Protein AF-A0A8S8YI41-F1 (afdb_monomer_lite)

Sequence (617 aa):
MSTRFVNALFLTTIMILMSLSGLVDNQENQNESPETLTLVEPQYATSPGHSVFAEYMGAYWCGPCITASSNLHSLSGSNGDEFTYVSFWESSSSGWPSDNPINRRNHISSADGYTGGIPVVTFGDAFDGTYYTVGGQNYDSFFTNGGGMDSNAADYELSVAQAPNGANMDITITASTTSSTSQTVYLYAAVTEEVSPESYSADSTKHPHHVWKKWLLNSGSSGFETFTISSGNSVSKSWSVPISTVRAGGGNTAQDNFLPVAALMDGSHTTWNNVFAAADSNMNPMDLSVTSMTITNDDASYDGFLSGDTLSLDATVRNTGTEDYSSGGSLQFYHVDGATENPIGQSVSLNNLNVGQSQSISAQFDTSSIAMSPNGLESFRFKMTGTTGENDPIGNNMMNVWMSHDYSPSTDTPVADGQTNIARGGTLDFDVTGNARDAVDTLATMTPEFETSLSGSNVWSSDWVIAPTSITAPGTPSARYVFTIDPAQTASSGDYDVRARLVDSRGQVSDWSMAQDAFSLMNGLPVVVDPNNPDTAPGDCPAFPGLPTVKVETNERVPLSGLVCDAETDLTSLVITSNDPSFVAWHASAGEIEVNFPTIQREDGQSCTTRHWNHHQ

Structure (mmCIF, N/CA/C/O backbone):
data_AF-A0A8S8YI41-F1
#
_entry.id   AF-A0A8S8YI41-F1
#
loop_
_atom_site.group_PDB
_atom_site.id
_atom_site.type_symbol
_atom_site.label_atom_id
_atom_site.label_alt_id
_atom_site.label_comp_id
_atom_site.label_asym_id
_atom_site.label_entity_id
_atom_site.label_seq_id
_atom_site.pdbx_PDB_ins_code
_atom_site.Cartn_x
_atom_site.Cartn_y
_atom_site.Cartn_z
_atom_site.occupancy
_atom_site.B_iso_or_equiv
_atom_site.auth_seq_id
_atom_site.auth_comp_id
_atom_site.auth_asym_id
_atom_site.auth_atom_id
_atom_site.pdbx_PDB_model_num
ATOM 1 N N . MET A 1 1 ? -28.431 -3.514 -68.805 1.00 47.84 1 MET A N 1
ATOM 2 C CA . MET A 1 1 ? -27.144 -3.134 -68.180 1.00 47.84 1 MET A CA 1
ATOM 3 C C . MET A 1 1 ? -26.583 -4.355 -67.471 1.00 47.84 1 MET A C 1
ATOM 5 O O . MET A 1 1 ? -27.346 -5.069 -66.841 1.00 47.84 1 MET A O 1
ATOM 9 N N . SER A 1 2 ? -25.302 -4.649 -67.691 1.00 43.12 2 SER A N 1
ATOM 10 C CA . SER A 1 2 ? -24.640 -5.912 -67.331 1.00 43.12 2 SER A CA 1
ATOM 11 C C . SER A 1 2 ? -24.543 -6.126 -65.814 1.00 43.12 2 SER A C 1
ATOM 13 O O . SER A 1 2 ? -24.133 -5.223 -65.087 1.00 43.12 2 SER A O 1
ATOM 15 N N . THR A 1 3 ? -24.836 -7.346 -65.353 1.00 52.34 3 THR A N 1
ATOM 16 C CA . THR A 1 3 ? -24.701 -7.839 -63.965 1.00 52.34 3 THR A CA 1
ATOM 17 C C . THR A 1 3 ? -23.288 -7.710 -63.384 1.00 52.34 3 THR A C 1
ATOM 19 O O . THR A 1 3 ? -23.110 -7.837 -62.178 1.00 52.34 3 THR A O 1
ATOM 22 N N . ARG A 1 4 ? -22.279 -7.382 -64.203 1.00 49.34 4 ARG A N 1
ATOM 23 C CA . ARG A 1 4 ? -20.919 -7.071 -63.736 1.00 49.34 4 ARG A CA 1
ATOM 24 C C . ARG A 1 4 ? -20.777 -5.691 -63.082 1.00 49.34 4 ARG A C 1
ATOM 26 O O . ARG A 1 4 ? -19.879 -5.518 -62.270 1.00 49.34 4 ARG A O 1
ATOM 33 N N . PHE A 1 5 ? -21.668 -4.741 -63.375 1.00 49.19 5 PHE A N 1
ATOM 34 C CA . PHE A 1 5 ? -21.641 -3.413 -62.743 1.00 49.19 5 PHE A CA 1
ATOM 35 C C . PHE A 1 5 ? -22.283 -3.392 -61.349 1.00 49.19 5 PHE A C 1
ATOM 37 O O . PHE A 1 5 ? -21.908 -2.569 -60.522 1.00 49.19 5 PHE A O 1
ATOM 44 N N . VAL A 1 6 ? -23.208 -4.315 -61.063 1.00 55.12 6 VAL A N 1
ATOM 45 C CA . VAL A 1 6 ? -23.928 -4.354 -59.778 1.00 55.12 6 VAL A CA 1
ATOM 46 C C . VAL A 1 6 ? -23.018 -4.845 -58.645 1.00 55.12 6 VAL A C 1
ATOM 48 O O . VAL A 1 6 ? -23.030 -4.262 -57.568 1.00 55.12 6 VAL A O 1
ATOM 51 N N . ASN A 1 7 ? -22.152 -5.832 -58.903 1.00 53.41 7 ASN A N 1
ATOM 52 C CA . ASN A 1 7 ? -21.226 -6.360 -57.889 1.00 53.41 7 ASN A CA 1
ATOM 53 C C . ASN A 1 7 ? -20.072 -5.401 -57.562 1.00 53.41 7 ASN A C 1
ATOM 55 O O . ASN A 1 7 ? -19.660 -5.314 -56.409 1.00 53.41 7 ASN A O 1
ATOM 59 N N . ALA A 1 8 ? -19.571 -4.659 -58.556 1.00 58.19 8 ALA A N 1
ATOM 60 C CA . ALA A 1 8 ? -18.524 -3.664 -58.333 1.00 58.19 8 ALA A CA 1
ATOM 61 C C . ALA A 1 8 ? -19.042 -2.483 -57.502 1.00 58.19 8 ALA A C 1
ATOM 63 O O . ALA A 1 8 ? -18.337 -2.017 -56.609 1.00 58.19 8 ALA A O 1
ATOM 64 N N . LEU A 1 9 ? -20.288 -2.055 -57.750 1.00 59.72 9 LEU A N 1
ATOM 65 C CA . LEU A 1 9 ? -20.937 -0.991 -56.988 1.00 59.72 9 LEU A CA 1
ATOM 66 C C . LEU A 1 9 ? -21.195 -1.422 -55.537 1.00 59.72 9 LEU A C 1
ATOM 68 O O . LEU A 1 9 ? -20.939 -0.644 -54.627 1.00 59.72 9 LEU A O 1
ATOM 72 N N . PHE A 1 10 ? -21.610 -2.675 -55.315 1.00 63.69 10 PHE A N 1
ATOM 73 C CA . PHE A 1 10 ? -21.852 -3.225 -53.974 1.00 63.69 10 PHE A CA 1
ATOM 74 C C . PHE A 1 10 ? -20.566 -3.344 -53.138 1.00 63.69 10 PHE A C 1
ATOM 76 O O . PHE A 1 10 ? -20.560 -2.968 -51.968 1.00 63.69 10 PHE A O 1
ATOM 83 N N . LEU A 1 11 ? -19.452 -3.791 -53.736 1.00 60.59 11 LEU A N 1
ATOM 84 C CA . LEU A 1 11 ? -18.158 -3.849 -53.039 1.00 60.59 11 LEU A CA 1
ATOM 85 C C . LEU A 1 11 ? -17.611 -2.455 -52.701 1.00 60.59 11 LEU A C 1
ATOM 87 O O . LEU A 1 11 ? -17.045 -2.265 -51.627 1.00 60.59 11 LEU A O 1
ATOM 91 N N . THR A 1 12 ? -17.805 -1.469 -53.583 1.00 63.00 12 THR A N 1
ATOM 92 C CA . THR A 1 12 ? -17.416 -0.080 -53.284 1.00 63.00 12 THR A CA 1
ATOM 93 C C . THR A 1 12 ? -18.307 0.544 -52.216 1.00 63.00 12 THR A C 1
ATOM 95 O O . THR A 1 12 ? -17.796 1.282 -51.382 1.00 63.00 12 THR A O 1
ATOM 98 N N . THR A 1 13 ? -19.602 0.206 -52.156 1.00 62.75 13 THR A N 1
ATOM 99 C CA . THR A 1 13 ? -20.468 0.703 -51.069 1.00 62.75 13 THR A CA 1
ATOM 100 C C . THR A 1 13 ? -20.069 0.118 -49.713 1.00 62.75 13 THR A C 1
ATOM 102 O O . THR A 1 13 ? -20.062 0.846 -48.727 1.00 62.75 13 THR A O 1
ATOM 105 N N . ILE A 1 14 ? -19.675 -1.160 -49.660 1.00 65.88 14 ILE A N 1
ATOM 106 C CA . ILE A 1 14 ? -19.210 -1.813 -48.425 1.00 65.88 14 ILE A CA 1
ATOM 107 C C . ILE A 1 14 ? -17.867 -1.232 -47.955 1.00 65.88 14 ILE A C 1
ATOM 109 O O . ILE A 1 14 ? -17.726 -0.946 -46.771 1.00 65.88 14 ILE A O 1
ATOM 113 N N . MET A 1 15 ? -16.916 -0.967 -48.860 1.00 62.22 15 MET A N 1
ATOM 114 C CA . MET A 1 15 ? -15.644 -0.324 -48.489 1.00 62.22 15 MET A CA 1
ATOM 115 C C . MET A 1 15 ? -15.827 1.129 -48.019 1.00 62.22 15 MET A C 1
ATOM 117 O O . MET A 1 15 ? -15.161 1.552 -47.077 1.00 62.22 15 MET A O 1
ATOM 121 N N . ILE A 1 16 ? -16.778 1.869 -48.599 1.00 60.00 16 ILE A N 1
ATOM 122 C CA . ILE A 1 16 ? -17.124 3.224 -48.142 1.00 60.00 16 ILE A CA 1
ATOM 123 C C . ILE A 1 16 ? -17.797 3.178 -46.755 1.00 60.00 16 ILE A C 1
ATOM 125 O O . ILE A 1 16 ? -17.427 3.952 -45.874 1.00 60.00 16 ILE A O 1
ATOM 129 N N . LEU A 1 17 ? -18.710 2.231 -46.508 1.00 56.12 17 LEU A N 1
ATOM 130 C CA . LEU A 1 17 ? -19.356 2.037 -45.198 1.00 56.12 17 LEU A CA 1
ATOM 131 C C . LEU A 1 17 ? -18.369 1.595 -44.098 1.00 56.12 17 LEU A C 1
ATOM 133 O O . LEU A 1 17 ? -18.507 2.018 -42.951 1.00 56.12 17 LEU A O 1
ATOM 137 N N . MET A 1 18 ? -17.336 0.820 -44.443 1.00 56.09 18 MET A N 1
ATOM 138 C CA . MET A 1 18 ? -16.258 0.453 -43.514 1.00 56.09 18 MET A CA 1
ATOM 139 C C . MET A 1 18 ? -15.345 1.646 -43.181 1.00 56.09 18 MET A C 1
ATOM 141 O O . MET A 1 18 ? -14.956 1.800 -42.028 1.00 56.09 18 MET A O 1
ATOM 145 N N . SER A 1 19 ? -15.091 2.556 -44.131 1.00 49.50 19 SER A N 1
ATOM 146 C CA . SER A 1 19 ? -14.350 3.807 -43.865 1.00 49.50 19 SER A CA 1
ATOM 147 C C . SER A 1 19 ? -15.149 4.870 -43.091 1.00 49.50 19 SER A C 1
ATOM 149 O O . SER A 1 19 ? -14.565 5.751 -42.469 1.00 49.50 19 SER A O 1
ATOM 151 N N . LEU A 1 20 ? -16.485 4.775 -43.082 1.00 47.16 20 LEU A N 1
ATOM 152 C CA . LEU A 1 20 ? -17.387 5.676 -42.346 1.00 47.16 20 LEU A CA 1
ATOM 153 C C . LEU A 1 20 ? -17.644 5.238 -40.896 1.00 47.16 20 LEU A C 1
ATOM 155 O O . LEU A 1 20 ? -18.253 5.986 -40.137 1.00 47.16 20 LEU A O 1
ATOM 159 N N . SER A 1 21 ? -17.145 4.066 -40.490 1.00 44.81 21 SER A N 1
ATOM 160 C CA . SER A 1 21 ? -17.203 3.606 -39.093 1.00 44.81 21 SER A CA 1
ATOM 161 C C . SER A 1 21 ? -16.186 4.326 -38.188 1.00 44.81 21 SER A C 1
ATOM 163 O O . SER A 1 21 ? -16.294 4.240 -36.973 1.00 44.81 21 SER A O 1
ATOM 165 N N . GLY A 1 22 ? -15.232 5.066 -38.773 1.00 42.44 22 GLY A N 1
ATOM 166 C CA . GLY A 1 22 ? -14.255 5.902 -38.060 1.00 42.44 22 GLY A CA 1
ATOM 167 C C . GLY A 1 22 ? -14.609 7.395 -37.981 1.00 42.44 22 GLY A C 1
ATOM 168 O O . GLY A 1 22 ? -13.765 8.184 -37.578 1.00 42.44 22 GLY A O 1
ATOM 169 N N . LEU A 1 23 ? -15.816 7.801 -38.403 1.00 41.00 23 LEU A N 1
ATOM 170 C CA . LEU A 1 23 ? -16.258 9.210 -38.443 1.00 41.00 23 LEU A CA 1
ATOM 171 C C . LEU A 1 23 ? -17.505 9.499 -37.587 1.00 41.00 23 LEU A C 1
ATOM 173 O O . LEU A 1 23 ? -18.061 10.594 -37.664 1.00 41.00 23 LEU A O 1
ATOM 177 N N . VAL A 1 24 ? -17.939 8.550 -36.751 1.00 35.69 24 VAL A N 1
ATOM 178 C CA . VAL A 1 24 ? -18.880 8.840 -35.658 1.00 35.69 24 VAL A CA 1
ATOM 179 C C . VAL A 1 24 ? -18.057 9.166 -34.419 1.00 35.69 24 VAL A C 1
ATOM 181 O O . VAL A 1 24 ? -17.727 8.301 -33.614 1.00 35.69 24 VAL A O 1
ATOM 184 N N . ASP A 1 25 ? -17.701 10.442 -34.334 1.00 32.22 25 ASP A N 1
ATOM 185 C CA . ASP A 1 25 ? -17.182 11.113 -33.149 1.00 32.22 25 ASP A CA 1
ATOM 186 C C . ASP A 1 25 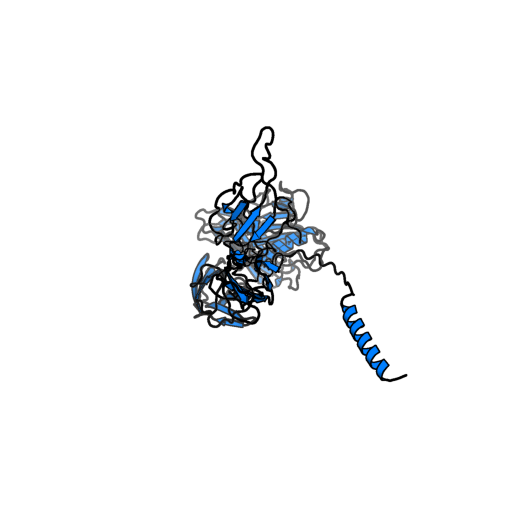? -18.285 11.134 -32.077 1.00 32.22 25 ASP A C 1
ATOM 188 O O . ASP A 1 25 ? -19.120 12.038 -32.021 1.00 32.22 25 ASP A O 1
ATOM 192 N N . ASN A 1 26 ? -18.351 10.075 -31.267 1.00 30.72 26 ASN A N 1
ATOM 193 C CA . ASN A 1 26 ? -18.940 10.180 -29.941 1.00 30.72 26 ASN A CA 1
ATOM 194 C C . ASN A 1 26 ? -17.877 10.830 -29.058 1.00 30.72 26 ASN A C 1
ATOM 196 O O . ASN A 1 26 ? -17.069 10.136 -28.446 1.00 30.72 26 ASN A O 1
ATOM 200 N N . GLN A 1 27 ? -17.892 12.162 -28.988 1.00 29.94 27 GLN A N 1
ATOM 201 C CA . GLN A 1 27 ? -17.287 12.874 -27.871 1.00 29.94 27 GLN A CA 1
ATOM 202 C C . GLN A 1 27 ? -18.075 12.544 -26.596 1.00 29.94 27 GLN A C 1
ATOM 204 O O . GLN A 1 27 ? -18.882 13.339 -26.113 1.00 29.94 27 GLN A O 1
ATOM 209 N N . GLU A 1 28 ? -17.857 11.354 -26.042 1.00 28.55 28 GLU A N 1
ATOM 210 C CA . GLU A 1 28 ? -17.848 11.239 -24.594 1.00 28.55 28 GLU A CA 1
ATOM 211 C C . GLU A 1 28 ? -16.558 11.905 -24.125 1.00 28.55 28 GLU A C 1
ATOM 213 O O . GLU A 1 28 ? -15.462 11.578 -24.574 1.00 28.55 28 GLU A O 1
ATOM 218 N N . ASN A 1 29 ? -16.717 12.922 -23.281 1.00 28.56 29 ASN A N 1
ATOM 219 C CA . ASN A 1 29 ? -15.626 13.633 -22.638 1.00 28.56 29 ASN A CA 1
ATOM 220 C C . ASN A 1 29 ? -14.791 12.651 -21.802 1.00 28.56 29 ASN A C 1
ATOM 222 O O . ASN A 1 29 ? -15.021 12.517 -20.603 1.00 28.56 29 ASN A O 1
ATOM 226 N N . GLN A 1 30 ? -13.802 11.999 -22.408 1.00 26.59 30 GLN A N 1
ATOM 227 C CA . GLN A 1 30 ? -12.696 11.412 -21.667 1.00 26.59 30 GLN A CA 1
ATOM 228 C C . GLN A 1 30 ? -11.718 12.527 -21.327 1.00 26.59 30 GLN A C 1
ATOM 230 O O . GLN A 1 30 ? -10.721 12.768 -22.000 1.00 26.59 30 GLN A O 1
ATOM 235 N N . ASN A 1 31 ? -12.050 13.239 -20.257 1.00 30.42 31 ASN A N 1
ATOM 236 C CA . ASN A 1 31 ? -11.061 13.968 -19.488 1.00 30.42 31 ASN A CA 1
ATOM 237 C C . ASN A 1 31 ? -10.391 12.972 -18.528 1.00 30.42 31 ASN A C 1
ATOM 239 O O . ASN A 1 31 ? -10.499 13.113 -17.316 1.00 30.42 31 ASN A O 1
ATOM 243 N N . GLU A 1 32 ? -9.749 11.940 -19.073 1.00 28.55 32 GLU A N 1
ATOM 244 C CA . GLU A 1 32 ? -8.858 11.074 -18.306 1.00 28.55 32 GLU A CA 1
ATOM 245 C C . GLU A 1 32 ? -7.448 11.645 -18.464 1.00 28.55 32 GLU A C 1
ATOM 247 O O . GLU A 1 32 ? -6.678 11.314 -19.363 1.00 28.55 32 GLU A O 1
ATOM 252 N N . SER A 1 33 ? -7.123 12.572 -17.557 1.00 30.72 33 SER A N 1
ATOM 253 C CA . SER A 1 33 ? -5.763 12.635 -17.019 1.00 30.72 33 SER A CA 1
ATOM 254 C C . SER A 1 33 ? -5.356 11.203 -16.664 1.00 30.72 33 SER A C 1
ATOM 256 O O . SER A 1 33 ? -6.232 10.472 -16.203 1.00 30.72 33 SER A O 1
ATOM 258 N N . PRO A 1 34 ? -4.094 10.776 -16.839 1.00 27.22 34 PRO A N 1
ATOM 259 C CA . PRO A 1 34 ? -3.673 9.489 -16.313 1.00 27.22 34 PRO A CA 1
ATOM 260 C C . PRO A 1 34 ? -3.904 9.531 -14.801 1.00 27.22 34 PRO A C 1
ATOM 262 O O . PRO A 1 34 ? -3.124 10.127 -14.058 1.00 27.22 34 PRO A O 1
ATOM 265 N N . GLU A 1 35 ? -5.025 8.975 -14.346 1.00 27.08 35 GLU A N 1
ATOM 266 C CA . GLU A 1 35 ? -5.155 8.535 -12.978 1.00 27.08 35 GLU A CA 1
ATOM 267 C C . GLU A 1 35 ? -4.132 7.417 -12.892 1.00 27.08 35 GLU A C 1
ATOM 269 O O . GLU A 1 35 ? -4.313 6.322 -13.424 1.00 27.08 35 GLU A O 1
ATOM 274 N N . THR A 1 36 ? -2.986 7.734 -12.290 1.00 23.94 36 THR A N 1
ATOM 275 C CA . THR A 1 36 ? -2.240 6.749 -11.524 1.00 23.94 36 THR A CA 1
ATOM 276 C C . THR A 1 36 ? -3.273 5.843 -10.877 1.00 23.94 36 THR A C 1
ATOM 278 O O . THR A 1 36 ? -4.027 6.300 -10.018 1.00 23.94 36 THR A O 1
ATOM 281 N N . LEU A 1 37 ? -3.326 4.584 -11.311 1.00 26.78 37 LEU A N 1
ATOM 282 C CA . LEU A 1 37 ? -3.923 3.518 -10.529 1.00 26.78 37 LEU A CA 1
ATOM 283 C C . LEU A 1 37 ? -3.036 3.386 -9.291 1.00 26.78 37 LEU A C 1
ATOM 285 O O . LEU A 1 37 ? -2.209 2.488 -9.181 1.00 26.78 37 LEU A O 1
ATOM 289 N N . THR A 1 38 ? -3.160 4.339 -8.370 1.00 24.94 38 THR A N 1
ATOM 290 C CA . THR A 1 38 ? -2.910 4.075 -6.970 1.00 24.94 38 THR A CA 1
ATOM 291 C C . THR A 1 38 ? -3.808 2.900 -6.668 1.00 24.94 38 THR A C 1
ATOM 293 O O . THR A 1 38 ? -5.034 3.039 -6.685 1.00 24.94 38 THR A O 1
ATOM 296 N N . LEU A 1 39 ? -3.193 1.733 -6.462 1.00 25.59 39 LEU A N 1
ATOM 297 C CA . LEU A 1 39 ? -3.794 0.699 -5.645 1.00 25.59 39 LEU A CA 1
ATOM 298 C C . LEU A 1 39 ? -4.400 1.454 -4.461 1.00 25.59 39 LEU A C 1
ATOM 300 O O . LEU A 1 39 ? -3.670 2.084 -3.693 1.00 25.59 39 LEU A O 1
ATOM 304 N N . VAL A 1 40 ? -5.728 1.483 -4.364 1.00 26.95 40 VAL A N 1
ATOM 305 C CA . VAL A 1 40 ? -6.361 1.821 -3.097 1.00 26.95 40 VAL A CA 1
ATOM 306 C C . VAL A 1 40 ? -6.075 0.602 -2.244 1.00 26.95 40 VAL A C 1
ATOM 308 O O . VAL A 1 40 ? -6.851 -0.350 -2.192 1.00 26.95 40 VAL A O 1
ATOM 311 N N . GLU A 1 41 ? -4.869 0.592 -1.682 1.00 29.00 41 GLU A N 1
ATOM 312 C CA . GLU A 1 41 ? -4.563 -0.173 -0.497 1.00 29.00 41 GLU A CA 1
ATOM 313 C C . GLU A 1 41 ? -5.737 0.095 0.451 1.00 29.00 41 GLU A C 1
ATOM 315 O O . GLU A 1 41 ? -6.098 1.266 0.632 1.00 29.00 41 GLU A O 1
ATOM 320 N N . PRO A 1 42 ? -6.436 -0.931 0.966 1.00 34.19 42 PRO A N 1
ATOM 321 C CA . PRO A 1 42 ? -7.342 -0.696 2.073 1.00 34.19 42 PRO A CA 1
ATOM 322 C C . PRO A 1 42 ? -6.500 -0.002 3.143 1.00 34.19 42 PRO A C 1
ATOM 324 O O . PRO A 1 42 ? -5.600 -0.615 3.711 1.00 34.19 42 PRO A O 1
ATOM 327 N N . GLN A 1 43 ? -6.705 1.306 3.319 1.00 40.41 43 GLN A N 1
ATOM 328 C CA . GLN A 1 43 ? -6.018 2.079 4.340 1.00 40.41 43 GLN A CA 1
ATOM 329 C C . GLN A 1 43 ? -6.525 1.552 5.674 1.00 40.41 43 GLN A C 1
ATOM 331 O O . GLN A 1 43 ? -7.531 2.010 6.204 1.00 40.41 43 GLN A O 1
ATOM 336 N N . TYR A 1 44 ? -5.848 0.540 6.198 1.00 61.31 44 TYR A N 1
ATOM 337 C CA . TYR A 1 44 ? -5.902 0.248 7.611 1.00 61.31 44 TYR A CA 1
ATOM 338 C C . TYR A 1 44 ? -5.131 1.379 8.278 1.00 61.31 44 TYR A C 1
ATOM 340 O O . TYR A 1 44 ? -3.923 1.524 8.074 1.00 61.31 44 TYR A O 1
ATOM 348 N N . ALA A 1 45 ? -5.832 2.228 9.026 1.00 77.25 45 ALA A N 1
ATOM 349 C CA . ALA A 1 45 ? -5.160 3.186 9.881 1.00 77.25 45 ALA A CA 1
ATOM 350 C C . ALA A 1 45 ? -4.248 2.391 10.829 1.00 77.25 45 ALA A C 1
ATOM 352 O O . ALA A 1 45 ? -4.692 1.434 11.470 1.00 77.25 45 ALA A O 1
ATOM 353 N N . THR A 1 46 ? -2.961 2.736 10.888 1.00 79.44 46 THR A N 1
ATOM 354 C CA . THR A 1 46 ? -2.010 2.011 11.735 1.00 79.44 46 THR A CA 1
ATOM 355 C C . THR A 1 46 ? -2.448 2.119 13.190 1.00 79.44 46 THR A C 1
ATOM 357 O O . THR A 1 46 ? -2.694 3.229 13.670 1.00 79.44 46 THR A O 1
ATOM 360 N N . SER A 1 47 ? -2.525 0.974 13.872 1.00 82.38 47 SER A N 1
ATOM 361 C CA . SER A 1 47 ? -2.869 0.876 15.292 1.00 82.38 47 SER A CA 1
ATOM 362 C C . SER A 1 47 ? -1.969 1.775 16.157 1.00 82.38 47 SER A C 1
ATOM 364 O O . SER A 1 47 ? -0.739 1.697 16.041 1.00 82.38 47 SER A O 1
ATOM 366 N N . PRO A 1 48 ? -2.540 2.594 17.061 1.00 84.38 48 PRO A N 1
ATOM 367 C CA . PRO A 1 48 ? -1.789 3.340 18.065 1.00 84.38 48 PRO A CA 1
ATOM 368 C C . PRO A 1 48 ? -1.444 2.484 19.304 1.00 84.38 48 PRO A C 1
ATOM 370 O O . PRO A 1 48 ? -0.848 2.992 20.258 1.00 84.38 48 PRO A O 1
ATOM 373 N N . GLY A 1 49 ? -1.812 1.197 19.318 1.00 79.12 49 GLY A N 1
ATOM 374 C CA . GLY A 1 49 ? -1.544 0.249 20.403 1.00 79.12 49 GLY A CA 1
ATOM 375 C C . GLY A 1 49 ? -2.424 0.415 21.647 1.00 79.12 49 GLY A C 1
ATOM 376 O O . GLY A 1 49 ? -2.020 -0.022 22.724 1.00 79.12 49 GLY A O 1
ATOM 377 N N . HIS A 1 50 ? -3.567 1.093 21.523 1.00 85.12 50 HIS A N 1
ATOM 378 C CA . HIS A 1 50 ? -4.590 1.265 22.557 1.00 85.12 50 HIS A CA 1
ATOM 379 C C . HIS A 1 50 ? -5.932 1.649 21.912 1.00 85.12 50 HIS A C 1
ATOM 381 O O . HIS A 1 50 ? -5.958 2.151 20.789 1.00 85.12 50 HIS A O 1
ATOM 387 N N . SER A 1 51 ? -7.041 1.459 22.634 1.00 92.19 51 SER A N 1
ATOM 388 C CA . SER A 1 51 ? -8.369 1.867 22.156 1.00 92.19 51 SER A CA 1
ATOM 389 C C . SER A 1 51 ? -8.489 3.391 22.035 1.00 92.19 51 SER A C 1
ATOM 391 O O . SER A 1 51 ? -7.980 4.109 22.896 1.00 92.19 51 SER A O 1
ATOM 393 N N . VAL A 1 52 ? -9.236 3.881 21.050 1.00 96.38 52 VAL A N 1
ATOM 394 C CA . VAL A 1 52 ? -9.491 5.295 20.770 1.00 96.38 52 VAL A CA 1
ATOM 395 C C . VAL A 1 52 ? -10.993 5.571 20.781 1.00 96.38 52 VAL A C 1
ATOM 397 O O . VAL A 1 52 ? -11.793 4.818 20.226 1.00 96.38 52 VAL A O 1
ATOM 400 N N . PHE A 1 53 ? -11.368 6.693 21.395 1.00 98.25 53 PHE A N 1
ATOM 401 C CA . PHE A 1 53 ? -12.751 7.142 21.516 1.00 98.25 53 PHE A CA 1
ATOM 402 C C . PHE A 1 53 ? -12.998 8.436 20.750 1.00 98.25 53 PHE A C 1
ATOM 404 O O . PHE A 1 53 ? -12.218 9.386 20.866 1.00 98.25 53 PHE A O 1
ATOM 411 N N . ALA A 1 54 ? -14.130 8.515 20.052 1.00 98.19 54 ALA A N 1
ATOM 412 C CA . ALA A 1 54 ? -14.609 9.765 19.475 1.00 98.19 54 ALA A CA 1
ATOM 413 C C . ALA A 1 54 ? -16.082 10.055 19.793 1.00 98.19 54 ALA A C 1
ATOM 415 O O . ALA A 1 54 ? -16.898 9.173 20.056 1.00 98.19 54 ALA A O 1
ATOM 416 N N . GLU A 1 55 ? -16.457 11.323 19.701 1.00 98.00 55 GLU A N 1
ATOM 417 C CA . GLU A 1 55 ? -17.848 11.751 19.675 1.00 98.00 55 GLU A CA 1
ATOM 418 C C . GLU A 1 55 ? -18.111 12.597 18.440 1.00 98.00 55 GLU A C 1
ATOM 420 O O . GLU A 1 55 ? -17.319 13.460 18.060 1.00 98.00 55 GLU A O 1
ATOM 425 N N . TYR A 1 56 ? -19.266 12.368 17.834 1.00 97.62 56 TYR A N 1
ATOM 426 C CA . TYR A 1 56 ? -19.680 13.000 16.595 1.00 97.62 56 TYR A CA 1
ATOM 427 C C . TYR A 1 56 ? -21.009 13.727 16.779 1.00 97.62 56 TYR A C 1
ATOM 429 O O . TYR A 1 56 ? -21.966 13.175 17.315 1.00 97.62 56 TYR A O 1
ATOM 437 N N . MET A 1 57 ? -21.097 14.963 16.294 1.00 97.19 57 MET A N 1
ATOM 438 C CA . MET A 1 57 ? -22.346 15.712 16.174 1.00 97.19 57 MET A CA 1
ATOM 439 C C . MET A 1 57 ? -22.688 15.944 14.705 1.00 97.19 57 MET A C 1
ATOM 441 O O . MET A 1 57 ? -21.913 16.554 13.966 1.00 97.19 57 MET A O 1
ATOM 445 N N . GLY A 1 58 ? -23.883 15.519 14.294 1.00 96.44 58 GLY A N 1
ATOM 446 C CA . GLY A 1 58 ? -24.358 15.641 12.915 1.00 96.44 58 GLY A CA 1
ATOM 447 C C . GLY A 1 58 ? -25.879 15.708 12.798 1.00 96.44 58 GLY A C 1
ATOM 448 O O . GLY A 1 58 ? -26.598 15.565 13.786 1.00 96.44 58 GLY A O 1
ATOM 449 N N . ALA A 1 59 ? -26.373 15.935 11.581 1.00 96.44 59 ALA A N 1
ATOM 450 C CA . ALA A 1 59 ? -27.803 16.053 11.299 1.00 96.44 59 ALA A CA 1
ATOM 451 C C . ALA A 1 59 ? -28.188 15.483 9.931 1.00 96.44 59 ALA A C 1
ATOM 453 O O . ALA A 1 59 ? -27.396 15.528 8.988 1.00 96.44 59 ALA A O 1
ATOM 454 N N . TYR A 1 60 ? -29.440 15.032 9.797 1.00 96.31 60 TYR A N 1
ATOM 455 C CA . TYR A 1 60 ? -29.955 14.401 8.570 1.00 96.31 60 TYR A CA 1
ATOM 456 C C . TYR A 1 60 ? -29.863 15.265 7.317 1.00 96.31 60 TYR A C 1
ATOM 458 O O . TYR A 1 60 ? -29.696 14.737 6.220 1.00 96.31 60 TYR A O 1
ATOM 466 N N . TRP A 1 61 ? -29.939 16.585 7.468 1.00 95.00 61 TRP A N 1
ATOM 467 C CA . TRP A 1 61 ? -29.884 17.545 6.367 1.00 95.00 61 TRP A CA 1
ATOM 468 C C . TRP A 1 61 ? -28.462 17.985 5.995 1.00 95.00 61 TRP A C 1
ATOM 470 O O . TRP A 1 61 ? -28.277 18.733 5.036 1.00 95.00 61 TRP A O 1
ATOM 480 N N . CYS A 1 62 ? -27.451 17.553 6.747 1.00 94.44 62 CYS A N 1
ATOM 481 C CA . CYS A 1 62 ? -26.081 18.019 6.601 1.00 94.44 62 CYS A CA 1
ATOM 482 C C . CYS A 1 62 ? -25.311 17.151 5.591 1.00 94.44 62 CYS A C 1
ATOM 484 O O . CYS A 1 62 ? -24.967 16.006 5.867 1.00 94.44 62 CYS A O 1
ATOM 486 N N . GLY A 1 63 ? -24.998 17.712 4.419 1.00 92.94 63 GLY A N 1
ATOM 487 C CA . GLY A 1 63 ? -24.222 17.020 3.379 1.00 92.94 63 GLY A CA 1
ATOM 488 C C . GLY A 1 63 ? -22.838 16.548 3.858 1.00 92.94 63 GLY A C 1
ATOM 489 O O . GLY A 1 63 ? -22.574 15.348 3.817 1.00 92.94 63 GLY A O 1
ATOM 490 N N . PRO A 1 64 ? -21.974 17.433 4.401 1.00 94.19 64 PRO A N 1
ATOM 491 C CA . PRO A 1 64 ? -20.649 17.041 4.902 1.00 94.19 64 PRO A CA 1
ATOM 492 C C . PRO A 1 64 ? -20.685 16.027 6.056 1.00 94.19 64 PRO A C 1
ATOM 494 O O . PRO A 1 64 ? -19.700 15.340 6.320 1.00 94.19 64 PRO A O 1
ATOM 497 N N . CYS A 1 65 ? -21.826 15.904 6.740 1.00 96.25 65 CYS A N 1
ATOM 498 C CA . CYS A 1 65 ? -22.025 14.929 7.802 1.00 96.25 65 CYS A CA 1
ATOM 499 C C . CYS A 1 65 ? -22.015 13.483 7.277 1.00 96.25 65 CYS A C 1
ATOM 501 O O . CYS A 1 65 ? -21.637 12.599 8.044 1.00 96.25 65 CYS A O 1
ATOM 503 N N . ILE A 1 66 ? -22.352 13.248 5.998 1.00 95.12 66 ILE A N 1
ATOM 504 C CA . ILE A 1 66 ? -22.220 11.933 5.347 1.00 95.12 66 ILE A CA 1
ATOM 505 C C . ILE A 1 66 ? -20.754 11.508 5.328 1.00 95.12 66 ILE A C 1
ATOM 507 O O . ILE A 1 66 ? -20.440 10.389 5.724 1.00 95.12 66 ILE A O 1
ATOM 511 N N . THR A 1 67 ? -19.857 12.405 4.909 1.00 95.00 67 THR A N 1
ATOM 512 C CA . THR A 1 67 ? -18.413 12.143 4.853 1.00 95.00 67 THR A CA 1
ATOM 513 C C . THR A 1 67 ? -17.867 11.821 6.239 1.00 95.00 67 THR A C 1
ATOM 515 O O . THR A 1 67 ? -17.230 10.788 6.408 1.00 95.00 67 THR A O 1
ATOM 518 N N . ALA A 1 68 ? -18.179 12.651 7.242 1.00 95.62 68 ALA A N 1
ATOM 519 C CA . ALA A 1 68 ? -17.727 12.414 8.613 1.00 95.62 68 ALA A CA 1
ATOM 520 C C . ALA A 1 68 ? -18.198 11.050 9.148 1.00 95.62 68 ALA A C 1
ATOM 522 O O . ALA A 1 68 ? -17.388 10.242 9.593 1.00 95.62 68 ALA A O 1
ATOM 523 N N . SER A 1 69 ? -19.501 10.759 9.056 1.00 94.62 69 SER A N 1
ATOM 524 C CA . SER A 1 69 ? -20.043 9.497 9.568 1.00 94.62 69 SER A CA 1
ATOM 525 C C . SER A 1 69 ? -19.550 8.281 8.789 1.00 94.62 69 SER A C 1
ATOM 527 O O . SER A 1 69 ? -19.377 7.229 9.393 1.00 94.62 69 SER A O 1
ATOM 529 N N . SER A 1 70 ? -19.348 8.397 7.473 1.00 93.81 70 SER A N 1
ATOM 530 C CA . SER A 1 70 ? -18.853 7.281 6.657 1.00 93.81 70 SER A CA 1
ATOM 531 C C . SER A 1 70 ? -17.402 6.959 6.993 1.00 93.81 70 SER A C 1
ATOM 533 O O . SER A 1 70 ? -17.061 5.789 7.093 1.00 93.81 70 SER A O 1
ATOM 535 N N . ASN A 1 71 ? -16.565 7.975 7.218 1.00 94.81 71 ASN A N 1
ATOM 536 C CA . ASN A 1 71 ? -15.163 7.767 7.575 1.00 94.81 71 ASN A CA 1
ATOM 537 C C . ASN A 1 71 ? -15.007 7.228 9.002 1.00 94.81 71 ASN A C 1
ATOM 539 O O . ASN A 1 71 ? -14.210 6.324 9.208 1.00 94.81 71 ASN A O 1
ATOM 543 N N . LEU A 1 72 ? -15.805 7.702 9.969 1.00 95.75 72 LEU A N 1
ATOM 544 C CA . LEU A 1 72 ? -15.837 7.111 11.316 1.00 95.75 72 LEU A CA 1
ATOM 545 C C . LEU A 1 72 ? -16.302 5.650 11.287 1.00 95.75 72 LEU A C 1
ATOM 547 O O . LEU A 1 72 ? -15.705 4.803 11.942 1.00 95.75 72 LEU A O 1
ATOM 551 N N . HIS A 1 73 ? -17.340 5.342 10.503 1.00 93.19 73 HIS A N 1
ATOM 552 C CA . HIS A 1 73 ? -17.809 3.966 10.360 1.00 93.19 73 HIS A CA 1
ATOM 553 C C . HIS A 1 73 ? -16.778 3.083 9.649 1.00 93.19 73 HIS A C 1
ATOM 555 O O . HIS A 1 73 ? -16.563 1.955 10.071 1.00 93.19 73 HIS A O 1
ATOM 561 N N . SER A 1 74 ? -16.108 3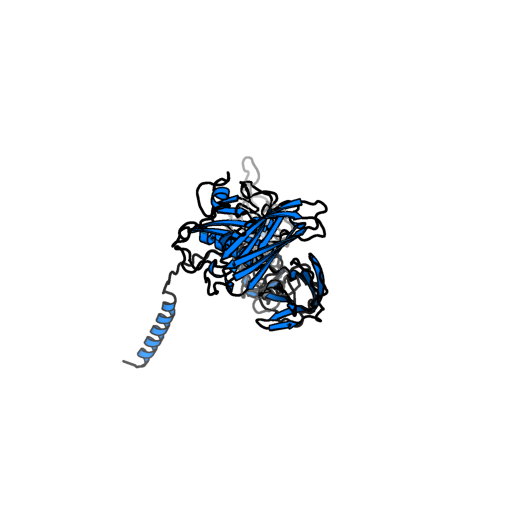.602 8.615 1.00 89.88 74 SER A N 1
ATOM 562 C CA . SER A 1 74 ? -15.016 2.900 7.936 1.00 89.88 74 SER A CA 1
ATOM 563 C C . SER A 1 74 ? -13.881 2.580 8.903 1.00 89.88 74 SER A C 1
ATOM 565 O O . SER A 1 74 ? -13.432 1.442 8.926 1.00 89.88 74 SER A O 1
ATOM 567 N N . LEU A 1 75 ? -13.475 3.550 9.728 1.00 88.94 75 LEU A N 1
ATOM 568 C CA . LEU A 1 75 ? -12.431 3.376 10.735 1.00 88.94 75 LEU A CA 1
ATOM 569 C C . LEU A 1 75 ? -12.833 2.345 11.802 1.00 88.94 75 LEU A C 1
ATOM 571 O O . LEU A 1 75 ? -12.039 1.489 12.164 1.00 88.94 75 LEU A O 1
ATOM 575 N N . SER A 1 76 ? -14.086 2.375 12.263 1.00 88.69 76 SER A N 1
ATOM 576 C CA . SER A 1 76 ? -14.633 1.359 13.178 1.00 88.69 76 SER A CA 1
ATOM 577 C C . SER A 1 76 ? -14.726 -0.022 12.519 1.00 88.69 76 SER A C 1
ATOM 579 O O . SER A 1 76 ? -14.536 -1.027 13.185 1.00 88.69 76 SER A O 1
ATOM 581 N N . GLY A 1 77 ? -14.951 -0.101 11.207 1.00 82.56 77 GLY A N 1
ATOM 582 C CA . GLY A 1 77 ? -14.925 -1.368 10.475 1.00 82.56 77 GLY A CA 1
ATOM 583 C C . GLY A 1 77 ? -13.514 -1.916 10.233 1.00 82.56 77 GLY A C 1
ATOM 584 O O . GLY A 1 77 ? -13.332 -3.129 10.229 1.00 82.56 77 GLY A O 1
ATOM 585 N N . SER A 1 78 ? -12.517 -1.051 10.021 1.00 75.69 78 SER A N 1
ATOM 586 C CA . SER A 1 78 ? -11.125 -1.455 9.768 1.00 75.69 78 SER A CA 1
ATOM 587 C C . SER A 1 78 ? -10.307 -1.679 11.040 1.00 75.69 78 SER A C 1
ATOM 589 O O . SER A 1 78 ? -9.323 -2.412 10.998 1.00 75.69 78 SER A O 1
ATOM 591 N N . ASN A 1 79 ? -10.694 -1.044 12.149 1.00 80.44 79 ASN A N 1
ATOM 592 C CA . ASN A 1 79 ? -9.990 -1.043 13.433 1.00 80.44 79 ASN A CA 1
ATOM 593 C C . ASN A 1 79 ? -10.969 -1.295 14.596 1.00 80.44 79 ASN A C 1
ATOM 595 O O . ASN A 1 79 ? -10.871 -0.656 15.643 1.00 80.44 79 ASN A O 1
ATOM 599 N N . GLY A 1 80 ? -11.940 -2.191 14.393 1.00 75.25 80 GLY A N 1
ATOM 600 C CA . GLY A 1 80 ? -13.053 -2.424 15.320 1.00 75.25 80 GLY A CA 1
ATOM 601 C C . GLY A 1 80 ? -12.644 -2.837 16.728 1.00 75.25 80 GLY A C 1
ATOM 602 O O . GLY A 1 80 ? -13.370 -2.540 17.663 1.00 75.25 80 GLY A O 1
ATOM 603 N N . ASP A 1 81 ? -11.460 -3.413 16.913 1.00 75.75 81 ASP A N 1
ATOM 604 C CA . ASP A 1 81 ? -10.959 -3.821 18.234 1.00 75.75 81 ASP A CA 1
ATOM 605 C C . ASP A 1 81 ? -10.289 -2.676 19.006 1.00 75.75 81 ASP A C 1
ATOM 607 O O . ASP A 1 81 ? -10.034 -2.778 20.205 1.00 75.75 81 ASP A O 1
ATOM 611 N N . GLU A 1 82 ? -10.060 -1.536 18.349 1.00 85.69 82 GLU A N 1
ATOM 612 C CA . GLU A 1 82 ? -9.363 -0.386 18.926 1.00 85.69 82 GLU A CA 1
ATOM 613 C C . GLU A 1 82 ? -10.083 0.948 18.698 1.00 85.69 82 GLU A C 1
ATOM 615 O O . GLU A 1 82 ? -9.588 1.978 19.147 1.00 85.69 82 GLU A O 1
ATOM 620 N N . PHE A 1 83 ? -11.235 0.996 18.028 1.00 93.12 83 PHE A N 1
ATOM 621 C CA . PHE A 1 83 ? -11.930 2.255 17.768 1.00 93.12 83 PHE A CA 1
ATOM 622 C C . PHE A 1 83 ? -13.444 2.154 17.925 1.00 93.12 83 PHE A C 1
ATOM 624 O O . PHE A 1 83 ? -14.111 1.390 17.233 1.00 93.12 83 PHE A O 1
ATOM 631 N N . THR A 1 84 ? -13.995 3.039 18.755 1.00 96.19 84 THR A N 1
ATOM 632 C CA . THR A 1 84 ? -15.440 3.232 18.883 1.00 96.19 84 THR A CA 1
ATOM 633 C C . THR A 1 84 ? -15.793 4.704 19.067 1.00 96.19 84 THR A C 1
ATOM 635 O O . THR A 1 84 ? -14.958 5.551 19.405 1.00 96.19 84 THR A O 1
ATOM 638 N N . TYR A 1 85 ? -17.059 5.039 18.841 1.00 98.12 85 TYR A N 1
ATOM 639 C CA . TYR A 1 85 ? -17.536 6.407 18.941 1.00 98.12 85 TYR A CA 1
ATOM 640 C C . TYR A 1 85 ? -19.023 6.492 19.273 1.00 98.12 85 TYR A C 1
ATOM 642 O O . TYR A 1 85 ? -19.765 5.519 19.187 1.00 98.12 85 TYR A O 1
ATOM 650 N N . VAL A 1 86 ? -19.482 7.689 19.647 1.00 98.50 86 VAL A N 1
ATOM 651 C CA . VAL A 1 86 ? -20.910 7.980 19.843 1.00 98.50 86 VAL A CA 1
ATOM 652 C C . VAL A 1 86 ? -21.363 9.124 18.948 1.00 98.50 86 VAL A C 1
ATOM 654 O O . VAL A 1 86 ? -20.770 10.202 18.929 1.00 98.50 86 VAL A O 1
ATOM 657 N N . SER A 1 87 ? -22.476 8.912 18.251 1.00 98.19 87 SER A N 1
ATOM 658 C CA . SER A 1 87 ? -23.086 9.878 17.342 1.00 98.19 87 SER A CA 1
ATOM 659 C C . SER A 1 87 ? -24.300 10.562 17.968 1.00 98.19 87 SER A C 1
ATOM 661 O O . SER A 1 87 ? -25.374 9.974 18.131 1.00 98.19 87 SER A O 1
ATOM 663 N N . PHE A 1 88 ? -24.174 11.854 18.243 1.00 97.81 88 PHE A N 1
ATOM 664 C CA . PHE A 1 88 ? -25.279 12.746 18.567 1.00 97.81 88 PHE A CA 1
ATOM 665 C C . PHE A 1 88 ? -25.897 13.292 17.285 1.00 97.81 88 PHE A C 1
ATOM 667 O O . PHE A 1 88 ? -25.442 14.274 16.697 1.00 97.81 88 PHE A O 1
ATOM 674 N N . TRP A 1 89 ? -26.962 12.628 16.861 1.00 95.69 89 TRP A N 1
ATOM 675 C CA . TRP A 1 89 ? -27.571 12.835 15.559 1.00 95.69 89 TRP A CA 1
ATOM 676 C C . TRP A 1 89 ? -28.925 13.545 15.641 1.00 95.69 89 TRP A C 1
ATOM 678 O O . TRP A 1 89 ? -29.829 13.078 16.337 1.00 95.69 89 TRP A O 1
ATOM 688 N N . GLU A 1 90 ? -29.102 14.637 14.895 1.00 96.38 90 GLU A N 1
ATOM 689 C CA . GLU A 1 90 ? -30.419 15.247 14.692 1.00 96.38 90 GLU A CA 1
ATOM 690 C C . GLU A 1 90 ? -31.270 14.402 13.736 1.00 96.38 90 GLU A C 1
ATOM 692 O O . GLU A 1 90 ? -30.985 14.293 12.541 1.00 96.38 90 GLU A O 1
ATOM 697 N N . SER A 1 91 ? -32.353 13.841 14.272 1.00 93.25 91 SER A N 1
ATOM 698 C CA . SER A 1 91 ? -33.348 13.079 13.520 1.00 93.25 91 SER A CA 1
ATOM 699 C C . SER A 1 91 ? -34.240 13.991 12.678 1.00 93.25 91 SER A C 1
ATOM 701 O O . SER A 1 91 ? -34.647 15.072 13.108 1.00 93.25 91 SER A O 1
ATOM 703 N N . SER A 1 92 ? -34.635 13.495 11.507 1.00 91.69 92 SER A N 1
ATOM 704 C CA . SER A 1 92 ? -35.636 14.133 10.645 1.00 91.69 92 SER A CA 1
ATOM 705 C C . SER A 1 92 ? -37.035 14.160 11.265 1.00 91.69 92 SER A C 1
ATOM 707 O O . SER A 1 92 ? -37.848 15.025 10.941 1.00 91.69 92 SER A O 1
ATOM 709 N N . SER A 1 93 ? -37.312 13.217 12.167 1.00 90.56 93 SER A N 1
ATOM 710 C CA . SER A 1 93 ? -38.635 12.996 12.749 1.00 90.56 93 SER A CA 1
ATOM 711 C C . SER A 1 93 ? -38.764 13.547 14.168 1.00 90.56 93 SER A C 1
ATOM 713 O O . SER A 1 93 ? -39.810 14.095 14.519 1.00 90.56 93 SER A O 1
ATOM 715 N N . SER A 1 94 ? -37.711 13.430 14.980 1.00 90.38 94 SER A N 1
ATOM 716 C CA . SER A 1 94 ? -37.729 13.824 16.393 1.00 90.38 94 SER A CA 1
ATOM 717 C C . SER A 1 94 ? -36.816 15.004 16.729 1.00 90.38 94 SER A C 1
ATOM 719 O O . SER A 1 94 ? -36.819 15.448 17.875 1.00 90.38 94 SER A O 1
ATOM 721 N N . GLY A 1 95 ? -36.044 15.516 15.766 1.00 94.69 95 GLY A N 1
ATOM 722 C CA . GLY A 1 95 ? -35.029 16.538 16.014 1.00 94.69 95 GLY A CA 1
ATOM 723 C C . GLY A 1 95 ? -33.856 16.005 16.839 1.00 94.69 95 GLY A C 1
ATOM 724 O O . GLY A 1 95 ? -33.541 14.811 16.806 1.00 94.69 95 GLY A O 1
ATOM 725 N N . TRP A 1 96 ? -33.192 16.900 17.573 1.00 94.69 96 TRP A N 1
ATOM 726 C CA . TRP A 1 96 ? -32.037 16.559 18.406 1.00 94.69 96 TRP A CA 1
ATOM 727 C C . TRP A 1 96 ? -32.394 15.583 19.539 1.00 94.69 96 TRP A C 1
ATOM 729 O O . TRP A 1 96 ? -33.471 15.693 20.132 1.00 94.69 96 TRP A O 1
ATOM 739 N N . PRO A 1 97 ? -31.481 14.661 19.895 1.00 93.06 97 PRO A N 1
ATOM 740 C CA . PRO A 1 97 ? -31.693 13.756 21.005 1.00 93.06 97 PRO A CA 1
ATOM 741 C C . PRO A 1 97 ? -31.715 14.528 22.329 1.00 93.06 97 PRO A C 1
ATOM 743 O O . PRO A 1 97 ? -31.011 15.524 22.510 1.00 93.06 97 PRO A O 1
ATOM 746 N N . SER A 1 98 ? -32.522 14.043 23.274 1.00 92.88 98 SER A N 1
ATOM 747 C CA . SER A 1 98 ? -32.604 14.592 24.630 1.00 92.88 98 SER A CA 1
ATOM 748 C C . SER A 1 98 ? -31.522 13.979 25.524 1.00 92.88 98 SER A C 1
ATOM 750 O O . SER A 1 98 ? -31.814 13.111 26.343 1.00 92.88 98 SER A O 1
ATOM 752 N N . ASP A 1 99 ? -30.283 14.448 25.394 1.00 94.38 99 ASP A N 1
ATOM 753 C CA . ASP A 1 99 ? -29.096 13.917 26.077 1.00 94.38 99 ASP A CA 1
ATOM 754 C C . ASP A 1 99 ? -28.904 14.397 27.538 1.00 94.38 99 ASP A C 1
ATOM 756 O O . ASP A 1 99 ? -27.852 14.175 28.140 1.00 94.38 99 ASP A O 1
ATOM 760 N N . ASN A 1 100 ? -29.926 15.003 28.150 1.00 93.56 100 ASN A N 1
ATOM 761 C CA . ASN A 1 100 ? -29.997 15.308 29.590 1.00 93.56 100 ASN A CA 1
ATOM 762 C C . ASN A 1 100 ? -29.963 14.002 30.427 1.00 93.56 100 ASN A C 1
ATOM 764 O O . ASN A 1 100 ? -30.592 13.020 30.022 1.00 93.56 100 ASN A O 1
ATOM 768 N N . PRO A 1 101 ? -29.265 13.946 31.583 1.00 95.25 101 PRO A N 1
ATOM 769 C CA . PRO A 1 101 ? -28.587 15.038 32.305 1.00 95.25 101 PRO A CA 1
ATOM 770 C C . PRO A 1 101 ? -27.131 15.281 31.943 1.00 95.25 101 PRO A C 1
ATOM 772 O O . PRO A 1 101 ? -26.571 16.275 32.395 1.00 95.25 101 PRO A O 1
ATOM 775 N N . ILE A 1 102 ? -26.535 14.433 31.110 1.00 96.44 102 ILE A N 1
ATOM 776 C CA . ILE A 1 102 ? -25.117 14.551 30.760 1.00 96.44 102 ILE A CA 1
ATOM 777 C C . ILE A 1 102 ? -24.877 15.749 29.836 1.00 96.44 102 ILE A C 1
ATOM 779 O O . ILE A 1 102 ? -23.909 16.474 30.021 1.00 96.44 102 ILE A O 1
ATOM 783 N N . ASN A 1 103 ? -25.796 16.009 28.899 1.00 95.56 103 ASN A N 1
ATOM 784 C CA . ASN A 1 103 ? -25.756 17.147 27.977 1.00 95.56 103 ASN A CA 1
ATOM 785 C C . ASN A 1 103 ? -24.436 17.241 27.172 1.00 95.56 103 ASN A C 1
ATOM 787 O O . ASN A 1 103 ? -23.888 18.336 27.008 1.00 95.56 103 ASN A O 1
ATOM 791 N N . ARG A 1 104 ? -23.928 16.111 26.653 1.00 95.00 104 ARG A N 1
ATOM 792 C CA . ARG A 1 104 ? -22.688 16.057 25.852 1.00 95.00 104 ARG A CA 1
ATOM 793 C C . ARG A 1 104 ? -22.734 16.937 24.613 1.00 95.00 104 ARG A C 1
ATOM 795 O O . ARG A 1 104 ? -21.722 17.535 24.276 1.00 95.00 104 ARG A O 1
ATOM 802 N N . ARG A 1 105 ? -23.892 17.111 23.970 1.00 94.38 105 ARG A N 1
ATOM 803 C CA . ARG A 1 105 ? -23.987 18.048 22.837 1.00 94.38 105 ARG A CA 1
ATOM 804 C C . ARG A 1 105 ? -23.664 19.477 23.259 1.00 94.38 105 ARG A C 1
ATOM 806 O O . ARG A 1 105 ? -22.954 20.177 22.546 1.00 94.38 105 ARG A O 1
ATOM 813 N N . ASN A 1 106 ? -24.160 19.900 24.424 1.00 94.69 106 ASN A N 1
ATOM 814 C CA . ASN A 1 106 ? -23.850 21.225 24.956 1.00 94.69 106 ASN A CA 1
ATOM 815 C C . ASN A 1 106 ? -22.365 21.328 25.314 1.00 94.69 106 ASN A C 1
ATOM 817 O O . ASN A 1 106 ? -21.753 22.334 24.973 1.00 94.69 106 ASN A O 1
ATOM 821 N N . HIS A 1 107 ? -21.795 20.285 25.928 1.00 94.94 107 HIS A N 1
ATOM 822 C CA . HIS A 1 107 ? -20.363 20.188 26.228 1.00 94.94 107 HIS A CA 1
ATOM 823 C C . HIS A 1 107 ? -19.505 20.371 24.967 1.00 94.94 107 HIS A C 1
ATOM 825 O O . HIS A 1 107 ? -18.746 21.334 24.890 1.00 94.94 107 HIS A O 1
ATOM 831 N N . ILE A 1 108 ? -19.734 19.567 23.922 1.00 94.56 108 ILE A N 1
ATOM 832 C CA . ILE A 1 108 ? -19.021 19.653 22.635 1.00 94.56 108 ILE A CA 1
ATOM 833 C C . ILE A 1 108 ? -19.215 21.024 21.971 1.00 94.56 108 ILE A C 1
ATOM 835 O O . ILE A 1 108 ? -18.266 21.592 21.438 1.00 94.56 108 ILE A O 1
ATOM 839 N N . SER A 1 109 ? -20.421 21.599 22.019 1.00 93.62 109 SER A N 1
ATOM 840 C CA . SER A 1 109 ? -20.688 22.930 21.447 1.00 93.62 109 SER A CA 1
ATOM 841 C C . SER A 1 109 ? -20.150 24.101 22.283 1.00 93.62 109 SER A C 1
ATOM 843 O O . SER A 1 109 ? -20.182 25.242 21.830 1.00 93.62 109 SER A O 1
ATOM 845 N N . SER A 1 110 ? -19.694 23.838 23.512 1.00 93.56 110 SER A N 1
ATOM 846 C CA . SER A 1 110 ? -19.079 24.835 24.399 1.00 93.56 110 SER A CA 1
ATOM 847 C C . SER A 1 110 ? -17.553 24.857 24.314 1.00 93.56 110 SER A C 1
ATOM 849 O O . SER A 1 110 ? -16.921 25.653 25.003 1.00 93.56 110 SER A O 1
ATOM 851 N N . ALA A 1 111 ? -16.977 23.979 23.490 1.00 91.88 111 ALA A N 1
ATOM 852 C CA . ALA A 1 111 ? -15.546 23.902 23.263 1.00 91.88 111 ALA A CA 1
ATOM 853 C C . ALA A 1 111 ? -15.028 25.151 22.530 1.00 91.88 111 ALA A C 1
ATOM 855 O O . ALA A 1 111 ? -15.723 25.679 21.658 1.00 91.88 111 ALA A O 1
ATOM 856 N N . ASP A 1 112 ? -13.803 25.595 22.823 1.00 89.50 112 ASP A N 1
ATOM 857 C CA . ASP A 1 112 ? -13.203 26.756 22.140 1.00 89.50 112 ASP A CA 1
ATOM 858 C C . ASP A 1 112 ? -13.014 26.497 20.635 1.00 89.50 112 ASP A C 1
ATOM 860 O O . ASP A 1 112 ? -13.053 27.429 19.828 1.00 89.50 112 ASP A O 1
ATOM 864 N N . GLY A 1 113 ? -12.888 25.227 20.232 1.00 80.94 113 GLY A N 1
ATOM 865 C CA . GLY A 1 113 ? -12.861 24.820 18.826 1.00 80.94 113 GLY A CA 1
ATOM 866 C C . GLY A 1 113 ? -14.200 24.961 18.084 1.00 80.94 113 GLY A C 1
ATOM 867 O O . GLY A 1 113 ? -14.232 24.854 16.853 1.00 80.94 113 GLY A O 1
ATOM 868 N N . TYR A 1 114 ? -15.319 25.199 18.779 1.00 89.44 114 TYR A N 1
ATOM 869 C CA . TYR A 1 114 ? -16.640 25.219 18.153 1.00 89.44 114 TYR A CA 1
ATOM 870 C C . TYR A 1 114 ? -16.915 26.527 17.405 1.00 89.44 114 TYR A C 1
ATOM 872 O O . TYR A 1 114 ? -17.086 27.598 17.985 1.00 89.44 114 TYR A O 1
ATOM 880 N N . THR A 1 115 ? -17.059 26.432 16.084 1.00 85.38 115 THR A N 1
ATOM 881 C CA . THR A 1 115 ? -17.313 27.588 15.204 1.00 85.38 115 THR A CA 1
ATOM 882 C C . THR A 1 115 ? -18.781 27.746 14.789 1.00 85.38 115 THR A C 1
ATOM 884 O O . THR A 1 115 ? -19.103 28.607 13.972 1.00 85.38 115 THR A O 1
ATOM 887 N N . GLY A 1 116 ? -19.696 26.955 15.365 1.00 83.50 116 GLY A N 1
ATOM 888 C CA . GLY A 1 116 ? -21.139 27.063 15.107 1.00 83.50 116 GLY A CA 1
ATOM 889 C C . GLY A 1 116 ? -21.680 26.191 13.967 1.00 83.50 116 GLY A C 1
ATOM 890 O O . GLY A 1 116 ? -22.822 26.394 13.555 1.00 83.50 116 GLY A O 1
ATOM 891 N N . GLY A 1 117 ? -20.888 25.247 13.449 1.00 87.44 117 GLY A N 1
ATOM 892 C CA . GLY A 1 117 ? -21.266 24.353 12.350 1.00 87.44 117 GLY A CA 1
ATOM 893 C C . GLY A 1 117 ? -21.227 22.870 12.722 1.00 87.44 117 GLY A C 1
ATOM 894 O O . GLY A 1 117 ? -20.647 22.488 13.731 1.00 87.44 117 GLY A O 1
ATOM 895 N N . ILE A 1 118 ? -21.829 22.040 11.869 1.00 93.88 118 ILE A N 1
ATOM 896 C CA . ILE A 1 118 ? -21.734 20.572 11.884 1.00 93.88 118 ILE A CA 1
ATOM 897 C C . ILE A 1 118 ? -21.268 20.083 10.497 1.00 93.88 118 ILE A C 1
ATOM 899 O O . ILE A 1 118 ? -21.518 20.778 9.506 1.00 93.88 118 ILE A O 1
ATOM 903 N N . PRO A 1 119 ? -20.617 18.911 10.380 1.00 96.00 119 PRO A N 1
ATOM 904 C CA . PRO A 1 119 ? -20.308 17.964 11.449 1.00 96.00 119 PRO A CA 1
ATOM 905 C C . PRO A 1 119 ? -19.210 18.465 12.386 1.00 96.00 119 PRO A C 1
ATOM 907 O O . PRO A 1 119 ? -18.318 19.194 11.955 1.00 96.00 119 PRO A O 1
ATOM 910 N N . VAL A 1 120 ? -19.277 18.035 13.643 1.00 96.69 120 VAL A N 1
ATOM 911 C CA . VAL A 1 120 ? -18.182 18.162 14.614 1.00 96.69 120 VAL A CA 1
ATOM 912 C C . VAL A 1 120 ? -17.764 16.767 15.037 1.00 96.69 120 VAL A C 1
ATOM 914 O O . VAL A 1 120 ? -18.635 15.943 15.313 1.00 96.69 120 VAL A O 1
ATOM 917 N N . VAL A 1 121 ? -16.462 16.508 15.096 1.00 96.88 121 VAL A N 1
ATOM 918 C CA . VAL A 1 121 ? -15.908 15.285 15.686 1.00 96.88 121 VAL A CA 1
ATOM 919 C C . VAL A 1 121 ? -14.852 15.675 16.704 1.00 96.88 121 VAL A C 1
ATOM 921 O O . VAL A 1 121 ? -13.941 16.433 16.370 1.00 96.88 121 VAL A O 1
ATOM 924 N N . THR A 1 122 ? -14.976 15.159 17.922 1.00 96.19 122 THR A N 1
ATOM 925 C CA . THR A 1 122 ? -13.962 15.284 18.970 1.00 96.19 122 THR A CA 1
ATOM 926 C C . THR A 1 122 ? -13.416 13.906 19.319 1.00 96.19 122 THR A C 1
ATOM 928 O O . THR A 1 122 ? -14.182 12.979 19.570 1.00 96.19 122 THR A O 1
ATOM 931 N N . PHE A 1 123 ? -12.098 13.764 19.290 1.00 97.62 123 PHE A N 1
ATOM 932 C CA . PHE A 1 123 ? -11.377 12.583 19.747 1.00 97.62 123 PHE A CA 1
ATOM 933 C C . PHE A 1 123 ? -10.884 12.827 21.176 1.00 97.62 123 PHE A C 1
ATOM 935 O O . PHE A 1 123 ? -10.465 13.941 21.497 1.00 97.62 123 PHE A O 1
ATOM 942 N N . GLY A 1 124 ? -10.975 11.813 22.039 1.00 96.38 124 GLY A N 1
ATOM 943 C CA . GLY A 1 124 ? -10.420 11.879 23.395 1.00 96.38 124 GLY A CA 1
ATOM 944 C C . GLY A 1 124 ? -11.001 12.990 24.284 1.00 96.38 124 GLY A C 1
ATOM 945 O O . GLY A 1 124 ? -10.295 13.488 25.149 1.00 96.38 124 GLY A O 1
ATOM 946 N N . ASP A 1 125 ? -12.260 13.405 24.069 1.00 96.25 125 ASP A N 1
ATOM 947 C CA . ASP A 1 125 ? -12.887 14.538 24.782 1.00 96.25 125 ASP A CA 1
ATOM 948 C C . ASP A 1 125 ? -12.053 15.836 24.676 1.00 96.25 125 ASP A C 1
ATOM 950 O O . ASP A 1 125 ? -11.871 16.570 25.644 1.00 96.25 125 ASP A O 1
ATOM 954 N N . ALA A 1 126 ? -11.516 16.130 23.488 1.00 94.25 126 ALA A N 1
ATOM 955 C CA . ALA A 1 126 ? -10.738 17.340 23.245 1.00 94.25 126 ALA A CA 1
ATOM 956 C C . ALA A 1 126 ? -11.600 18.614 23.300 1.00 94.25 126 ALA A C 1
ATOM 958 O O . ALA A 1 126 ? -12.698 18.663 22.739 1.00 94.25 126 ALA A O 1
ATOM 959 N N . PHE A 1 127 ? -11.058 19.668 23.922 1.00 91.00 127 PHE A N 1
ATOM 960 C CA . PHE A 1 127 ? -11.662 21.006 24.003 1.00 91.00 127 PHE A CA 1
ATOM 961 C C . PHE A 1 127 ? -11.384 21.878 22.764 1.00 91.00 127 PHE A C 1
ATOM 963 O O . PHE A 1 127 ? -12.219 22.683 22.349 1.00 91.00 127 PHE A O 1
ATOM 970 N N . ASP A 1 128 ? -10.198 21.746 22.176 1.00 88.75 128 ASP A N 1
ATOM 971 C CA . ASP A 1 128 ? -9.760 22.475 20.987 1.00 88.75 128 ASP A CA 1
ATOM 972 C C . ASP A 1 128 ? -8.598 21.737 20.287 1.00 88.75 128 ASP A C 1
ATOM 974 O O . ASP A 1 128 ? -8.266 20.592 20.609 1.00 88.75 128 ASP A O 1
ATOM 978 N N . GLY A 1 129 ? -7.984 22.390 19.297 1.00 89.38 129 GLY A N 1
ATOM 979 C CA . GLY A 1 129 ? -6.755 21.910 18.667 1.00 89.38 129 GLY A CA 1
ATOM 980 C C . GLY A 1 129 ? -6.961 20.752 17.690 1.00 89.38 129 GLY A C 1
ATOM 981 O O . GLY A 1 129 ? -7.984 20.657 17.021 1.00 89.38 129 GLY A O 1
ATOM 982 N N . THR A 1 130 ? -5.943 19.896 17.562 1.00 91.44 130 THR A N 1
ATOM 983 C CA . THR A 1 130 ? -5.886 18.844 16.533 1.00 91.44 130 THR A CA 1
ATOM 984 C C . THR A 1 130 ? -7.038 17.850 16.646 1.00 91.44 130 THR A C 1
ATOM 986 O O . THR A 1 130 ? -7.618 17.482 15.638 1.00 91.44 130 THR A O 1
ATOM 989 N N . TYR A 1 131 ? -7.405 17.429 17.855 1.00 95.38 131 TYR A N 1
ATOM 990 C CA . TYR A 1 131 ? -8.398 16.370 18.069 1.00 95.38 131 TYR A CA 1
ATOM 991 C C . TYR A 1 131 ? -9.845 16.873 18.115 1.00 95.38 131 TYR A C 1
ATOM 993 O O . TYR A 1 131 ? -10.763 16.071 18.264 1.00 95.38 131 TYR A O 1
ATOM 1001 N N . TYR A 1 132 ? -10.065 18.178 17.931 1.00 94.94 132 TYR A N 1
ATOM 1002 C CA . TYR A 1 132 ? -11.387 18.771 17.774 1.00 94.94 132 TYR A CA 1
ATOM 1003 C C . TYR A 1 132 ? -11.551 19.294 16.350 1.00 94.94 132 TYR A C 1
ATOM 1005 O O . TYR A 1 132 ? -10.883 20.239 15.933 1.00 94.94 132 TYR A O 1
ATOM 1013 N N . THR A 1 133 ? -12.471 18.710 15.590 1.00 93.88 133 THR A N 1
ATOM 1014 C CA . THR A 1 133 ? -12.592 19.000 14.163 1.00 93.88 133 THR A CA 1
ATOM 1015 C C . THR A 1 133 ? -13.995 19.430 13.760 1.00 93.88 133 THR A C 1
ATOM 1017 O O . THR A 1 133 ? -14.995 18.958 14.300 1.00 93.88 133 THR A O 1
ATOM 1020 N N . VAL A 1 134 ? -14.063 20.323 12.769 1.00 91.00 134 VAL A N 1
ATOM 1021 C CA . VAL A 1 134 ? -15.307 20.774 12.135 1.00 91.00 134 VAL A CA 1
ATOM 1022 C C . VAL A 1 134 ? -15.210 20.512 10.634 1.00 91.00 134 VAL A C 1
ATOM 1024 O O . VAL A 1 134 ? -14.217 20.870 10.004 1.00 91.00 134 VAL A O 1
ATOM 1027 N N . GLY A 1 135 ? -16.251 19.916 10.056 1.00 90.75 135 GLY A N 1
ATOM 1028 C CA . GLY A 1 135 ? -16.274 19.494 8.654 1.00 90.75 135 GLY A CA 1
ATOM 1029 C C . GLY A 1 135 ? -15.981 18.002 8.465 1.00 90.75 135 GLY A C 1
ATOM 1030 O O . GLY A 1 135 ? -15.381 17.344 9.314 1.00 90.75 135 GLY A O 1
ATOM 1031 N N . GLY A 1 136 ? -16.482 17.446 7.360 1.00 89.38 136 GLY A N 1
ATOM 1032 C CA . GLY A 1 136 ? -16.280 16.039 7.017 1.00 89.38 136 GLY A CA 1
ATOM 1033 C C . GLY A 1 136 ? -14.908 15.814 6.389 1.00 89.38 136 GLY A C 1
ATOM 1034 O O . GLY A 1 136 ? -14.559 16.501 5.432 1.00 89.38 136 GLY A O 1
ATOM 1035 N N . GLN A 1 137 ? -14.149 14.860 6.925 1.00 93.19 137 GLN A N 1
ATOM 1036 C CA . GLN A 1 137 ? -12.781 14.539 6.501 1.00 93.19 137 GLN A CA 1
ATOM 1037 C C . GLN A 1 137 ? -12.423 13.092 6.861 1.00 93.19 137 GLN A C 1
ATOM 1039 O O . GLN A 1 137 ? -13.209 12.425 7.532 1.00 93.19 137 GLN A O 1
ATOM 1044 N N . ASN A 1 138 ? -11.277 12.599 6.388 1.00 92.69 138 ASN A N 1
ATOM 1045 C CA . ASN A 1 138 ? -10.715 11.307 6.800 1.00 92.69 138 ASN A CA 1
ATOM 1046 C C . ASN A 1 138 ? -10.139 11.421 8.227 1.00 92.69 138 ASN A C 1
ATOM 1048 O O . ASN A 1 138 ? -9.595 12.472 8.577 1.00 92.69 138 ASN A O 1
ATOM 1052 N N . TYR A 1 139 ? -10.278 10.363 9.035 1.00 95.25 139 TYR A N 1
ATOM 1053 C CA . TYR A 1 139 ? -9.888 10.377 10.447 1.00 95.25 139 TYR A CA 1
ATOM 1054 C C . TYR A 1 139 ? -8.717 9.452 10.813 1.00 95.25 139 TYR A C 1
ATOM 1056 O O . TYR A 1 139 ? -8.308 9.417 11.975 1.00 95.25 139 TYR A O 1
ATOM 1064 N N . ASP A 1 140 ? -8.129 8.766 9.838 1.00 92.19 140 ASP A N 1
ATOM 1065 C CA . ASP A 1 140 ? -7.122 7.722 10.050 1.00 92.19 140 ASP A CA 1
ATOM 1066 C C . ASP A 1 140 ? -5.890 8.286 10.760 1.00 92.19 140 ASP A C 1
ATOM 1068 O O . ASP A 1 140 ? -5.385 7.703 11.714 1.00 92.19 140 ASP A O 1
ATOM 1072 N N . SER A 1 141 ? -5.451 9.489 10.372 1.00 93.75 141 SER A N 1
ATOM 1073 C CA . SER A 1 141 ? -4.301 10.141 11.005 1.00 93.75 141 SER A CA 1
ATOM 1074 C C . SER A 1 141 ? -4.561 10.553 12.456 1.00 93.75 141 SER A C 1
ATOM 1076 O O . SER A 1 141 ? -3.626 10.578 13.253 1.00 93.75 141 SER A O 1
ATOM 1078 N N . PHE A 1 142 ? -5.803 10.857 12.839 1.00 95.75 142 PHE A N 1
ATOM 1079 C CA . PHE A 1 142 ? -6.131 11.178 14.230 1.00 95.75 142 PHE A CA 1
ATOM 1080 C C . PHE A 1 142 ? -6.079 9.910 15.082 1.00 95.75 142 PHE A C 1
ATOM 1082 O O . PHE A 1 142 ? -5.502 9.942 16.165 1.00 95.75 142 PHE A O 1
ATOM 1089 N N . PHE A 1 143 ? -6.597 8.795 14.559 1.00 95.12 143 PHE A N 1
ATOM 1090 C CA . PHE A 1 143 ? -6.503 7.480 15.190 1.00 95.12 143 PHE A CA 1
ATOM 1091 C C . PHE A 1 143 ? -5.054 7.006 15.328 1.00 95.12 143 PHE A C 1
ATOM 1093 O O . PHE A 1 143 ? -4.606 6.744 16.440 1.00 95.12 143 PHE A O 1
ATOM 1100 N N . THR A 1 144 ? -4.286 6.992 14.237 1.00 91.75 144 THR A N 1
ATOM 1101 C CA . THR A 1 144 ? -2.885 6.543 14.240 1.00 91.75 144 THR A CA 1
ATOM 1102 C C . THR A 1 144 ? -2.001 7.368 15.177 1.00 91.75 144 THR A C 1
ATOM 1104 O O . THR A 1 144 ? -1.056 6.841 15.758 1.00 91.75 144 THR A O 1
ATOM 1107 N N . ASN A 1 145 ? -2.318 8.649 15.386 1.00 94.88 145 ASN A N 1
ATOM 1108 C CA . ASN A 1 145 ? -1.608 9.503 16.342 1.00 94.88 145 ASN A CA 1
ATOM 1109 C C . ASN A 1 145 ? -2.104 9.362 17.799 1.00 94.88 145 ASN A C 1
ATOM 1111 O O . ASN A 1 145 ? -1.708 10.151 18.658 1.00 94.88 145 ASN A O 1
ATOM 1115 N N . GLY A 1 146 ? -2.946 8.366 18.093 1.00 92.81 146 GLY A N 1
ATOM 1116 C CA . GLY A 1 146 ? -3.427 8.039 19.438 1.00 92.81 146 GLY A CA 1
ATOM 1117 C C . GLY A 1 146 ? -4.705 8.761 19.864 1.00 92.81 146 GLY A C 1
ATOM 1118 O O . GLY A 1 146 ? -5.060 8.720 21.034 1.00 92.81 146 GLY A O 1
ATOM 1119 N N . GLY A 1 147 ? -5.392 9.465 18.958 1.00 95.62 147 GLY A N 1
ATOM 1120 C CA . GLY A 1 147 ? -6.748 9.977 19.191 1.00 95.62 147 GLY A CA 1
ATOM 1121 C C . GLY A 1 147 ? -6.916 10.923 20.384 1.00 95.62 147 GLY A C 1
ATOM 1122 O O . GLY A 1 147 ? -8.008 11.019 20.932 1.00 95.62 147 GLY A O 1
ATOM 1123 N N . GLY A 1 148 ? -5.849 11.589 20.831 1.00 95.81 148 GLY A N 1
ATOM 1124 C CA . GLY A 1 148 ? -5.905 12.483 21.992 1.00 95.81 148 GLY A CA 1
ATOM 1125 C C . GLY A 1 148 ? -6.218 11.779 23.316 1.00 95.81 148 GLY A C 1
ATOM 1126 O O . GLY A 1 148 ? -6.623 12.446 24.264 1.00 95.81 148 GLY A O 1
ATOM 1127 N N . MET A 1 149 ? -6.047 10.456 23.381 1.00 96.94 149 MET A N 1
ATOM 1128 C CA . MET A 1 149 ? -6.220 9.669 24.602 1.00 96.94 149 MET A CA 1
ATOM 1129 C C . MET A 1 149 ? -5.114 9.998 25.627 1.00 96.94 149 MET A C 1
ATOM 1131 O O . MET A 1 149 ? -4.099 10.622 25.297 1.00 96.94 149 MET A O 1
ATOM 1135 N N . ASP A 1 150 ? -5.301 9.589 26.886 1.00 95.94 150 ASP A N 1
ATOM 1136 C CA . ASP A 1 150 ? -4.288 9.761 27.934 1.00 95.94 150 ASP A CA 1
ATOM 1137 C C . ASP A 1 150 ? -2.965 9.089 27.538 1.00 95.94 150 ASP A C 1
ATOM 1139 O O . ASP A 1 150 ? -2.942 8.036 26.902 1.00 95.94 150 ASP A O 1
ATOM 1143 N N . SER A 1 151 ? -1.836 9.648 27.973 1.00 93.44 151 SER A N 1
ATOM 1144 C CA . SER A 1 151 ? -0.522 9.077 27.656 1.00 93.44 151 SER A CA 1
ATOM 1145 C C . SER A 1 151 ? -0.299 7.674 28.230 1.00 93.44 151 SER A C 1
ATOM 1147 O O . SER A 1 151 ? 0.585 6.966 27.752 1.00 93.44 151 SER A O 1
ATOM 1149 N N . ASN A 1 152 ? -1.087 7.265 29.228 1.00 92.06 152 ASN A N 1
ATOM 1150 C CA . ASN A 1 152 ? -1.072 5.921 29.800 1.00 92.06 152 ASN A CA 1
ATOM 1151 C C . ASN A 1 152 ? -2.259 5.069 29.323 1.00 92.06 152 ASN A C 1
ATOM 1153 O O . ASN A 1 152 ? -2.555 4.064 29.959 1.00 92.06 152 ASN A O 1
ATOM 1157 N N . ALA A 1 153 ? -2.962 5.447 28.248 1.00 92.19 153 ALA A N 1
ATOM 1158 C CA . ALA A 1 153 ? -4.139 4.724 27.758 1.00 92.19 153 ALA A CA 1
ATOM 1159 C C . ALA A 1 153 ? -3.880 3.222 27.527 1.00 92.19 153 ALA A C 1
ATOM 1161 O O . ALA A 1 153 ? -4.721 2.395 27.855 1.00 92.19 153 ALA A O 1
ATOM 1162 N N . ALA A 1 154 ? -2.675 2.853 27.082 1.00 86.75 154 ALA A N 1
ATOM 1163 C CA . ALA A 1 154 ? -2.267 1.456 26.901 1.00 86.75 154 ALA A CA 1
ATOM 1164 C C . ALA A 1 154 ? -2.237 0.614 28.199 1.00 86.75 154 ALA A C 1
ATOM 1166 O O . ALA A 1 154 ? -2.203 -0.612 28.130 1.00 86.75 154 ALA A O 1
ATOM 1167 N N . ASP A 1 155 ? -2.251 1.245 29.379 1.00 89.25 155 ASP A N 1
ATOM 1168 C CA . ASP A 1 155 ? -2.307 0.555 30.675 1.00 89.25 155 ASP A CA 1
ATOM 1169 C C . ASP A 1 155 ? -3.747 0.304 31.156 1.00 89.25 155 ASP A C 1
ATOM 1171 O O . ASP A 1 155 ? -3.948 -0.281 32.228 1.00 89.25 155 ASP A O 1
ATOM 1175 N N . TYR A 1 156 ? -4.757 0.788 30.433 1.00 91.19 156 TYR A N 1
ATOM 1176 C CA . TYR A 1 156 ? -6.165 0.664 30.796 1.00 91.19 156 TYR A CA 1
ATOM 1177 C C . TYR A 1 156 ? -6.929 -0.104 29.735 1.00 91.19 156 TYR A C 1
ATOM 1179 O O . TYR A 1 156 ? -6.637 -0.050 28.547 1.00 91.19 156 TYR A O 1
ATOM 1187 N N . GLU A 1 157 ? -7.954 -0.802 30.193 1.00 88.31 157 GLU A N 1
ATOM 1188 C CA . GLU A 1 157 ? -8.750 -1.669 29.351 1.00 88.31 157 GLU A CA 1
ATOM 1189 C C . GLU A 1 157 ? -10.214 -1.549 29.759 1.00 88.31 157 GLU A C 1
ATOM 1191 O O . GLU A 1 157 ? -10.551 -1.389 30.943 1.00 88.31 157 GLU A O 1
ATOM 1196 N N . LEU A 1 158 ? -11.088 -1.612 28.762 1.00 90.56 158 LEU A N 1
ATOM 1197 C CA . LEU A 1 158 ? -12.525 -1.592 28.934 1.00 90.56 158 LEU A CA 1
ATOM 1198 C C . LEU A 1 158 ? -13.124 -2.666 28.033 1.00 90.56 158 LEU A C 1
ATOM 1200 O O . LEU A 1 158 ? -12.771 -2.748 26.866 1.00 90.56 158 LEU A O 1
ATOM 1204 N N . SER A 1 159 ? -14.048 -3.458 28.562 1.00 89.88 159 SER A N 1
ATOM 1205 C CA . SER A 1 159 ? -14.820 -4.421 27.780 1.00 89.88 159 SER A CA 1
ATOM 1206 C C . SER A 1 159 ? -16.308 -4.234 28.025 1.00 89.88 159 SER A C 1
ATOM 1208 O O . SER A 1 159 ? -16.745 -3.904 29.135 1.00 89.88 159 SER A O 1
ATOM 1210 N N . VAL A 1 160 ? -17.099 -4.433 26.972 1.00 91.25 160 VAL A N 1
ATOM 1211 C CA . VAL A 1 160 ? -18.553 -4.281 26.999 1.00 91.25 160 VAL A CA 1
ATOM 1212 C C . VAL A 1 160 ? -19.188 -5.590 26.554 1.00 91.25 160 VAL A C 1
ATOM 1214 O O . VAL A 1 160 ? -19.159 -5.955 25.389 1.00 91.25 160 VAL A O 1
ATOM 1217 N N . ALA A 1 161 ? -19.810 -6.294 27.492 1.00 88.00 161 ALA A N 1
ATOM 1218 C CA . ALA A 1 161 ? -20.607 -7.476 27.208 1.00 88.00 161 ALA A CA 1
ATOM 1219 C C . ALA A 1 161 ? -22.095 -7.121 27.204 1.00 88.00 161 ALA A C 1
ATOM 1221 O O . ALA A 1 161 ? -22.567 -6.343 28.041 1.00 88.00 161 ALA A O 1
ATOM 1222 N N . GLN A 1 162 ? -22.854 -7.744 26.307 1.00 89.06 162 GLN A N 1
ATOM 1223 C CA . GLN A 1 162 ? -24.308 -7.664 26.313 1.00 89.06 162 GLN A CA 1
ATOM 1224 C C . GLN A 1 162 ? -24.957 -9.023 26.064 1.00 89.06 162 GLN A C 1
ATOM 1226 O O . GLN A 1 162 ? -24.428 -9.856 25.331 1.00 89.06 162 GLN A O 1
ATOM 1231 N N . ALA A 1 163 ? -26.116 -9.251 26.677 1.00 86.12 163 ALA A N 1
ATOM 1232 C CA . ALA A 1 163 ? -26.901 -10.458 26.468 1.00 86.12 163 ALA A CA 1
ATOM 1233 C C . ALA A 1 163 ? -28.409 -10.167 26.551 1.00 86.12 163 ALA A C 1
ATOM 1235 O O . ALA A 1 163 ? -28.863 -9.500 27.488 1.00 86.12 163 ALA A O 1
ATOM 1236 N N . PRO A 1 164 ? -29.225 -10.692 25.619 1.00 85.62 164 PRO A N 1
ATOM 1237 C CA . PRO A 1 164 ? -30.669 -10.535 25.689 1.00 85.62 164 PRO A CA 1
ATOM 1238 C C . PRO A 1 164 ? -31.238 -11.328 26.875 1.00 85.62 164 PRO A C 1
ATOM 1240 O O . PRO A 1 164 ? -31.020 -12.532 27.014 1.00 85.62 164 PRO A O 1
ATOM 1243 N N . ASN A 1 165 ? -32.030 -10.658 27.708 1.00 88.00 165 ASN A N 1
ATOM 1244 C CA . ASN A 1 165 ? -32.758 -11.231 28.833 1.00 88.00 165 ASN A CA 1
ATOM 1245 C C . ASN A 1 165 ? -34.249 -10.880 28.720 1.00 88.00 165 ASN A C 1
ATOM 1247 O O . ASN A 1 165 ? -34.748 -9.873 29.238 1.00 88.00 165 ASN A O 1
ATOM 1251 N N . GLY A 1 166 ? -34.981 -11.714 27.980 1.00 92.38 166 GLY A N 1
ATOM 1252 C CA . GLY A 1 166 ? -36.386 -11.468 27.668 1.00 92.38 166 GLY A CA 1
ATOM 1253 C C . GLY A 1 166 ? -36.558 -10.237 26.773 1.00 92.38 166 GLY A C 1
ATOM 1254 O O . GLY A 1 166 ? -36.120 -10.243 25.630 1.00 92.38 166 GLY A O 1
ATOM 1255 N N . ALA A 1 167 ? -37.233 -9.198 27.275 1.00 95.25 167 ALA A N 1
ATOM 1256 C CA . ALA A 1 167 ? -37.457 -7.941 26.544 1.00 95.25 167 ALA A CA 1
ATOM 1257 C C . ALA A 1 167 ? -36.378 -6.870 26.809 1.00 95.25 167 ALA A C 1
ATOM 1259 O O . ALA A 1 167 ? -36.462 -5.762 26.270 1.00 95.25 167 ALA A O 1
ATOM 1260 N N . ASN A 1 168 ? -35.396 -7.185 27.654 1.00 96.62 168 ASN A N 1
ATOM 1261 C CA . ASN A 1 168 ? -34.287 -6.304 27.992 1.00 96.62 168 ASN A CA 1
ATOM 1262 C C . ASN A 1 168 ? -32.974 -6.848 27.422 1.00 96.62 168 ASN A C 1
ATOM 1264 O O . ASN A 1 168 ? -32.842 -8.043 27.176 1.00 96.62 168 ASN A O 1
ATOM 1268 N N . MET A 1 169 ? -32.012 -5.952 27.252 1.00 95.75 169 MET A N 1
ATOM 1269 C CA . MET A 1 169 ? -30.602 -6.248 27.080 1.00 95.75 169 MET A CA 1
ATOM 1270 C C . MET A 1 169 ? -29.919 -6.034 28.430 1.00 95.75 169 MET A C 1
ATOM 1272 O O . MET A 1 169 ? -29.989 -4.934 28.992 1.00 95.75 169 MET A O 1
ATOM 1276 N N . ASP A 1 170 ? -29.299 -7.082 28.958 1.00 93.75 170 ASP A N 1
ATOM 1277 C CA . ASP A 1 170 ? -28.419 -6.980 30.115 1.00 93.75 170 ASP A CA 1
ATOM 1278 C C . ASP A 1 170 ? -27.023 -6.619 29.611 1.00 93.75 170 ASP A C 1
ATOM 1280 O O . ASP A 1 170 ? -26.496 -7.265 28.711 1.00 93.75 170 ASP A O 1
ATOM 1284 N N . ILE A 1 171 ? -26.454 -5.553 30.164 1.00 96.44 171 ILE A N 1
ATOM 1285 C CA . ILE A 1 171 ? -25.183 -4.964 29.741 1.00 96.44 171 ILE A CA 1
ATOM 1286 C C . ILE A 1 171 ? -24.238 -5.024 30.932 1.00 96.44 171 ILE A C 1
ATOM 1288 O O . ILE A 1 171 ? -24.597 -4.572 32.024 1.00 96.44 171 ILE A O 1
ATOM 1292 N N . THR A 1 172 ? -23.028 -5.525 30.719 1.00 94.31 172 THR A N 1
ATOM 1293 C CA . THR A 1 172 ? -21.954 -5.541 31.709 1.00 94.31 172 THR A CA 1
ATOM 1294 C C . THR A 1 172 ? -20.726 -4.874 31.118 1.00 94.31 172 THR A C 1
ATOM 1296 O O . THR A 1 172 ? -20.212 -5.308 30.098 1.00 94.31 172 THR A O 1
ATOM 1299 N N . ILE A 1 173 ? -20.252 -3.825 31.782 1.00 94.88 173 ILE A N 1
ATOM 1300 C CA . ILE A 1 173 ? -19.018 -3.134 31.419 1.00 94.88 173 ILE A CA 1
ATOM 1301 C C . ILE A 1 173 ? -17.984 -3.458 32.487 1.00 94.88 173 ILE A C 1
ATOM 1303 O O . ILE A 1 173 ? -18.248 -3.224 33.670 1.00 94.88 173 ILE A O 1
ATOM 1307 N N . THR A 1 174 ? -16.835 -3.987 32.083 1.00 92.88 174 THR A N 1
ATOM 1308 C CA . THR A 1 174 ? -15.724 -4.325 32.974 1.00 92.88 174 THR A CA 1
ATOM 1309 C C . THR A 1 174 ? -14.524 -3.464 32.617 1.00 92.88 174 THR A C 1
ATOM 1311 O O . THR A 1 174 ? -14.157 -3.365 31.455 1.00 92.88 174 THR A O 1
ATOM 1314 N N . ALA A 1 175 ? -13.926 -2.830 33.621 1.00 92.62 175 ALA A N 1
ATOM 1315 C CA . ALA A 1 175 ? -12.700 -2.061 33.471 1.00 92.62 175 ALA A CA 1
ATOM 1316 C C . ALA A 1 175 ? -11.551 -2.762 34.204 1.00 92.62 175 ALA A C 1
ATOM 1318 O O . ALA A 1 175 ? -11.718 -3.176 35.362 1.00 92.62 175 ALA A O 1
ATOM 1319 N N . SER A 1 176 ? -10.383 -2.826 33.568 1.00 89.62 176 SER A N 1
ATOM 1320 C CA . SER A 1 176 ? -9.110 -3.317 34.124 1.00 89.62 176 SER A CA 1
ATOM 1321 C C . SER A 1 176 ? -7.995 -2.285 33.927 1.00 89.62 176 SER A C 1
ATOM 1323 O O . SER A 1 176 ? -8.095 -1.355 33.129 1.00 89.62 176 SER A O 1
ATOM 1325 N N . THR A 1 177 ? -6.926 -2.415 34.713 1.00 86.94 177 THR A N 1
ATOM 1326 C CA . THR A 1 177 ? -5.686 -1.675 34.473 1.00 86.94 177 THR A CA 1
ATOM 1327 C C . THR A 1 177 ? -4.484 -2.522 34.858 1.00 86.94 177 THR A C 1
ATOM 1329 O O . THR A 1 177 ? -4.539 -3.292 35.822 1.00 86.94 177 THR A O 1
ATOM 1332 N N . THR A 1 178 ? -3.384 -2.355 34.136 1.00 86.50 178 THR A N 1
ATOM 1333 C CA . THR A 1 178 ? -2.055 -2.852 34.504 1.00 86.50 178 THR A CA 1
ATOM 1334 C C . THR A 1 178 ? -1.238 -1.792 35.248 1.00 86.50 178 THR A C 1
ATOM 1336 O O . THR A 1 178 ? -0.213 -2.131 35.848 1.00 86.50 178 THR A O 1
ATOM 1339 N N . SER A 1 179 ? -1.717 -0.542 35.300 1.00 84.56 179 SER A N 1
ATOM 1340 C CA . SER A 1 179 ? -1.050 0.579 35.962 1.00 84.56 179 SER A CA 1
ATOM 1341 C C . SER A 1 179 ? -0.770 0.291 37.434 1.00 84.56 179 SER A C 1
ATOM 1343 O O . SER A 1 179 ? -1.634 -0.132 38.205 1.00 84.56 179 SER A O 1
ATOM 1345 N N . SER A 1 180 ? 0.463 0.580 37.851 1.00 81.38 180 SER A N 1
ATOM 1346 C CA . SER A 1 180 ? 0.900 0.418 39.244 1.00 81.38 180 SER A CA 1
ATOM 1347 C C . SER A 1 180 ? 0.218 1.383 40.226 1.00 81.38 180 SER A C 1
ATOM 1349 O O . SER A 1 180 ? 0.262 1.154 41.438 1.00 81.38 180 SER A O 1
ATOM 1351 N N . THR A 1 181 ? -0.426 2.442 39.723 1.00 86.25 181 THR A N 1
ATOM 1352 C CA . THR A 1 181 ? -1.121 3.452 40.527 1.00 86.25 181 THR A CA 1
ATOM 1353 C C . THR A 1 181 ? -2.625 3.214 40.479 1.00 86.25 181 THR A C 1
ATOM 1355 O O . THR A 1 181 ? -3.208 3.109 39.405 1.00 86.25 181 THR A O 1
ATOM 1358 N N . SER A 1 182 ? -3.282 3.184 41.641 1.00 90.12 182 SER A N 1
ATOM 1359 C CA . SER A 1 182 ? -4.746 3.167 41.680 1.00 90.12 182 SER A CA 1
ATOM 1360 C C . SER A 1 182 ? -5.315 4.505 41.204 1.00 90.12 182 SER A C 1
ATOM 1362 O O . SER A 1 182 ? -4.949 5.551 41.741 1.00 90.12 182 SER A O 1
ATOM 1364 N N . GLN A 1 183 ? -6.263 4.466 40.271 1.00 90.69 183 GLN A N 1
ATOM 1365 C CA . GLN A 1 183 ? -6.875 5.651 39.672 1.00 90.69 183 GLN A CA 1
ATOM 1366 C C . GLN A 1 183 ? -8.372 5.693 39.994 1.00 90.69 183 GLN A C 1
ATOM 1368 O O . GLN A 1 183 ? -9.059 4.674 39.939 1.00 90.69 183 GLN A O 1
ATOM 1373 N N . THR A 1 184 ? -8.895 6.870 40.349 1.00 95.75 184 THR A N 1
ATOM 1374 C CA . THR A 1 184 ? -10.352 7.079 40.373 1.00 95.75 184 THR A CA 1
ATOM 1375 C C . THR A 1 184 ? -10.792 7.482 38.979 1.00 95.75 184 THR A C 1
ATOM 1377 O O . THR A 1 184 ? -10.265 8.442 38.423 1.00 95.75 184 THR A O 1
ATOM 1380 N N . VAL A 1 185 ? -11.734 6.725 38.435 1.00 96.56 185 VAL A N 1
ATOM 1381 C CA . VAL A 1 185 ? -12.187 6.818 37.051 1.00 96.56 185 VAL A CA 1
ATOM 1382 C C . VAL A 1 185 ? -13.690 7.050 36.994 1.00 96.56 185 VAL A C 1
ATOM 1384 O O . VAL A 1 185 ? -14.435 6.701 37.919 1.00 96.56 185 VAL A O 1
ATOM 1387 N N . TYR A 1 186 ? -14.123 7.645 35.891 1.00 98.12 186 TYR A N 1
ATOM 1388 C CA . TYR A 1 186 ? -15.508 7.946 35.574 1.00 98.12 186 TYR A CA 1
ATOM 1389 C C . TYR A 1 186 ? -15.888 7.205 34.301 1.00 98.12 186 TYR A C 1
ATOM 1391 O O . TYR A 1 186 ? -15.215 7.313 33.281 1.00 98.12 186 TYR A O 1
ATOM 1399 N N . LEU A 1 187 ? -16.967 6.438 34.367 1.00 98.19 187 LEU A N 1
ATOM 1400 C CA . LEU A 1 187 ? -17.426 5.616 33.261 1.00 98.19 187 LEU A CA 1
ATOM 1401 C C . LEU A 1 187 ? -18.494 6.362 32.461 1.00 98.19 187 LEU A C 1
ATOM 1403 O O . LEU A 1 187 ? -19.647 6.482 32.893 1.00 98.19 187 LEU A O 1
ATOM 1407 N N . TYR A 1 188 ? -18.089 6.846 31.291 1.00 98.31 188 TYR A N 1
ATOM 1408 C CA . TYR A 1 188 ? -18.989 7.227 30.215 1.00 98.31 188 TYR A CA 1
ATOM 1409 C C . TYR A 1 188 ? -19.597 5.947 29.652 1.00 98.31 188 TYR A C 1
ATOM 1411 O O . TYR A 1 188 ? -18.866 5.050 29.247 1.00 98.31 188 TYR A O 1
ATOM 1419 N N . ALA A 1 189 ? -20.921 5.837 29.615 1.00 98.12 189 ALA A N 1
ATOM 1420 C CA . ALA A 1 189 ? -21.573 4.669 29.040 1.00 98.12 189 ALA A CA 1
ATOM 1421 C C . ALA A 1 189 ? -22.945 5.033 28.466 1.00 98.12 189 ALA A C 1
ATOM 1423 O O . ALA A 1 189 ? -23.749 5.718 29.110 1.00 98.12 189 ALA A O 1
ATOM 1424 N N . ALA A 1 190 ? -23.226 4.574 27.252 1.00 98.25 190 ALA A N 1
ATOM 1425 C CA . ALA A 1 190 ? -24.458 4.857 26.533 1.00 98.25 190 ALA A CA 1
ATOM 1426 C C . ALA A 1 190 ? -24.920 3.651 25.718 1.00 98.25 190 ALA A C 1
ATOM 1428 O O . ALA A 1 190 ? -24.125 2.827 25.294 1.00 98.25 190 ALA A O 1
ATOM 1429 N N . VAL A 1 191 ? -26.222 3.580 25.466 1.00 98.44 191 VAL A N 1
ATOM 1430 C CA . VAL A 1 191 ? -26.809 2.720 24.441 1.00 98.44 191 VAL A CA 1
ATOM 1431 C C . VAL A 1 191 ? -26.948 3.531 23.164 1.00 98.44 191 VAL A C 1
ATOM 1433 O O . VAL A 1 191 ? -27.514 4.634 23.184 1.00 98.44 191 VAL A O 1
ATOM 1436 N N . THR A 1 192 ? -26.474 2.956 22.068 1.00 98.19 192 THR A N 1
ATOM 1437 C CA . THR A 1 192 ? -26.568 3.497 20.718 1.00 98.19 192 THR A CA 1
ATOM 1438 C C . THR A 1 192 ? -27.276 2.512 19.780 1.00 98.19 192 THR A C 1
ATOM 1440 O O . THR A 1 192 ? -27.465 1.340 20.111 1.00 98.19 192 THR A O 1
ATOM 1443 N N . GLU A 1 193 ? -27.734 3.010 18.635 1.00 96.81 193 GLU A N 1
ATOM 1444 C CA . GLU A 1 193 ? -28.091 2.181 17.481 1.00 96.81 193 GLU A CA 1
ATOM 1445 C C . GLU A 1 193 ? -26.838 2.002 16.630 1.00 96.81 193 GLU A C 1
ATOM 1447 O O . GLU A 1 193 ? -26.256 3.010 16.221 1.00 96.81 193 GLU A O 1
ATOM 1452 N N . GLU A 1 194 ? -26.461 0.765 16.314 1.00 94.50 194 GLU A N 1
ATOM 1453 C CA . GLU A 1 194 ? -25.336 0.505 15.409 1.00 94.50 194 GLU A CA 1
ATOM 1454 C C . GLU A 1 194 ? -25.557 1.190 14.053 1.00 94.50 194 GLU A C 1
ATOM 1456 O O . GLU A 1 194 ? -24.679 1.894 13.557 1.00 94.50 194 GLU A O 1
ATOM 1461 N N . VAL A 1 195 ? -26.770 1.070 13.507 1.00 95.44 195 VAL A N 1
ATOM 1462 C CA . VAL A 1 195 ? -27.223 1.734 12.282 1.00 95.44 195 VAL A CA 1
ATOM 1463 C C . VAL A 1 195 ? -28.543 2.456 12.540 1.00 95.44 195 VAL A C 1
ATOM 1465 O O . VAL A 1 195 ? -29.537 1.871 12.977 1.00 95.44 195 VAL A O 1
ATOM 1468 N N . SER A 1 196 ? -28.610 3.745 12.217 1.00 94.88 196 SER A N 1
ATOM 1469 C CA . SER A 1 196 ? -29.867 4.490 12.291 1.00 94.88 196 SER A CA 1
ATOM 1470 C C . SER A 1 196 ? -30.879 3.988 11.252 1.00 94.88 196 SER A C 1
ATOM 1472 O O . SER A 1 196 ? -30.540 3.863 10.076 1.00 94.88 196 SER A O 1
ATOM 1474 N N . PRO A 1 197 ? -32.164 3.806 11.607 1.00 93.75 197 PRO A N 1
ATOM 1475 C CA . PRO A 1 197 ? -33.217 3.560 10.618 1.00 93.75 197 PRO A CA 1
ATOM 1476 C C . PRO A 1 197 ? -33.472 4.745 9.679 1.00 93.75 197 PRO A C 1
ATOM 1478 O O . PRO A 1 197 ? -34.058 4.575 8.615 1.00 93.75 197 PRO A O 1
ATOM 1481 N N . GLU A 1 198 ? -33.077 5.953 10.079 1.00 94.25 198 GLU A N 1
ATOM 1482 C CA . GLU A 1 198 ? -33.216 7.163 9.269 1.00 94.25 198 GLU A CA 1
ATOM 1483 C C . GLU A 1 198 ? -31.952 7.396 8.448 1.00 94.25 198 GLU A C 1
ATOM 1485 O O . GLU A 1 198 ? -30.850 7.259 8.980 1.00 94.25 198 GLU A O 1
ATOM 1490 N N . SER A 1 199 ? -32.127 7.774 7.183 1.00 93.69 199 SER A N 1
ATOM 1491 C CA . SER A 1 199 ? -31.045 8.106 6.258 1.00 93.69 199 SER A CA 1
ATOM 1492 C C . SER A 1 199 ? -30.725 9.604 6.263 1.00 93.69 199 SER A C 1
ATOM 1494 O O . SER A 1 199 ? -31.488 10.430 6.778 1.00 93.69 199 SER A O 1
ATOM 1496 N N . TYR A 1 200 ? -29.626 9.976 5.613 1.00 95.12 200 TYR A N 1
ATOM 1497 C CA . TYR A 1 200 ? -29.379 11.368 5.239 1.00 95.12 200 TYR A CA 1
ATOM 1498 C C . TYR A 1 200 ? -30.386 11.819 4.165 1.00 95.12 200 TYR A C 1
ATOM 1500 O O . TYR A 1 200 ? -30.830 11.027 3.334 1.00 95.12 200 TYR A O 1
ATOM 1508 N N . SER A 1 201 ? -30.763 13.102 4.153 1.00 94.19 201 SER A N 1
ATOM 1509 C CA . SER A 1 201 ? -31.659 13.642 3.115 1.00 94.19 201 SER A CA 1
ATOM 1510 C C . SER A 1 201 ? -30.949 13.853 1.780 1.00 94.19 201 SER A C 1
ATOM 1512 O O . SER A 1 201 ? -31.590 13.801 0.732 1.00 94.19 201 SER A O 1
ATOM 1514 N N . ALA A 1 202 ? -29.636 14.093 1.821 1.00 91.81 202 ALA A N 1
ATOM 1515 C CA . ALA A 1 202 ? -28.803 14.238 0.634 1.00 91.81 202 ALA A CA 1
ATOM 1516 C C . ALA A 1 202 ? -28.498 12.888 -0.042 1.00 91.81 202 ALA A C 1
ATOM 1518 O O . ALA A 1 202 ? -28.236 12.869 -1.240 1.00 91.81 202 ALA A O 1
ATOM 1519 N N . ASP A 1 203 ? -28.570 11.777 0.700 1.00 90.69 203 ASP A N 1
ATOM 1520 C CA . ASP A 1 203 ? -28.415 10.421 0.172 1.00 90.69 203 ASP A CA 1
ATOM 1521 C C . ASP A 1 203 ? -29.217 9.423 1.020 1.00 90.69 203 ASP A C 1
ATOM 1523 O O . ASP A 1 203 ? -28.856 9.109 2.156 1.00 90.69 203 ASP A O 1
ATOM 1527 N N . SER A 1 204 ? -30.304 8.901 0.447 1.00 88.94 204 SER A N 1
ATOM 1528 C CA . SER A 1 204 ? -31.203 7.967 1.130 1.00 88.94 204 SER A CA 1
ATOM 1529 C C . SER A 1 204 ? -30.617 6.571 1.348 1.00 88.94 204 SER A C 1
ATOM 1531 O O . SER A 1 204 ? -31.256 5.750 1.996 1.00 88.94 204 SER A O 1
ATOM 1533 N N . THR A 1 205 ? -29.451 6.271 0.772 1.00 89.88 205 THR A N 1
ATOM 1534 C CA . THR A 1 205 ? -28.758 4.984 0.943 1.00 89.88 205 THR A CA 1
ATOM 1535 C C . THR A 1 205 ? -27.755 5.006 2.092 1.00 89.88 205 THR A C 1
ATOM 1537 O O . THR A 1 205 ? -27.294 3.953 2.530 1.00 89.88 205 THR A O 1
ATOM 1540 N N . LYS A 1 206 ? -27.412 6.196 2.594 1.00 92.38 206 LYS A N 1
ATOM 1541 C CA . LYS A 1 206 ? -26.458 6.380 3.685 1.00 92.38 206 LYS A CA 1
ATOM 1542 C C . LYS A 1 206 ? -27.199 6.606 4.991 1.00 92.38 206 LYS A C 1
ATOM 1544 O O . LYS A 1 206 ? -28.140 7.399 5.061 1.00 92.38 206 LYS A O 1
ATOM 1549 N N . HIS A 1 207 ? -26.732 5.935 6.033 1.00 93.50 207 HIS A N 1
ATOM 1550 C CA . HIS A 1 207 ? -27.282 6.003 7.379 1.00 93.50 207 HIS A CA 1
ATOM 1551 C C . HIS A 1 207 ? -26.162 6.378 8.355 1.00 93.50 207 HIS A C 1
ATOM 1553 O O . HIS A 1 207 ? -25.033 5.932 8.168 1.00 93.50 207 HIS A O 1
ATOM 1559 N N . PRO A 1 208 ? -26.423 7.217 9.368 1.00 94.88 208 PRO A N 1
ATOM 1560 C CA . PRO A 1 208 ? -25.470 7.423 10.446 1.00 94.88 208 PRO A CA 1
ATOM 1561 C C . PRO A 1 208 ? -25.407 6.179 11.336 1.00 94.88 208 PRO A C 1
ATOM 1563 O O . PRO A 1 208 ? -26.404 5.472 11.512 1.00 94.88 208 PRO A O 1
ATOM 1566 N N . HIS A 1 209 ? -24.241 5.960 11.932 1.00 95.88 209 HIS A N 1
ATOM 1567 C CA . HIS A 1 209 ? -23.943 4.808 12.782 1.00 95.88 209 HIS A CA 1
ATOM 1568 C C . HIS A 1 209 ? -23.673 5.238 14.230 1.00 95.88 209 HIS A C 1
ATOM 1570 O O . HIS A 1 209 ? -23.430 6.422 14.475 1.00 95.88 209 HIS A O 1
ATOM 1576 N N . HIS A 1 210 ? -23.717 4.303 15.182 1.00 97.25 210 HIS A N 1
ATOM 1577 C CA . HIS A 1 210 ? -23.472 4.550 16.614 1.00 97.25 210 HIS A CA 1
ATOM 1578 C C . HIS A 1 210 ? -24.360 5.666 17.206 1.00 97.25 210 HIS A C 1
ATOM 1580 O O . HIS A 1 210 ? -23.928 6.511 17.994 1.00 97.25 210 HIS A O 1
ATOM 1586 N N . VAL A 1 211 ? -25.632 5.726 16.799 1.00 97.38 211 VAL A N 1
ATOM 1587 C CA . VAL A 1 211 ? -26.538 6.834 17.138 1.00 97.38 211 VAL A CA 1
ATOM 1588 C C . VAL A 1 211 ? -27.044 6.730 18.570 1.00 97.38 211 VAL A C 1
ATOM 1590 O O . VAL A 1 211 ? -27.793 5.817 18.909 1.00 97.38 211 VAL A O 1
ATOM 1593 N N . TRP A 1 212 ? -26.705 7.715 19.401 1.00 98.19 212 TRP A N 1
ATOM 1594 C CA . TRP A 1 212 ? -27.069 7.762 20.817 1.00 98.19 212 TRP A CA 1
ATOM 1595 C C . TRP A 1 212 ? -28.581 7.621 21.068 1.00 98.19 212 TRP A C 1
ATOM 1597 O O . TRP A 1 212 ? -29.402 8.249 20.387 1.00 98.19 212 TRP A O 1
ATOM 1607 N N . LYS A 1 213 ? -28.950 6.849 22.104 1.00 97.12 213 LYS A N 1
ATOM 1608 C CA . LYS A 1 213 ? -30.338 6.702 22.589 1.00 97.12 213 LYS A CA 1
ATOM 1609 C C . LYS A 1 213 ? -30.541 6.909 24.069 1.00 97.12 213 LYS A C 1
ATOM 1611 O O . LYS A 1 213 ? -31.574 7.453 24.463 1.00 97.12 213 LYS A O 1
ATOM 1616 N N . LYS A 1 214 ? -29.629 6.407 24.895 1.00 97.69 214 LYS A N 1
ATOM 1617 C CA . LYS A 1 214 ? -29.837 6.405 26.340 1.00 97.69 214 LYS A CA 1
ATOM 1618 C C . LYS A 1 214 ? -28.521 6.360 27.086 1.00 97.69 214 LYS A C 1
ATOM 1620 O O . LYS A 1 214 ? -27.646 5.581 26.745 1.00 97.69 214 LYS A O 1
ATOM 1625 N N . TRP A 1 215 ? -28.424 7.133 28.159 1.00 98.12 215 TRP A N 1
ATOM 1626 C CA . TRP A 1 215 ? -27.304 7.045 29.086 1.00 98.12 215 TRP A CA 1
ATOM 1627 C C . TRP A 1 215 ? -27.424 5.849 30.035 1.00 98.12 215 TRP A C 1
ATOM 1629 O O . TRP A 1 215 ? -28.502 5.576 30.574 1.00 98.12 215 TRP A O 1
ATOM 1639 N N . LEU A 1 216 ? -26.294 5.194 30.293 1.00 98.00 216 LEU A N 1
ATOM 1640 C CA . LEU A 1 216 ? -26.106 4.218 31.360 1.00 98.00 216 LEU A CA 1
ATOM 1641 C C . LEU A 1 216 ? -25.500 4.950 32.562 1.00 98.00 216 LEU A C 1
ATOM 1643 O O . LEU A 1 216 ? -24.292 5.111 32.696 1.00 98.00 216 LEU A O 1
ATOM 1647 N N . LEU A 1 217 ? -26.384 5.501 33.391 1.00 97.38 217 LEU A N 1
ATOM 1648 C CA . LEU A 1 217 ? -26.012 6.414 34.469 1.00 97.38 217 LEU A CA 1
ATOM 1649 C C . LEU A 1 217 ? -25.749 5.687 35.780 1.00 97.38 217 LEU A C 1
ATOM 1651 O O . LEU A 1 217 ? -26.135 4.530 35.971 1.00 97.38 217 LEU A O 1
ATOM 1655 N N . ASN A 1 218 ? -25.169 6.439 36.711 1.00 95.81 218 ASN A N 1
ATOM 1656 C CA . ASN A 1 218 ? -25.047 6.015 38.088 1.00 95.81 218 ASN A CA 1
ATOM 1657 C C . ASN A 1 218 ? -26.401 5.760 38.770 1.00 95.81 218 ASN A C 1
ATOM 1659 O O . ASN A 1 218 ? -27.457 6.186 38.296 1.00 95.81 218 ASN A O 1
ATOM 1663 N N . SER A 1 219 ? -26.376 5.112 39.936 1.00 93.25 219 SER A N 1
ATOM 1664 C CA . SER A 1 219 ? -27.593 4.847 40.731 1.00 93.25 219 SER A CA 1
ATOM 1665 C C . SER A 1 219 ? -28.446 6.092 41.050 1.00 93.25 219 SER A C 1
ATOM 1667 O O . SER A 1 219 ? -29.657 5.973 41.234 1.00 93.25 219 SER A O 1
ATOM 1669 N N . GLY A 1 220 ? -27.844 7.288 41.076 1.00 92.88 220 GLY A N 1
ATOM 1670 C CA . GLY A 1 220 ? -28.536 8.569 41.256 1.00 92.88 220 GLY A CA 1
ATOM 1671 C C . GLY A 1 220 ? -29.179 9.134 39.984 1.00 92.88 220 GLY A C 1
ATOM 1672 O O . GLY A 1 220 ? -29.873 10.145 40.060 1.00 92.88 220 GLY A O 1
ATOM 1673 N N . SER A 1 221 ? -28.966 8.500 38.825 1.00 93.44 221 SER A N 1
ATOM 1674 C CA . SER A 1 221 ? -29.417 8.954 37.501 1.00 93.44 221 SER A CA 1
ATOM 1675 C C . SER A 1 221 ? -28.987 10.387 37.166 1.00 93.44 221 SER A C 1
ATOM 1677 O O . SER A 1 221 ? -29.718 11.112 36.495 1.00 93.44 221 SER A O 1
ATOM 1679 N N . SER A 1 222 ? -27.816 10.814 37.649 1.00 94.19 222 SER A N 1
ATOM 1680 C CA . SER A 1 222 ? -27.368 12.212 37.558 1.00 94.19 222 SER A CA 1
ATOM 1681 C C . SER A 1 222 ? -25.988 12.395 36.927 1.00 94.19 222 SER A C 1
ATOM 1683 O O . SER A 1 222 ? -25.513 13.522 36.839 1.00 94.19 222 SER A O 1
ATOM 1685 N N . GLY A 1 223 ? -25.305 11.316 36.548 1.00 95.44 223 GLY A N 1
ATOM 1686 C CA . GLY A 1 223 ? -23.941 11.388 36.033 1.00 95.44 223 GLY A CA 1
ATOM 1687 C C . GLY A 1 223 ? -23.344 10.022 35.722 1.00 95.44 223 GLY A C 1
ATOM 1688 O O . GLY A 1 223 ? -24.007 8.993 35.876 1.00 95.44 223 GLY A O 1
ATOM 1689 N N . PHE A 1 224 ? -22.076 10.041 35.316 1.00 97.56 224 PHE A N 1
ATOM 1690 C CA . PHE A 1 224 ? -21.245 8.854 35.122 1.00 97.56 224 PHE A CA 1
ATOM 1691 C C . PHE A 1 224 ? -21.103 8.039 36.416 1.00 97.56 224 PHE A C 1
ATOM 1693 O O . PHE A 1 224 ? -21.190 8.579 37.526 1.00 97.56 224 PHE A O 1
ATOM 1700 N N . GLU A 1 225 ? -20.910 6.728 36.271 1.00 97.56 225 GLU A N 1
ATOM 1701 C CA . GLU A 1 225 ? -20.479 5.865 37.375 1.00 97.56 225 GLU A CA 1
ATOM 1702 C C . GLU A 1 225 ? -19.042 6.229 37.765 1.00 97.56 225 GLU A C 1
ATOM 1704 O O . GLU A 1 225 ? -18.212 6.476 36.896 1.00 97.56 225 GLU A O 1
ATOM 1709 N N . THR A 1 226 ? -18.737 6.255 39.062 1.00 96.56 226 THR A N 1
ATOM 1710 C CA . THR A 1 226 ? -17.393 6.580 39.566 1.00 96.56 226 THR A CA 1
ATOM 1711 C C . THR A 1 226 ? -16.900 5.448 40.448 1.00 96.56 226 THR A C 1
ATOM 1713 O O . THR A 1 226 ? -17.628 4.968 41.323 1.00 96.56 226 THR A O 1
ATOM 1716 N N . PHE A 1 227 ? -15.667 5.005 40.228 1.00 96.25 227 PHE A N 1
ATOM 1717 C CA . PHE A 1 227 ? -15.038 3.951 41.019 1.00 96.25 227 PHE A CA 1
ATOM 1718 C C . PHE A 1 227 ? -13.515 4.052 40.959 1.00 96.25 227 PHE A C 1
ATOM 1720 O O . PHE A 1 227 ? -12.958 4.794 40.156 1.00 96.25 227 PHE A O 1
ATOM 1727 N N . THR A 1 228 ? -12.836 3.326 41.844 1.00 95.38 228 THR A N 1
ATOM 1728 C CA . THR A 1 228 ? -11.375 3.225 41.837 1.00 95.38 228 THR A CA 1
ATOM 1729 C C . THR A 1 228 ? -10.969 1.910 41.197 1.00 95.38 228 THR A C 1
ATOM 1731 O O . THR A 1 228 ? -11.497 0.862 41.566 1.00 95.38 228 THR A O 1
ATOM 1734 N N . ILE A 1 229 ? -10.020 1.980 40.273 1.00 92.69 229 ILE A N 1
ATOM 1735 C CA . ILE A 1 229 ? -9.406 0.830 39.624 1.00 92.69 229 ILE A CA 1
ATOM 1736 C C . ILE A 1 229 ? -7.958 0.681 40.095 1.00 92.69 229 ILE A C 1
ATOM 1738 O O . ILE A 1 229 ? -7.308 1.666 40.448 1.00 92.69 229 ILE A O 1
ATOM 1742 N N . SER A 1 230 ? -7.465 -0.552 40.166 1.00 92.19 230 SER A N 1
ATOM 1743 C CA . SER A 1 230 ? -6.106 -0.860 40.620 1.00 92.19 230 SER A CA 1
ATOM 1744 C C . SER A 1 230 ? -5.612 -2.139 39.964 1.00 92.19 230 SER A C 1
ATOM 1746 O O . SER A 1 230 ? -6.419 -3.048 39.759 1.00 92.19 230 SER A O 1
ATOM 1748 N N . SER A 1 231 ? -4.304 -2.233 39.716 1.00 89.50 231 SER A N 1
ATOM 1749 C CA . SER A 1 231 ? -3.691 -3.418 39.110 1.00 89.50 231 SER A CA 1
ATOM 1750 C C . SER A 1 231 ? -4.144 -4.727 39.764 1.00 89.50 231 SER A C 1
ATOM 1752 O O . SER A 1 231 ? -4.200 -4.846 40.993 1.00 89.50 231 SER A O 1
ATOM 1754 N N . GLY A 1 232 ? -4.499 -5.703 38.926 1.00 77.06 232 GLY A N 1
ATOM 1755 C CA . GLY A 1 232 ? -4.951 -7.033 39.341 1.00 77.06 232 GLY A CA 1
ATOM 1756 C C . GLY A 1 232 ? -6.385 -7.111 39.879 1.00 77.06 232 GLY A C 1
ATOM 1757 O O . GLY A 1 232 ? -6.806 -8.194 40.277 1.00 77.06 232 GLY A O 1
ATOM 1758 N N . ASN A 1 233 ? -7.143 -6.006 39.897 1.00 86.19 233 ASN A N 1
ATOM 1759 C CA . ASN A 1 233 ? -8.552 -5.995 40.297 1.00 86.19 233 ASN A CA 1
ATOM 1760 C C . ASN A 1 233 ? -9.410 -5.280 39.245 1.00 86.19 233 ASN A C 1
ATOM 1762 O O . ASN A 1 233 ? -9.413 -4.050 39.169 1.00 86.19 233 ASN A O 1
ATOM 1766 N N . SER A 1 234 ? -10.174 -6.051 38.473 1.00 88.50 234 SER A N 1
ATOM 1767 C CA . SER A 1 234 ? -11.178 -5.525 37.548 1.00 88.50 234 SER A CA 1
ATOM 1768 C C . SER A 1 234 ? -12.431 -5.052 38.292 1.00 88.50 234 SER A C 1
ATOM 1770 O O . SER A 1 234 ? -12.842 -5.658 39.286 1.00 88.50 234 SER A O 1
ATOM 1772 N N . VAL A 1 235 ? -13.084 -4.004 37.790 1.00 94.00 235 VAL A N 1
ATOM 1773 C CA . VAL A 1 235 ? -14.356 -3.498 38.327 1.00 94.00 235 VAL A CA 1
ATOM 1774 C C . VAL A 1 235 ? -15.431 -3.595 37.256 1.00 94.00 235 VAL A C 1
ATOM 1776 O O . VAL A 1 235 ? -15.245 -3.086 36.157 1.00 94.00 235 VAL A O 1
ATOM 1779 N N . SER A 1 236 ? -16.577 -4.188 37.599 1.00 94.69 236 SER A N 1
ATOM 1780 C CA . SER A 1 236 ? -17.700 -4.352 36.672 1.00 94.69 236 SER A CA 1
ATOM 1781 C C . SER A 1 236 ? -18.918 -3.538 37.107 1.00 94.69 236 SER A C 1
ATOM 1783 O O . SER A 1 236 ? -19.247 -3.452 38.296 1.00 94.69 236 SER A O 1
ATOM 1785 N N . LYS A 1 237 ? -19.613 -2.954 36.132 1.00 96.94 237 LYS A N 1
ATOM 1786 C CA . LYS A 1 237 ? -20.888 -2.241 36.280 1.00 96.94 237 LYS A CA 1
ATOM 1787 C C . LYS A 1 237 ? -21.917 -2.868 35.353 1.00 96.94 237 LYS A C 1
ATOM 1789 O O . LYS A 1 237 ? -21.563 -3.392 34.300 1.00 96.94 237 LYS A O 1
ATOM 1794 N N . SER A 1 238 ? -23.185 -2.883 35.754 1.00 96.56 238 SER A N 1
ATOM 1795 C CA . SER A 1 238 ? -24.216 -3.548 34.957 1.00 96.56 238 SER A CA 1
ATOM 1796 C C . SER A 1 238 ? -25.544 -2.815 34.968 1.00 96.56 238 SER A C 1
ATOM 1798 O O . SER A 1 238 ? -25.936 -2.217 35.971 1.00 96.56 238 SER A O 1
ATOM 1800 N N . TRP A 1 239 ? -26.241 -2.915 33.841 1.00 98.06 239 TRP A N 1
ATOM 1801 C CA . TRP A 1 239 ? -27.552 -2.328 33.605 1.00 98.06 239 TRP A CA 1
ATOM 1802 C C . TRP A 1 239 ? -28.440 -3.333 32.881 1.00 98.06 239 TRP A C 1
ATOM 1804 O O . TRP A 1 239 ? -27.956 -4.204 32.170 1.00 98.06 239 TRP A O 1
ATOM 1814 N N . SER A 1 240 ? -29.751 -3.172 33.035 1.00 97.38 240 SER A N 1
ATOM 1815 C CA . SER A 1 240 ? -30.748 -3.874 32.228 1.00 97.38 240 SER A CA 1
ATOM 1816 C C . SER A 1 240 ? -31.599 -2.821 31.529 1.00 97.38 240 SER A C 1
ATOM 1818 O O . SER A 1 240 ? -32.210 -1.967 32.184 1.00 97.38 240 SER A O 1
ATOM 1820 N N . VAL A 1 241 ? -31.583 -2.821 30.198 1.00 98.12 241 VAL A N 1
ATOM 1821 C CA . VAL A 1 241 ? -32.209 -1.782 29.371 1.00 98.12 241 VAL A CA 1
ATOM 1822 C C . VAL A 1 241 ? -33.208 -2.419 28.410 1.00 98.12 241 VAL A C 1
ATOM 1824 O O . VAL A 1 241 ? -32.857 -3.384 27.746 1.00 98.12 241 VAL A O 1
ATOM 1827 N N . PRO A 1 242 ? -34.439 -1.893 28.265 1.00 98.31 242 PRO A N 1
ATOM 1828 C CA . PRO A 1 242 ? -35.384 -2.425 27.286 1.00 98.31 242 PRO A CA 1
ATOM 1829 C C . PRO A 1 242 ? -34.803 -2.414 25.871 1.00 98.31 242 PRO A C 1
ATOM 1831 O O . PRO A 1 242 ? -34.331 -1.364 25.427 1.00 98.31 242 PRO A O 1
ATOM 1834 N N . ILE A 1 243 ? -34.911 -3.532 25.143 1.00 97.12 243 ILE A N 1
ATOM 1835 C CA . ILE A 1 243 ? -34.444 -3.642 23.745 1.00 97.12 243 ILE A CA 1
ATOM 1836 C C . ILE A 1 243 ? -35.122 -2.576 22.872 1.00 97.12 243 ILE A C 1
ATOM 1838 O O . ILE A 1 243 ? -34.500 -1.989 21.995 1.00 97.12 243 ILE A O 1
ATOM 1842 N N . SER A 1 244 ? -36.369 -2.215 23.196 1.00 96.75 244 SER A N 1
ATOM 1843 C CA . SER A 1 244 ? -37.131 -1.147 22.533 1.00 96.75 244 SER A CA 1
ATOM 1844 C C . SER A 1 244 ? -36.546 0.268 22.679 1.00 96.75 244 SER A C 1
ATOM 1846 O O . SER A 1 244 ? -37.135 1.218 22.169 1.00 96.75 244 SER A O 1
ATOM 1848 N N . THR A 1 245 ? -35.450 0.442 23.424 1.00 96.88 245 THR A N 1
ATOM 1849 C CA . THR A 1 245 ? -34.678 1.699 23.464 1.00 96.88 245 THR A CA 1
ATOM 1850 C C . THR A 1 245 ? -34.025 1.984 22.109 1.00 96.88 245 THR A C 1
ATOM 1852 O O . THR A 1 245 ? -33.868 3.144 21.730 1.00 96.88 245 THR A O 1
ATOM 1855 N N . VAL A 1 246 ? -33.686 0.921 21.381 1.00 96.62 246 VAL A N 1
ATOM 1856 C CA . VAL A 1 246 ? -33.111 0.933 20.036 1.00 96.62 246 VAL A CA 1
ATOM 1857 C C . VAL A 1 246 ? -34.195 0.560 19.028 1.00 96.62 246 VAL A C 1
ATOM 1859 O O . VAL A 1 246 ? -35.127 -0.191 19.329 1.00 96.62 246 VAL A O 1
ATOM 1862 N N . ARG A 1 247 ? -34.109 1.117 17.820 1.00 95.31 247 ARG A N 1
ATOM 1863 C CA . ARG A 1 247 ? -35.011 0.795 16.711 1.00 95.31 247 ARG A CA 1
ATOM 1864 C C . ARG A 1 247 ? -34.328 -0.197 15.775 1.00 95.31 247 ARG A C 1
ATOM 1866 O O . ARG A 1 247 ? -33.113 -0.179 15.633 1.00 95.31 247 ARG A O 1
ATOM 1873 N N . ALA A 1 248 ? -35.113 -1.030 15.097 1.00 94.19 248 ALA A N 1
ATOM 1874 C CA . ALA A 1 248 ? -34.616 -1.816 13.968 1.00 94.19 248 ALA A CA 1
ATOM 1875 C C . ALA A 1 248 ? -34.133 -0.870 12.854 1.00 94.19 248 ALA A C 1
ATOM 1877 O O . ALA A 1 248 ? -34.849 0.079 12.535 1.00 94.19 248 ALA A O 1
ATOM 1878 N N . GLY A 1 249 ? -32.959 -1.117 12.274 1.00 89.06 249 GLY A N 1
ATOM 1879 C CA . GLY A 1 249 ? -32.295 -0.251 11.291 1.00 89.06 249 GLY A CA 1
ATOM 1880 C C . GLY A 1 249 ? -31.257 -1.038 10.489 1.00 89.06 249 GLY A C 1
ATOM 1881 O O . GLY A 1 249 ? -30.815 -2.085 10.939 1.00 89.06 249 GLY A O 1
ATOM 1882 N N . GLY A 1 250 ? -30.934 -0.611 9.263 1.00 82.19 250 GLY A N 1
ATOM 1883 C CA . GLY A 1 250 ? -29.925 -1.295 8.431 1.00 82.19 250 GLY A CA 1
ATOM 1884 C C . GLY A 1 250 ? -30.253 -2.743 8.022 1.00 82.19 250 GLY A C 1
ATOM 1885 O O . GLY A 1 250 ? -29.367 -3.467 7.595 1.00 82.19 250 GLY A O 1
ATOM 1886 N N . GLY A 1 251 ? -31.511 -3.181 8.157 1.00 86.31 251 GLY A N 1
ATOM 1887 C CA . GLY A 1 251 ? -31.910 -4.586 7.973 1.00 86.31 251 GLY A CA 1
ATOM 1888 C C . GLY A 1 251 ? -31.847 -5.435 9.251 1.00 86.31 251 GLY A C 1
ATOM 1889 O O . GLY A 1 251 ? -32.337 -6.563 9.241 1.00 86.31 251 GLY A O 1
ATOM 1890 N N . ASN A 1 252 ? -31.344 -4.875 10.353 1.00 88.12 252 ASN A N 1
ATOM 1891 C CA . ASN A 1 252 ? -31.194 -5.538 11.647 1.00 88.12 252 ASN A CA 1
ATOM 1892 C C . ASN A 1 252 ? -32.440 -5.369 12.527 1.00 88.12 252 ASN A C 1
ATOM 1894 O O . ASN A 1 252 ? -33.140 -4.349 12.465 1.00 88.12 252 ASN A O 1
ATOM 1898 N N . THR A 1 253 ? -32.728 -6.360 13.379 1.00 92.88 253 THR A N 1
ATOM 1899 C CA . THR A 1 253 ? -33.771 -6.216 14.406 1.00 92.88 253 THR A CA 1
ATOM 1900 C C . THR A 1 253 ? -33.339 -5.198 15.467 1.00 92.88 253 THR A C 1
ATOM 1902 O O . THR A 1 253 ? -32.176 -4.822 15.545 1.00 92.88 253 THR A O 1
ATOM 1905 N N . ALA A 1 254 ? -34.255 -4.742 16.328 1.00 94.44 254 ALA A N 1
ATOM 1906 C CA . ALA A 1 254 ? -33.876 -3.851 17.431 1.00 94.44 254 ALA A CA 1
ATOM 1907 C C . ALA A 1 254 ? -32.884 -4.497 18.417 1.00 94.44 254 ALA A C 1
ATOM 1909 O O . ALA A 1 254 ? -32.164 -3.776 19.095 1.00 94.44 254 ALA A O 1
ATOM 1910 N N . GLN A 1 255 ? -32.869 -5.832 18.511 1.00 91.19 255 GLN A N 1
ATOM 1911 C CA . GLN A 1 255 ? -31.913 -6.564 19.337 1.00 91.19 255 GLN A CA 1
ATOM 1912 C C . GLN A 1 255 ? -30.529 -6.587 18.683 1.00 91.19 255 GLN A C 1
ATOM 1914 O O . GLN A 1 255 ? -29.553 -6.307 19.362 1.00 91.19 255 GLN A O 1
ATOM 1919 N N . ASP A 1 256 ? -30.463 -6.877 17.382 1.00 89.06 256 ASP A N 1
ATOM 1920 C CA . ASP A 1 256 ? -29.190 -6.961 16.650 1.00 89.06 256 ASP A CA 1
ATOM 1921 C C . ASP A 1 256 ? -28.585 -5.572 16.397 1.00 89.06 256 ASP A C 1
ATOM 1923 O O . ASP A 1 256 ? -27.383 -5.435 16.281 1.00 89.06 256 ASP A O 1
ATOM 1927 N N . ASN A 1 257 ? -29.412 -4.524 16.347 1.00 94.50 257 ASN A N 1
ATOM 1928 C CA . ASN A 1 257 ? -28.965 -3.138 16.188 1.00 94.50 257 ASN A CA 1
ATOM 1929 C C . ASN A 1 257 ? -28.551 -2.469 17.518 1.00 94.50 257 ASN A C 1
ATOM 1931 O O . ASN A 1 257 ? -28.321 -1.257 17.557 1.00 94.50 257 ASN A O 1
ATOM 1935 N N . PHE A 1 258 ? -28.575 -3.212 18.630 1.00 96.75 258 PHE A N 1
ATOM 1936 C CA . PHE A 1 258 ? -28.340 -2.695 19.975 1.00 96.75 258 PHE A CA 1
ATOM 1937 C C . PHE A 1 258 ? -26.839 -2.655 20.269 1.00 96.75 258 PHE A C 1
ATOM 1939 O O . PHE A 1 258 ? -26.206 -3.701 20.356 1.00 96.75 258 PHE A O 1
ATOM 1946 N N . LEU A 1 259 ? -26.290 -1.454 20.468 1.00 96.31 259 LEU A N 1
ATOM 1947 C CA . LEU A 1 259 ? -24.848 -1.251 20.610 1.00 96.31 259 LEU A CA 1
ATOM 1948 C C . LEU A 1 259 ? -24.534 -0.357 21.821 1.00 96.31 259 LEU A C 1
ATOM 1950 O O . LEU A 1 259 ? -24.613 0.875 21.728 1.00 96.31 259 LEU A O 1
ATOM 1954 N N . PRO A 1 260 ? -24.232 -0.925 22.998 1.00 97.00 260 PRO A N 1
ATOM 1955 C CA . PRO A 1 260 ? -23.687 -0.186 24.120 1.00 97.00 260 PRO A CA 1
ATOM 1956 C C . PRO A 1 260 ? -22.241 0.226 23.831 1.00 97.00 260 PRO A C 1
ATOM 1958 O O . PRO A 1 260 ? -21.437 -0.598 23.418 1.00 97.00 260 PRO A O 1
ATOM 1961 N N . VAL A 1 261 ? -21.926 1.490 24.099 1.00 97.94 261 VAL A N 1
ATOM 1962 C CA . VAL A 1 261 ? -20.601 2.103 23.939 1.00 97.94 261 VAL A CA 1
ATOM 1963 C C . VAL A 1 261 ? -20.176 2.684 25.282 1.00 97.94 261 VAL A C 1
ATOM 1965 O O . VAL A 1 261 ? -21.001 3.250 26.012 1.00 97.94 261 VAL A O 1
ATOM 1968 N N . ALA A 1 262 ? -18.898 2.565 25.616 1.00 97.88 262 ALA A N 1
ATOM 1969 C CA . ALA A 1 262 ? -18.340 2.993 26.882 1.00 97.88 262 ALA A CA 1
ATOM 1970 C C . ALA A 1 262 ? -16.941 3.602 26.730 1.00 97.88 262 ALA A C 1
ATOM 1972 O O . ALA A 1 262 ? -16.177 3.218 25.853 1.00 97.88 262 ALA A O 1
ATOM 1973 N N . ALA A 1 263 ? -16.601 4.532 27.621 1.00 98.25 263 ALA A N 1
ATOM 1974 C CA . ALA A 1 263 ? -15.269 5.111 27.739 1.00 98.25 263 ALA A CA 1
ATOM 1975 C C . ALA A 1 263 ? -14.916 5.386 29.209 1.00 98.25 263 ALA A C 1
ATOM 1977 O O . ALA A 1 263 ? -15.776 5.730 30.027 1.00 98.25 263 ALA A O 1
ATOM 1978 N N . LEU A 1 264 ? -13.642 5.230 29.552 1.00 97.50 264 LEU A N 1
ATOM 1979 C CA . LEU A 1 264 ? -13.098 5.429 30.890 1.00 97.50 264 LEU A CA 1
ATOM 1980 C C . LEU A 1 264 ? -12.371 6.774 30.953 1.00 97.50 264 LEU A C 1
ATOM 1982 O O . LEU A 1 264 ? -11.435 6.997 30.196 1.00 97.50 264 LEU A O 1
ATOM 1986 N N . MET A 1 265 ? -12.789 7.664 31.849 1.00 97.69 265 MET A N 1
ATOM 1987 C CA . MET A 1 265 ? -12.316 9.052 31.921 1.00 97.69 265 MET A CA 1
ATOM 1988 C C . MET A 1 265 ? -11.743 9.398 33.302 1.00 97.69 265 MET A C 1
ATOM 1990 O O . MET A 1 265 ? -12.082 8.759 34.303 1.00 97.69 265 MET A O 1
ATOM 1994 N N . ASP A 1 266 ? -10.911 10.438 33.385 1.00 96.31 266 ASP A N 1
ATOM 1995 C CA . ASP A 1 266 ? -10.336 10.937 34.647 1.00 96.31 266 ASP A CA 1
ATOM 1996 C C . ASP A 1 266 ? -11.224 11.944 35.408 1.00 96.31 266 ASP A C 1
ATOM 1998 O O . ASP A 1 266 ? -10.949 12.266 36.570 1.00 96.31 266 ASP A O 1
ATOM 2002 N N . GLY A 1 267 ? -12.332 12.384 34.806 1.00 96.69 267 GLY A N 1
ATOM 2003 C CA . GLY A 1 267 ? -13.245 13.357 35.396 1.00 96.69 267 GLY A CA 1
ATOM 2004 C C . GLY A 1 267 ? -14.713 13.178 35.004 1.00 96.69 267 GLY A C 1
ATOM 2005 O O . GLY A 1 267 ? -15.121 12.253 34.306 1.00 96.69 267 GLY A O 1
ATOM 2006 N N . SER A 1 268 ? -15.554 14.055 35.546 1.00 95.12 268 SER A N 1
ATOM 2007 C CA . SER A 1 268 ? -17.008 13.975 35.394 1.00 95.12 268 SER A CA 1
ATOM 2008 C C . SER A 1 268 ? -17.499 14.521 34.047 1.00 95.12 268 SER A C 1
ATOM 2010 O O . SER A 1 268 ? -16.805 15.260 33.362 1.00 95.12 268 SER A O 1
ATOM 2012 N N . HIS A 1 269 ? -18.774 14.290 33.730 1.00 93.44 269 HIS A N 1
ATOM 2013 C CA . HIS A 1 269 ? -19.416 14.831 32.525 1.00 93.44 269 HIS A CA 1
ATOM 2014 C C . HIS A 1 269 ? -19.475 16.369 32.413 1.00 93.44 269 HIS A C 1
ATOM 2016 O O . HIS A 1 269 ? -19.917 16.872 31.385 1.00 93.44 269 HIS A O 1
ATOM 2022 N N . THR A 1 270 ? -19.094 17.117 33.454 1.00 93.00 270 THR A N 1
ATOM 2023 C CA . THR A 1 270 ? -19.063 18.592 33.447 1.00 93.00 270 THR A CA 1
ATOM 2024 C C . THR A 1 270 ? -17.660 19.169 33.247 1.00 93.00 270 THR A C 1
ATOM 2026 O O . THR A 1 270 ? -17.477 20.379 33.365 1.00 93.00 270 THR A O 1
ATOM 2029 N N . THR A 1 271 ? -16.660 18.317 33.038 1.00 94.94 271 THR A N 1
ATOM 2030 C CA . THR A 1 271 ? -15.262 18.687 32.794 1.00 94.94 271 THR A CA 1
ATOM 2031 C C . THR A 1 271 ? -14.812 18.138 31.446 1.00 94.94 271 THR A C 1
ATOM 2033 O O . THR A 1 271 ? -15.445 17.231 30.914 1.00 94.94 271 THR A O 1
ATOM 2036 N N . TRP A 1 272 ? -13.743 18.711 30.896 1.00 94.94 272 TRP A N 1
ATOM 2037 C CA . TRP A 1 272 ? -12.973 18.106 29.807 1.00 94.94 272 TRP A CA 1
ATOM 2038 C C . TRP A 1 272 ? -11.984 17.126 30.427 1.00 94.94 272 TRP A C 1
ATOM 2040 O O . TRP A 1 272 ? -11.310 17.497 31.393 1.00 94.94 272 TRP A O 1
ATOM 2050 N N . ASN A 1 273 ? -11.958 15.893 29.934 1.00 96.31 273 ASN A N 1
ATOM 2051 C CA . ASN A 1 273 ? -11.307 14.778 30.616 1.00 96.31 273 ASN A CA 1
ATOM 2052 C C . ASN A 1 273 ? -10.283 14.103 29.712 1.00 96.31 273 ASN A C 1
ATOM 2054 O O . ASN A 1 273 ? -10.463 14.054 28.501 1.00 96.31 273 ASN A O 1
ATOM 2058 N N . ASN A 1 274 ? -9.258 13.507 30.311 1.00 95.81 274 ASN A N 1
ATOM 2059 C CA . ASN A 1 274 ? -8.445 12.535 29.593 1.00 95.81 274 ASN A CA 1
ATOM 2060 C C . ASN A 1 274 ? -9.207 11.209 29.530 1.00 95.81 274 ASN A C 1
ATOM 2062 O O . ASN A 1 274 ? -9.820 10.781 30.517 1.00 95.81 274 ASN A O 1
ATOM 2066 N N . VAL A 1 275 ? -9.165 10.556 28.370 1.00 97.75 275 VAL A N 1
ATOM 2067 C CA . VAL A 1 275 ? -9.799 9.253 28.152 1.00 97.75 275 VAL A CA 1
ATOM 2068 C C . VAL A 1 275 ? -8.726 8.171 28.194 1.00 97.75 275 VAL A C 1
ATOM 2070 O O . VAL A 1 275 ? -7.738 8.242 27.472 1.00 97.75 275 VAL A O 1
ATOM 2073 N N . PHE A 1 276 ? -8.914 7.169 29.047 1.00 95.81 276 PHE A N 1
ATOM 2074 C CA . PHE A 1 276 ? -7.965 6.076 29.248 1.00 95.81 276 PHE A CA 1
ATOM 2075 C C . PHE A 1 276 ? -8.224 4.883 28.330 1.00 95.81 276 PHE A C 1
ATOM 2077 O O . PHE A 1 276 ? -7.283 4.280 27.842 1.00 95.81 276 PHE A O 1
ATOM 2084 N N . ALA A 1 277 ? -9.488 4.524 28.116 1.00 95.25 277 ALA A N 1
ATOM 2085 C CA . ALA A 1 277 ? -9.877 3.384 27.291 1.00 95.25 277 ALA A CA 1
ATOM 2086 C C . ALA A 1 277 ? -11.315 3.558 26.801 1.00 95.25 277 ALA A C 1
ATOM 2088 O O . ALA A 1 277 ? -12.097 4.274 27.435 1.00 95.25 277 ALA A O 1
ATOM 2089 N N . ALA A 1 278 ? -11.685 2.887 25.718 1.00 96.38 278 ALA A N 1
ATOM 2090 C CA . ALA A 1 278 ? -13.055 2.826 25.235 1.00 96.38 278 ALA A CA 1
ATOM 2091 C C . ALA A 1 278 ? -13.357 1.488 24.575 1.00 96.38 278 ALA A C 1
ATOM 2093 O O . ALA A 1 278 ? -12.466 0.836 24.043 1.00 96.38 278 ALA A O 1
ATOM 2094 N N . ALA A 1 279 ? -14.623 1.094 24.646 1.00 93.81 279 ALA A N 1
ATOM 2095 C CA . ALA A 1 279 ? -15.108 -0.133 24.049 1.00 93.81 279 ALA A CA 1
ATOM 2096 C C . ALA A 1 279 ? -16.594 -0.034 23.700 1.00 93.81 279 ALA A C 1
ATOM 2098 O O . ALA A 1 279 ? -17.348 0.675 24.370 1.00 93.81 279 ALA A O 1
ATOM 2099 N N . ASP A 1 280 ? -17.034 -0.781 22.700 1.00 93.88 280 ASP A N 1
ATOM 2100 C CA . ASP A 1 280 ? -18.441 -1.094 22.473 1.00 93.88 280 ASP A CA 1
ATOM 2101 C C . ASP A 1 280 ? -18.666 -2.608 22.461 1.00 93.88 280 ASP A C 1
ATOM 2103 O O . ASP A 1 280 ? -17.726 -3.381 22.617 1.00 93.88 280 ASP A O 1
ATOM 2107 N N . SER A 1 281 ? -19.921 -3.048 22.365 1.00 89.94 281 SER A N 1
ATOM 2108 C CA . SER A 1 281 ? -20.232 -4.481 22.427 1.00 89.94 281 SER A CA 1
ATOM 2109 C C . SER A 1 281 ? -19.881 -5.287 21.181 1.00 89.94 281 SER A C 1
ATOM 2111 O O . SER A 1 281 ? -19.973 -6.514 21.230 1.00 89.94 281 SER A O 1
ATOM 2113 N N . ASN A 1 282 ? -19.583 -4.629 20.062 1.00 85.81 282 ASN A N 1
ATOM 2114 C CA . ASN A 1 282 ? -19.091 -5.294 18.861 1.00 85.81 282 ASN A CA 1
ATOM 2115 C C . ASN A 1 282 ? -17.572 -5.499 18.944 1.00 85.81 282 ASN A C 1
ATOM 2117 O O . ASN A 1 282 ? -17.073 -6.447 18.338 1.00 85.81 282 ASN A O 1
ATOM 2121 N N . MET A 1 283 ? -16.872 -4.697 19.756 1.00 82.44 283 MET A N 1
ATOM 2122 C CA . MET A 1 283 ? -15.478 -4.937 20.139 1.00 82.44 283 MET A CA 1
ATOM 2123 C C . MET A 1 283 ? -15.419 -6.214 20.977 1.00 82.44 283 MET A C 1
ATOM 2125 O O . MET A 1 283 ? -15.874 -6.256 22.125 1.00 82.44 283 MET A O 1
ATOM 2129 N N . ASN A 1 284 ? -14.926 -7.295 20.377 1.00 70.56 284 ASN A N 1
ATOM 2130 C CA . ASN A 1 284 ? -14.824 -8.559 21.080 1.00 70.56 284 ASN A CA 1
ATOM 2131 C C . ASN A 1 284 ? -13.630 -8.503 22.035 1.00 70.56 284 ASN A C 1
ATOM 2133 O O . ASN A 1 284 ? -12.526 -8.190 21.595 1.00 70.56 284 ASN A O 1
ATOM 2137 N N . PRO A 1 285 ? -13.794 -8.857 23.320 1.00 70.25 285 PRO A N 1
ATOM 2138 C CA . PRO A 1 285 ? -12.648 -9.040 24.196 1.00 70.25 285 PRO A CA 1
ATOM 2139 C C . PRO A 1 285 ? -11.650 -10.067 23.646 1.00 70.25 285 PRO A C 1
ATOM 2141 O O . PRO A 1 285 ? -10.469 -9.967 23.929 1.00 70.25 285 PRO A O 1
ATOM 2144 N N . MET A 1 286 ? -12.067 -11.044 22.841 1.00 79.38 286 MET A N 1
ATOM 2145 C CA . MET A 1 286 ? -11.142 -11.943 22.154 1.00 79.38 286 MET A CA 1
ATOM 2146 C C . MET A 1 286 ? -10.958 -11.538 20.694 1.00 79.38 286 MET A C 1
ATOM 2148 O O . MET A 1 286 ? -11.910 -11.627 19.920 1.00 79.38 286 MET A O 1
ATOM 2152 N N . ASP A 1 287 ? -9.729 -11.200 20.307 1.00 82.44 287 ASP A N 1
ATOM 2153 C CA . ASP A 1 287 ? -9.395 -10.881 18.919 1.00 82.44 287 ASP A CA 1
ATOM 2154 C C . ASP A 1 287 ? -7.952 -11.278 18.568 1.00 82.44 287 ASP A C 1
ATOM 2156 O O . ASP A 1 287 ? -6.998 -11.024 19.314 1.00 82.44 287 ASP A O 1
ATOM 2160 N N . LEU A 1 288 ? -7.789 -11.940 17.428 1.00 86.06 288 LEU A N 1
ATOM 2161 C CA . LEU A 1 288 ? -6.515 -12.322 16.850 1.00 86.06 288 LEU A CA 1
ATOM 2162 C C . LEU A 1 288 ? -6.363 -11.611 15.506 1.00 86.06 288 LEU A C 1
ATOM 2164 O O . LEU A 1 288 ? -7.267 -11.550 14.686 1.00 86.06 288 LEU A O 1
ATOM 2168 N N . SER A 1 289 ? -5.161 -11.115 15.243 1.00 87.06 289 SER A N 1
ATOM 2169 C CA . SER A 1 289 ? -4.860 -10.413 13.999 1.00 87.06 289 SER A CA 1
ATOM 2170 C C . SER A 1 289 ? -3.571 -10.913 13.371 1.00 87.06 289 SER A C 1
ATOM 2172 O O . SER A 1 289 ? -2.572 -11.165 14.053 1.00 87.06 289 SER A O 1
ATOM 2174 N N . VAL A 1 290 ? -3.558 -11.008 12.042 1.00 87.88 290 VAL A N 1
ATOM 2175 C CA . VAL A 1 290 ? -2.324 -11.074 11.256 1.00 87.88 290 VAL A CA 1
ATOM 2176 C C . VAL A 1 290 ? -1.771 -9.656 11.166 1.00 87.88 290 VAL A C 1
ATOM 2178 O O . VAL A 1 290 ? -2.273 -8.828 10.414 1.00 87.88 290 VAL A O 1
ATOM 2181 N N . THR A 1 291 ? -0.730 -9.364 11.941 1.00 84.50 291 THR A N 1
ATOM 2182 C CA . THR A 1 291 ? -0.176 -8.006 12.045 1.00 84.50 291 THR A CA 1
ATOM 2183 C C . THR A 1 291 ? 0.924 -7.722 11.032 1.00 84.50 291 THR A C 1
ATOM 2185 O O . THR A 1 291 ? 1.215 -6.559 10.761 1.00 84.50 291 THR A O 1
ATOM 2188 N N . SER A 1 292 ? 1.556 -8.755 10.472 1.00 89.12 292 SER A N 1
ATOM 2189 C CA . SER A 1 292 ? 2.538 -8.585 9.403 1.00 89.12 292 SER A CA 1
ATOM 2190 C C . SER A 1 292 ? 2.614 -9.808 8.500 1.00 89.12 292 SER A C 1
ATOM 2192 O O . SER A 1 292 ? 2.558 -10.942 8.977 1.00 89.12 292 SER A O 1
ATOM 2194 N N . MET A 1 293 ? 2.868 -9.570 7.218 1.00 94.38 293 MET A N 1
ATOM 2195 C CA . MET A 1 293 ? 3.347 -10.555 6.257 1.00 94.38 293 MET A CA 1
ATOM 2196 C C . MET A 1 293 ? 4.364 -9.866 5.348 1.00 94.38 293 MET A C 1
ATOM 2198 O O . MET A 1 293 ? 4.098 -8.786 4.831 1.00 94.38 293 MET A O 1
ATOM 2202 N N . THR A 1 294 ? 5.527 -10.475 5.164 1.00 94.62 294 THR A N 1
ATOM 2203 C CA . THR A 1 294 ? 6.584 -9.979 4.283 1.00 94.62 294 THR A CA 1
ATOM 2204 C C . THR A 1 294 ? 7.071 -11.103 3.391 1.00 94.62 294 THR A C 1
ATOM 2206 O O . THR A 1 294 ? 7.109 -12.262 3.804 1.00 94.62 294 THR A O 1
ATOM 2209 N N . ILE A 1 295 ? 7.444 -10.751 2.166 1.00 96.06 295 ILE A N 1
ATOM 2210 C CA . ILE A 1 295 ? 8.021 -11.678 1.197 1.00 96.06 295 ILE A CA 1
ATOM 2211 C C . ILE A 1 295 ? 9.333 -11.077 0.735 1.00 96.06 295 ILE A C 1
ATOM 2213 O O . ILE A 1 295 ? 9.399 -9.892 0.422 1.00 96.06 295 ILE A O 1
ATOM 2217 N N . THR A 1 296 ? 10.384 -11.880 0.730 1.00 95.75 296 THR A N 1
ATOM 2218 C CA . THR A 1 296 ? 11.706 -11.491 0.250 1.00 95.75 296 THR A CA 1
ATOM 2219 C C . THR A 1 296 ? 12.136 -12.487 -0.809 1.00 95.75 296 THR A C 1
ATOM 2221 O O . THR A 1 296 ? 12.004 -13.692 -0.610 1.00 95.75 296 THR A O 1
ATOM 2224 N N . ASN A 1 297 ? 12.617 -11.988 -1.946 1.00 96.12 297 ASN A N 1
ATOM 2225 C CA . ASN A 1 297 ? 13.284 -12.835 -2.922 1.00 96.12 297 ASN A CA 1
ATOM 2226 C C . ASN A 1 297 ? 14.717 -13.087 -2.442 1.00 96.12 297 ASN A C 1
ATOM 2228 O O . ASN A 1 297 ? 15.476 -12.139 -2.263 1.00 96.12 297 ASN A O 1
ATOM 2232 N N . ASP A 1 298 ? 15.088 -14.344 -2.220 1.00 96.31 298 ASP A N 1
ATOM 2233 C CA . ASP A 1 298 ? 16.429 -14.694 -1.743 1.00 96.31 298 ASP A CA 1
ATOM 2234 C C . ASP A 1 298 ? 17.481 -14.630 -2.870 1.00 96.31 298 ASP A C 1
ATOM 2236 O O . ASP A 1 298 ? 18.685 -14.563 -2.604 1.00 96.31 298 ASP A O 1
ATOM 2240 N N . ASP A 1 299 ? 17.032 -14.611 -4.129 1.00 95.12 299 ASP A N 1
ATOM 2241 C CA . ASP A 1 299 ? 17.858 -14.595 -5.338 1.00 95.12 299 ASP A CA 1
ATOM 2242 C C . ASP A 1 299 ? 17.984 -13.192 -5.971 1.00 95.12 299 ASP A C 1
ATOM 2244 O O . ASP A 1 299 ? 18.740 -13.005 -6.932 1.00 95.12 299 ASP A O 1
ATOM 2248 N N . ALA A 1 300 ? 17.276 -12.185 -5.445 1.00 89.88 300 ALA A N 1
ATOM 2249 C CA . ALA A 1 300 ? 17.291 -10.809 -5.946 1.00 89.88 300 ALA A CA 1
ATOM 2250 C C . ALA A 1 300 ? 17.268 -9.771 -4.812 1.00 89.88 300 ALA A C 1
ATOM 2252 O O . ALA A 1 300 ? 16.830 -10.038 -3.703 1.00 89.88 300 ALA A O 1
ATOM 2253 N N . SER A 1 301 ? 17.743 -8.553 -5.085 1.00 87.06 301 SER A N 1
ATOM 2254 C CA . SER A 1 301 ? 17.768 -7.458 -4.099 1.00 87.06 301 SER A CA 1
ATOM 2255 C C . SER A 1 301 ? 16.635 -6.438 -4.267 1.00 87.06 301 SER A C 1
ATOM 2257 O O . SER A 1 301 ? 16.716 -5.350 -3.699 1.00 87.06 301 SER A O 1
ATOM 2259 N N . TYR A 1 302 ? 15.644 -6.735 -5.102 1.00 85.00 302 TYR A N 1
ATOM 2260 C CA . TYR A 1 302 ? 14.516 -5.863 -5.429 1.00 85.00 302 TYR A CA 1
ATOM 2261 C C . TYR A 1 302 ? 13.199 -6.640 -5.314 1.00 85.00 302 TYR A C 1
ATOM 2263 O O . TYR A 1 302 ? 13.193 -7.870 -5.230 1.00 85.00 302 TYR A O 1
ATOM 2271 N N . ASP A 1 303 ? 12.086 -5.909 -5.335 1.00 84.19 303 ASP A N 1
ATOM 2272 C CA . ASP A 1 303 ? 10.748 -6.482 -5.221 1.00 84.19 303 ASP A CA 1
ATOM 2273 C C . ASP A 1 303 ? 10.294 -7.049 -6.572 1.00 84.19 303 ASP A C 1
ATOM 2275 O O . ASP A 1 303 ? 9.927 -6.317 -7.487 1.00 84.19 303 ASP A O 1
ATOM 2279 N N . GLY A 1 304 ? 10.346 -8.371 -6.699 1.00 92.44 304 GLY A N 1
ATOM 2280 C CA . GLY A 1 304 ? 9.953 -9.112 -7.895 1.00 92.44 304 GLY A CA 1
ATOM 2281 C C . GLY A 1 304 ? 10.657 -10.462 -7.952 1.00 92.44 304 GLY A C 1
ATOM 2282 O O . GLY A 1 304 ? 11.547 -10.728 -7.142 1.00 92.44 304 GLY A O 1
ATOM 2283 N N . PHE A 1 305 ? 10.258 -11.340 -8.869 1.00 96.50 305 PHE A N 1
ATOM 2284 C CA . PHE A 1 305 ? 10.896 -12.653 -9.008 1.00 96.50 305 PHE A CA 1
ATOM 2285 C C . PHE A 1 305 ? 10.827 -13.214 -10.426 1.00 96.50 305 PHE A C 1
ATOM 2287 O O . PHE A 1 305 ? 9.919 -12.895 -11.192 1.00 96.50 305 PHE A O 1
ATOM 2294 N N . LEU A 1 306 ? 11.771 -14.105 -10.737 1.00 95.81 306 LEU A N 1
ATOM 2295 C CA . LEU A 1 306 ? 11.734 -15.001 -11.890 1.00 95.81 306 LEU A CA 1
ATOM 2296 C C . LEU A 1 306 ? 11.277 -16.390 -11.464 1.00 95.81 306 LEU A C 1
ATOM 2298 O O . LEU A 1 306 ? 11.576 -16.843 -10.364 1.00 95.81 306 LEU A O 1
ATOM 2302 N N . SER A 1 307 ? 10.627 -1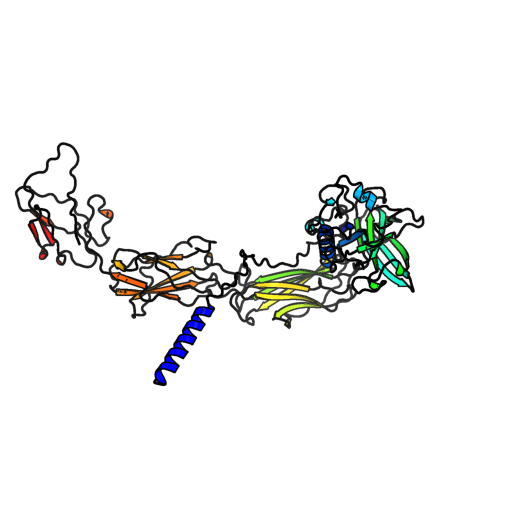7.113 -12.375 1.00 95.62 307 SER A N 1
ATOM 2303 C CA . SER A 1 307 ? 10.369 -18.542 -12.182 1.00 95.62 307 SER A CA 1
ATOM 2304 C C . SER A 1 307 ? 11.681 -19.287 -11.909 1.00 95.62 307 SER A C 1
ATOM 2306 O O . SER A 1 307 ? 12.558 -19.342 -12.773 1.00 95.62 307 SER A O 1
ATOM 2308 N N . GLY A 1 308 ? 11.759 -19.933 -10.749 1.00 95.50 308 GLY A N 1
ATOM 2309 C CA . GLY A 1 308 ? 12.932 -20.668 -10.272 1.00 95.50 308 GLY A CA 1
ATOM 2310 C C . GLY A 1 308 ? 13.633 -20.012 -9.083 1.00 95.50 308 GLY A C 1
ATOM 2311 O O . GLY A 1 308 ? 14.478 -20.656 -8.466 1.00 95.50 308 GLY A O 1
ATOM 2312 N N . ASP A 1 309 ? 13.261 -18.777 -8.745 1.00 97.38 309 ASP A N 1
ATOM 2313 C CA . ASP A 1 309 ? 13.702 -18.110 -7.524 1.00 97.38 309 ASP A CA 1
ATOM 2314 C C . ASP A 1 309 ? 13.067 -18.737 -6.276 1.00 97.38 309 ASP A C 1
ATOM 2316 O O . ASP A 1 309 ? 11.945 -19.265 -6.310 1.00 97.38 309 ASP A O 1
ATOM 2320 N N . THR A 1 310 ? 13.769 -18.605 -5.155 1.00 97.50 310 THR A N 1
ATOM 2321 C CA . THR A 1 310 ? 13.301 -18.951 -3.815 1.00 97.50 310 THR A CA 1
ATOM 2322 C C . THR A 1 310 ? 12.830 -17.698 -3.085 1.00 97.50 310 THR A C 1
ATOM 2324 O O . THR A 1 310 ? 13.580 -16.744 -2.894 1.00 97.50 310 THR A O 1
ATOM 2327 N N . LEU A 1 311 ? 11.579 -17.716 -2.633 1.00 97.56 311 LEU A N 1
ATOM 2328 C CA . LEU A 1 311 ? 11.004 -16.665 -1.801 1.00 97.56 311 LEU A CA 1
ATOM 2329 C C . LEU A 1 311 ? 11.002 -17.096 -0.336 1.00 97.56 311 LEU A C 1
ATOM 2331 O O . LEU A 1 311 ? 10.542 -18.197 -0.018 1.00 97.56 311 LEU A O 1
ATOM 2335 N N . SER A 1 312 ? 11.432 -16.206 0.551 1.00 97.19 312 SER A N 1
ATOM 2336 C CA . SER A 1 312 ? 11.236 -16.310 1.996 1.00 97.19 312 SER A CA 1
ATOM 2337 C C . SER A 1 312 ? 9.984 -15.531 2.402 1.00 97.19 312 SER A C 1
ATOM 2339 O O . SER A 1 312 ? 9.850 -14.344 2.105 1.00 97.19 312 SER A O 1
ATOM 2341 N N . LEU A 1 313 ? 9.038 -16.220 3.040 1.00 97.62 313 LEU A N 1
ATOM 2342 C CA . LEU A 1 313 ? 7.770 -15.672 3.510 1.00 97.62 313 LEU A CA 1
ATOM 2343 C C . LEU A 1 313 ? 7.789 -15.657 5.035 1.00 97.62 313 LEU A C 1
ATOM 2345 O O . LEU A 1 313 ? 7.917 -16.714 5.653 1.00 97.62 313 LEU A O 1
ATOM 2349 N N . ASP A 1 314 ? 7.584 -14.492 5.635 1.00 97.25 314 ASP A N 1
ATOM 2350 C CA . ASP A 1 314 ? 7.518 -14.311 7.083 1.00 97.25 314 ASP A CA 1
ATOM 2351 C C . ASP A 1 314 ? 6.180 -13.682 7.457 1.00 97.25 314 ASP A C 1
ATOM 2353 O O . ASP A 1 314 ? 5.713 -12.750 6.805 1.00 97.25 314 ASP A O 1
ATOM 2357 N N . ALA A 1 315 ? 5.546 -14.177 8.516 1.00 95.75 315 ALA A N 1
ATOM 2358 C CA . ALA A 1 315 ? 4.305 -13.607 9.018 1.00 95.75 315 ALA A CA 1
ATOM 2359 C C . ALA A 1 315 ? 4.255 -13.609 10.541 1.00 95.75 315 ALA A C 1
ATOM 2361 O O . ALA A 1 315 ? 4.823 -14.484 11.198 1.00 95.75 315 ALA A O 1
ATOM 2362 N N . THR A 1 316 ? 3.538 -12.636 11.095 1.00 92.62 316 THR A N 1
ATOM 2363 C CA . THR A 1 316 ? 3.312 -12.499 12.532 1.00 92.62 316 THR A CA 1
ATOM 2364 C C . THR A 1 316 ? 1.825 -12.403 12.809 1.00 92.62 316 THR A C 1
ATOM 2366 O O . THR A 1 316 ? 1.110 -11.620 12.186 1.00 92.62 316 THR A O 1
ATOM 2369 N N . VAL A 1 317 ? 1.378 -13.196 13.778 1.00 92.12 317 VAL A N 1
ATOM 2370 C CA . VAL A 1 317 ? 0.051 -13.087 14.378 1.00 92.12 317 VAL A CA 1
ATOM 2371 C C . VAL A 1 317 ? 0.174 -12.535 15.779 1.00 92.12 317 VAL A C 1
ATOM 2373 O O . VAL A 1 317 ? 1.190 -12.751 16.449 1.00 92.12 317 VAL A O 1
ATOM 2376 N N . ARG A 1 318 ? -0.856 -11.839 16.240 1.00 87.81 318 ARG A N 1
ATOM 2377 C CA . ARG A 1 318 ? -0.906 -11.255 17.574 1.00 87.81 318 ARG A CA 1
ATOM 2378 C C . ARG A 1 318 ? -2.303 -11.402 18.154 1.00 87.81 318 ARG A C 1
ATOM 2380 O O . ARG A 1 318 ? -3.273 -11.289 17.418 1.00 87.81 318 ARG A O 1
ATOM 2387 N N . ASN A 1 319 ? -2.383 -11.619 19.462 1.00 86.88 319 ASN A N 1
ATOM 2388 C CA . ASN A 1 319 ? -3.617 -11.380 20.199 1.00 86.88 319 ASN A CA 1
ATOM 2389 C C . ASN A 1 319 ? -3.770 -9.869 20.401 1.00 86.88 319 ASN A C 1
ATOM 2391 O O . ASN A 1 319 ? -3.024 -9.263 21.180 1.00 86.88 319 ASN A O 1
ATOM 2395 N N . THR A 1 320 ? -4.648 -9.282 19.598 1.00 77.00 320 THR A N 1
ATOM 2396 C CA . THR A 1 320 ? -5.002 -7.857 19.559 1.00 77.00 320 THR A CA 1
ATOM 2397 C C . THR A 1 320 ? -6.224 -7.542 20.408 1.00 77.00 320 THR A C 1
ATOM 2399 O O . THR A 1 320 ? -6.459 -6.375 20.702 1.00 77.00 320 THR A O 1
ATOM 2402 N N . GLY A 1 321 ? -6.939 -8.570 20.864 1.00 74.69 321 GLY A N 1
ATOM 2403 C CA . GLY A 1 321 ? -7.996 -8.437 21.846 1.00 74.69 321 GLY A CA 1
ATOM 2404 C C . GLY A 1 321 ? -7.466 -8.208 23.256 1.00 74.69 321 GLY A C 1
ATOM 2405 O O . GLY A 1 321 ? -6.296 -7.914 23.508 1.00 74.69 321 GLY A O 1
ATOM 2406 N N . THR A 1 322 ? -8.375 -8.368 24.201 1.00 66.50 322 THR A N 1
ATOM 2407 C CA . THR A 1 322 ? -8.213 -8.069 25.617 1.00 66.50 322 THR A CA 1
ATOM 2408 C C . THR A 1 322 ? -8.440 -9.280 26.544 1.00 66.50 322 THR A C 1
ATOM 2410 O O . THR A 1 322 ? -8.310 -9.182 27.763 1.00 66.50 322 THR A O 1
ATOM 2413 N N . GLU A 1 323 ? -8.674 -10.467 25.980 1.00 76.88 323 GLU A N 1
ATOM 2414 C CA . GLU A 1 323 ? -8.708 -11.759 26.670 1.00 76.88 323 GLU A CA 1
ATOM 2415 C C . GLU A 1 323 ? -7.593 -12.701 26.185 1.00 76.88 323 GLU A C 1
ATOM 2417 O O . GLU A 1 323 ? -7.155 -12.646 25.040 1.00 76.88 323 GLU A O 1
ATOM 2422 N N . ASP A 1 324 ? -7.136 -13.619 27.046 1.00 80.69 324 ASP A N 1
ATOM 2423 C CA . ASP A 1 324 ? -6.115 -14.618 26.698 1.00 80.69 324 ASP A CA 1
ATOM 2424 C C . ASP A 1 324 ? -6.671 -15.729 25.792 1.00 80.69 324 ASP A C 1
ATOM 2426 O O . ASP A 1 324 ? -7.652 -16.405 26.120 1.00 80.69 324 ASP A O 1
ATOM 2430 N N . TYR A 1 325 ? -5.995 -15.999 24.678 1.00 88.56 325 TYR A N 1
ATOM 2431 C CA . TYR A 1 325 ? -6.403 -17.014 23.717 1.00 88.56 325 TYR A CA 1
ATOM 2432 C C . TYR A 1 325 ? -5.786 -18.385 24.018 1.00 88.56 325 TYR A C 1
ATOM 2434 O O . TYR A 1 325 ? -4.574 -18.513 24.208 1.00 88.56 325 TYR A O 1
ATOM 2442 N N . SER A 1 326 ? -6.604 -19.446 24.017 1.00 91.69 326 SER A N 1
ATOM 2443 C CA . SER A 1 326 ? -6.132 -20.818 24.294 1.00 91.69 326 SER A CA 1
ATOM 2444 C C . SER A 1 326 ? -6.859 -21.946 23.546 1.00 91.69 326 SER A C 1
ATOM 2446 O O . SER A 1 326 ? -6.675 -23.123 23.863 1.00 91.69 326 SER A O 1
ATOM 2448 N N . SER A 1 327 ? -7.661 -21.619 22.530 1.00 90.19 327 SER A N 1
ATOM 2449 C CA . SER A 1 327 ? -8.491 -22.602 21.812 1.00 90.19 327 SER A CA 1
ATOM 2450 C C . SER A 1 327 ? -7.794 -23.305 20.637 1.00 90.19 327 SER A C 1
ATOM 2452 O O . SER A 1 327 ? -8.404 -24.142 19.971 1.00 90.19 327 SER A O 1
ATOM 2454 N N . GLY A 1 328 ? -6.510 -23.025 20.394 1.00 90.88 328 GLY A N 1
ATOM 2455 C CA . GLY A 1 328 ? -5.732 -23.628 19.307 1.00 90.88 328 GLY A CA 1
ATOM 2456 C C . GLY A 1 328 ? -6.028 -22.998 17.944 1.00 90.88 328 GLY A C 1
ATOM 2457 O O . GLY A 1 328 ? -6.280 -21.810 17.852 1.00 90.88 328 GLY A O 1
ATOM 2458 N N . GLY A 1 329 ? -5.964 -23.759 16.860 1.00 92.69 329 GLY A N 1
ATOM 2459 C CA . GLY A 1 329 ? -6.089 -23.219 15.502 1.00 92.69 329 GLY A CA 1
ATOM 2460 C C . GLY A 1 329 ? -4.807 -23.406 14.704 1.00 92.69 329 GLY A C 1
ATOM 2461 O O . GLY A 1 329 ? -3.866 -24.079 15.141 1.00 92.69 329 GLY A O 1
ATOM 2462 N N . SER A 1 330 ? -4.795 -22.867 13.494 1.00 95.06 330 SER A N 1
ATOM 2463 C CA . SER A 1 330 ? -3.769 -23.168 12.503 1.00 95.06 330 SER A CA 1
ATOM 2464 C C . SER A 1 330 ? -3.373 -21.946 11.691 1.00 95.06 330 SER A C 1
ATOM 2466 O O . SER A 1 330 ? -4.215 -21.136 11.314 1.00 95.06 330 SER A O 1
ATOM 2468 N N . LEU A 1 331 ? -2.077 -21.854 11.429 1.00 96.69 331 LEU A N 1
ATOM 2469 C CA . LEU A 1 331 ? -1.394 -20.814 10.682 1.00 96.69 331 LEU A CA 1
ATOM 2470 C C . LEU A 1 331 ? -0.882 -21.425 9.379 1.00 96.69 331 LEU A C 1
ATOM 2472 O O . LEU A 1 331 ? -0.269 -22.499 9.403 1.00 96.69 331 LEU A O 1
ATOM 2476 N N . GLN A 1 332 ? -1.147 -20.784 8.244 1.00 97.44 332 GLN A N 1
ATOM 2477 C CA . GLN A 1 332 ? -0.781 -21.338 6.942 1.00 97.44 332 GLN A CA 1
ATOM 2478 C C . GLN A 1 332 ? -0.558 -20.234 5.902 1.00 97.44 332 GLN A C 1
ATOM 2480 O O . GLN A 1 332 ? -1.363 -19.310 5.779 1.00 97.44 332 GLN A O 1
ATOM 2485 N N . PHE A 1 333 ? 0.527 -20.367 5.135 1.00 98.00 333 PHE A N 1
ATOM 2486 C CA . PHE A 1 333 ? 0.774 -19.585 3.924 1.00 98.00 333 PHE A CA 1
ATOM 2487 C C . PHE A 1 333 ? 0.112 -20.242 2.713 1.00 98.00 333 PHE A C 1
ATOM 2489 O O . PHE A 1 333 ? 0.034 -21.471 2.638 1.00 98.00 333 PHE A O 1
ATOM 2496 N N . TYR A 1 334 ? -0.310 -19.434 1.750 1.00 96.88 334 TYR A N 1
ATOM 2497 C CA . TYR A 1 334 ? -0.931 -19.866 0.509 1.00 96.88 334 TYR A CA 1
ATOM 2498 C C . TYR A 1 334 ? -0.418 -19.039 -0.668 1.00 96.88 334 TYR A C 1
ATOM 2500 O O . TYR A 1 334 ? -0.241 -17.828 -0.550 1.00 96.88 334 TYR A O 1
ATOM 2508 N N . HIS A 1 335 ? -0.252 -19.688 -1.814 1.00 96.31 335 HIS A N 1
ATOM 2509 C CA . HIS A 1 335 ? -0.238 -19.037 -3.120 1.00 96.31 335 HIS A CA 1
ATOM 2510 C C . HIS A 1 335 ? -1.679 -18.996 -3.636 1.00 96.31 335 HIS A C 1
ATOM 2512 O O . HIS A 1 335 ? -2.368 -20.020 -3.630 1.00 96.31 335 HIS A O 1
ATOM 2518 N N . VAL A 1 336 ? -2.167 -17.815 -4.006 1.00 93.75 336 VAL A N 1
ATOM 2519 C CA . VAL A 1 336 ? -3.566 -17.595 -4.385 1.00 93.75 336 VAL A CA 1
ATOM 2520 C C . VAL A 1 336 ? -3.659 -17.404 -5.893 1.00 93.75 336 VAL A C 1
ATOM 2522 O O . VAL A 1 336 ? -3.285 -16.359 -6.414 1.00 93.75 336 VAL A O 1
ATOM 2525 N N . ASP A 1 337 ? -4.219 -18.402 -6.575 1.00 85.56 337 ASP A N 1
ATOM 2526 C CA . ASP A 1 337 ? -4.467 -18.375 -8.018 1.00 85.56 337 ASP A CA 1
ATOM 2527 C C . ASP A 1 337 ? -5.972 -18.215 -8.282 1.00 85.56 337 ASP A C 1
ATOM 2529 O O . ASP A 1 337 ? -6.782 -19.142 -8.118 1.00 85.56 337 ASP A O 1
ATOM 2533 N N . GLY A 1 338 ? -6.364 -16.986 -8.623 1.00 79.38 338 GLY A N 1
ATOM 2534 C CA . GLY A 1 338 ? -7.757 -16.590 -8.798 1.00 79.38 338 GLY A CA 1
ATOM 2535 C C . GLY A 1 338 ? -8.577 -16.808 -7.522 1.00 79.38 338 GLY A C 1
ATOM 2536 O O . GLY A 1 338 ? -8.445 -16.073 -6.549 1.00 79.38 338 GLY A O 1
ATOM 2537 N N . ALA A 1 339 ? -9.456 -17.812 -7.537 1.00 79.50 339 ALA A N 1
ATOM 2538 C CA . ALA A 1 339 ? -10.288 -18.185 -6.387 1.00 79.50 339 ALA A CA 1
ATOM 2539 C C . ALA A 1 339 ? -9.717 -19.360 -5.567 1.00 79.50 339 ALA A C 1
ATOM 2541 O O . ALA A 1 339 ? -10.350 -19.796 -4.604 1.00 79.50 339 ALA A O 1
ATOM 2542 N N . THR A 1 340 ? -8.565 -19.906 -5.962 1.00 87.50 340 THR A N 1
ATOM 2543 C CA . THR A 1 340 ? -7.984 -21.115 -5.368 1.00 87.50 340 THR A CA 1
ATOM 2544 C C . THR A 1 340 ? -6.848 -20.751 -4.418 1.00 87.50 340 THR A C 1
ATOM 2546 O O . THR A 1 340 ? -5.931 -20.030 -4.796 1.00 87.50 340 THR A O 1
ATOM 2549 N N . GLU A 1 341 ? -6.885 -21.277 -3.192 1.00 93.44 341 GLU A N 1
ATOM 2550 C CA . GLU A 1 341 ? -5.797 -21.161 -2.215 1.00 93.44 341 GLU A CA 1
ATOM 2551 C C . GLU A 1 341 ? -4.941 -22.441 -2.246 1.00 93.44 341 GLU A C 1
ATOM 2553 O O . GLU A 1 341 ? -5.412 -23.518 -1.872 1.00 93.44 341 GLU A O 1
ATOM 2558 N N . ASN A 1 342 ? -3.681 -22.336 -2.672 1.00 94.06 342 ASN A N 1
ATOM 2559 C CA . ASN A 1 342 ? -2.729 -23.447 -2.715 1.00 94.06 342 ASN A CA 1
ATOM 2560 C C . ASN A 1 342 ? -1.768 -23.358 -1.516 1.00 94.06 342 ASN A C 1
ATOM 2562 O O . ASN A 1 342 ? -1.003 -22.399 -1.437 1.00 94.06 342 ASN A O 1
ATOM 2566 N N . PRO A 1 343 ? -1.784 -24.306 -0.562 1.00 96.00 343 PRO A N 1
ATOM 2567 C CA . PRO A 1 343 ? -0.986 -24.195 0.658 1.00 96.00 343 PRO A CA 1
ATOM 2568 C C . PRO A 1 343 ? 0.520 -24.297 0.381 1.00 96.00 343 PRO A C 1
ATOM 2570 O O . PRO A 1 343 ? 0.975 -25.178 -0.348 1.00 96.00 343 PRO A O 1
ATOM 2573 N N . ILE A 1 344 ? 1.292 -23.422 1.025 1.00 96.88 344 ILE A N 1
ATOM 2574 C CA . ILE A 1 344 ? 2.756 -23.373 0.983 1.00 96.88 344 ILE A CA 1
ATOM 2575 C C . ILE A 1 344 ? 3.323 -23.934 2.287 1.00 96.88 344 ILE A C 1
ATOM 2577 O O . ILE A 1 344 ? 3.076 -23.409 3.372 1.00 96.88 344 ILE A O 1
ATOM 2581 N N . GLY A 1 345 ? 4.127 -24.991 2.194 1.00 92.44 345 GLY A N 1
ATOM 2582 C CA . GLY A 1 345 ? 4.712 -25.628 3.372 1.00 92.44 345 GLY A CA 1
ATOM 2583 C C . GLY A 1 345 ? 3.683 -26.386 4.218 1.00 92.44 345 GLY A C 1
ATOM 2584 O O . GLY A 1 345 ? 2.659 -26.850 3.719 1.00 92.44 345 GLY A O 1
ATOM 2585 N N . GLN A 1 346 ? 3.995 -26.574 5.500 1.00 92.88 346 GLN A N 1
ATOM 2586 C CA . GLN A 1 346 ? 3.127 -27.271 6.452 1.00 92.88 346 GLN A CA 1
ATOM 2587 C C . GLN A 1 346 ? 2.407 -26.274 7.352 1.00 92.88 346 GLN A C 1
ATOM 2589 O O . GLN A 1 346 ? 2.971 -25.244 7.719 1.00 92.88 346 GLN A O 1
ATOM 2594 N N . SER A 1 347 ? 1.197 -26.635 7.771 1.00 94.81 347 SER A N 1
ATOM 2595 C CA . SER A 1 347 ? 0.443 -25.821 8.716 1.00 94.81 347 SER A CA 1
ATOM 2596 C C . SER A 1 347 ? 1.090 -25.858 10.095 1.00 94.81 347 SER A C 1
ATOM 2598 O O . SER A 1 347 ? 1.501 -26.918 10.576 1.00 94.81 347 SER A O 1
ATOM 2600 N N . VAL A 1 348 ? 1.166 -24.694 10.736 1.00 97.12 348 VAL A N 1
ATOM 2601 C CA . VAL A 1 348 ? 1.723 -24.525 12.080 1.00 97.12 348 VAL A CA 1
ATOM 2602 C C . VAL A 1 348 ? 0.581 -24.296 13.062 1.00 97.12 348 VAL A C 1
ATOM 2604 O O . VAL A 1 348 ? -0.341 -23.537 12.782 1.00 97.12 348 VAL A O 1
ATOM 2607 N N . SER A 1 349 ? 0.612 -24.944 14.225 1.00 96.69 349 SER A N 1
ATOM 2608 C CA . SER A 1 349 ? -0.405 -24.712 15.255 1.00 96.69 349 SER A CA 1
ATOM 2609 C C . SER A 1 349 ? -0.280 -23.315 15.863 1.00 96.69 349 SER A C 1
ATOM 2611 O O . SER A 1 349 ? 0.826 -22.850 16.156 1.00 96.69 349 SER A O 1
ATOM 2613 N N . LEU A 1 350 ? -1.426 -22.677 16.088 1.00 96.19 350 LEU A N 1
ATOM 2614 C CA . LEU A 1 350 ? -1.511 -21.452 16.870 1.00 96.19 350 LEU A CA 1
ATOM 2615 C C . LEU A 1 350 ? -1.310 -21.789 18.353 1.00 96.19 350 LEU A C 1
ATOM 2617 O O . LEU A 1 350 ? -2.004 -22.645 18.908 1.00 96.19 350 LEU A O 1
ATOM 2621 N N . ASN A 1 351 ? -0.328 -21.142 18.974 1.00 95.81 351 ASN A N 1
ATOM 2622 C CA . ASN A 1 351 ? -0.052 -21.264 20.398 1.00 95.81 351 ASN A CA 1
ATOM 2623 C C . ASN A 1 351 ? -1.121 -20.538 21.221 1.00 95.81 351 ASN A C 1
ATOM 2625 O O . ASN A 1 351 ? -1.891 -19.728 20.710 1.00 95.81 351 ASN A O 1
ATOM 2629 N N . ASN A 1 352 ? -1.115 -20.780 22.530 1.00 93.69 352 ASN A N 1
ATOM 2630 C CA . ASN A 1 352 ? -1.823 -19.892 23.441 1.00 93.69 352 ASN A CA 1
ATOM 2631 C C . ASN A 1 352 ? -1.149 -18.518 23.395 1.00 93.69 352 ASN A C 1
ATOM 2633 O O . ASN A 1 352 ? 0.074 -18.434 23.546 1.00 93.69 352 ASN A O 1
ATOM 2637 N N . LEU A 1 353 ? -1.941 -17.472 23.195 1.00 91.75 353 LEU A N 1
ATOM 2638 C CA . LEU A 1 353 ? -1.468 -16.097 23.131 1.00 91.75 353 LEU A CA 1
ATOM 2639 C C . LEU A 1 353 ? -2.161 -15.309 24.229 1.00 91.75 353 LEU A C 1
ATOM 2641 O O . LEU A 1 353 ? -3.366 -15.072 24.153 1.00 91.75 353 LEU A O 1
ATOM 2645 N N . ASN A 1 354 ? -1.401 -14.888 25.237 1.00 87.25 354 ASN A N 1
ATOM 2646 C CA . ASN A 1 354 ? -1.915 -13.903 26.179 1.00 87.25 354 ASN A CA 1
ATOM 2647 C C . ASN A 1 354 ? -2.116 -12.564 25.462 1.00 87.25 354 ASN A C 1
ATOM 2649 O O . ASN A 1 354 ? -1.520 -12.331 24.405 1.00 87.25 354 ASN A O 1
ATOM 2653 N N . VAL A 1 355 ? -2.894 -11.671 26.065 1.00 76.50 355 VAL A N 1
ATOM 2654 C CA . VAL A 1 355 ? -3.129 -10.319 25.536 1.00 76.50 355 VAL A CA 1
ATOM 2655 C C . VAL A 1 355 ? -1.819 -9.645 25.113 1.00 76.50 355 VAL A C 1
ATOM 2657 O O . VAL A 1 355 ? -0.834 -9.605 25.858 1.00 76.50 355 VAL A O 1
ATOM 2660 N N . GLY A 1 356 ? -1.789 -9.149 23.875 1.00 73.75 356 GLY A N 1
ATOM 2661 C CA . GLY A 1 356 ? -0.646 -8.464 23.284 1.00 73.75 356 GLY A CA 1
ATOM 2662 C C . GLY A 1 356 ? 0.527 -9.360 22.866 1.00 73.75 356 GLY A C 1
ATOM 2663 O O . GLY A 1 356 ? 1.463 -8.834 22.255 1.00 73.75 356 GLY A O 1
ATOM 2664 N N . GLN A 1 357 ? 0.512 -10.670 23.146 1.00 84.50 357 GLN A N 1
ATOM 2665 C CA . GLN A 1 357 ? 1.548 -11.601 22.687 1.00 84.50 357 GLN A CA 1
ATOM 2666 C C . GLN A 1 357 ? 1.416 -11.927 21.202 1.00 84.50 357 GLN A C 1
ATOM 2668 O O . GLN A 1 357 ? 0.327 -11.913 20.630 1.00 84.50 357 GLN A O 1
ATOM 2673 N N . SER A 1 358 ? 2.551 -12.267 20.595 1.00 91.75 358 SER A N 1
ATOM 2674 C CA . SER A 1 358 ? 2.660 -12.603 19.182 1.00 91.75 358 SER A CA 1
ATOM 2675 C C . SER A 1 358 ? 3.325 -13.956 18.942 1.00 91.75 358 SER A C 1
ATOM 2677 O O . SER A 1 358 ? 4.091 -14.463 19.766 1.00 91.75 358 SER A O 1
ATOM 2679 N N . GLN A 1 359 ? 3.031 -14.533 17.781 1.00 97.00 359 GLN A N 1
ATOM 2680 C CA . GLN A 1 359 ? 3.693 -15.709 17.233 1.00 97.00 359 GLN A CA 1
ATOM 2681 C C . GLN A 1 359 ? 4.078 -15.414 15.785 1.00 97.00 359 GLN A C 1
ATOM 2683 O O . GLN A 1 359 ? 3.225 -15.081 14.966 1.00 97.00 359 GLN A O 1
ATOM 2688 N N . SER A 1 360 ? 5.359 -15.569 15.465 1.00 96.19 360 SER A N 1
ATOM 2689 C CA . SER A 1 360 ? 5.857 -15.444 14.095 1.00 96.19 360 SER A CA 1
ATOM 2690 C C . SER A 1 360 ? 6.165 -16.817 13.513 1.00 96.19 360 SER A C 1
ATOM 2692 O O . SER A 1 360 ? 6.613 -17.719 14.229 1.00 96.19 360 SER A O 1
ATOM 2694 N N . ILE A 1 361 ? 5.930 -16.972 12.215 1.00 97.25 361 ILE A N 1
ATOM 2695 C CA . ILE A 1 361 ? 6.298 -18.162 11.452 1.00 97.25 361 ILE A CA 1
ATOM 2696 C C . ILE A 1 361 ? 6.923 -17.761 10.118 1.00 97.25 361 ILE A C 1
ATOM 2698 O O . ILE A 1 361 ? 6.687 -16.657 9.629 1.00 97.25 361 ILE A O 1
ATOM 2702 N N . SER A 1 362 ? 7.665 -18.686 9.515 1.00 96.94 362 SER A N 1
ATOM 2703 C CA . SER A 1 362 ? 8.243 -18.494 8.192 1.00 96.94 362 SER A CA 1
ATOM 2704 C C . SER A 1 362 ? 8.161 -19.750 7.331 1.00 96.94 362 SER A C 1
ATOM 2706 O O . SER A 1 362 ? 8.023 -20.870 7.837 1.00 96.94 362 SER A O 1
ATOM 2708 N N . ALA A 1 363 ? 8.213 -19.557 6.018 1.00 97.44 363 ALA A N 1
ATOM 2709 C CA . ALA A 1 363 ? 8.253 -20.611 5.017 1.00 97.44 363 ALA A CA 1
ATOM 2710 C C . ALA A 1 363 ? 9.120 -20.185 3.828 1.00 97.44 363 ALA A C 1
ATOM 2712 O O . ALA A 1 363 ? 9.333 -18.999 3.600 1.00 97.44 363 ALA A O 1
ATOM 2713 N N . GLN A 1 364 ? 9.587 -21.164 3.055 1.00 97.19 364 GLN A N 1
ATOM 2714 C CA . GLN A 1 364 ? 10.202 -20.922 1.753 1.00 97.19 364 GLN A CA 1
ATOM 2715 C C . GLN A 1 364 ? 9.295 -21.436 0.642 1.00 97.19 364 GLN A C 1
ATOM 2717 O O . GLN A 1 364 ? 8.617 -22.457 0.806 1.00 97.19 364 GLN A O 1
ATOM 2722 N N . PHE A 1 365 ? 9.308 -20.740 -0.487 1.00 97.31 365 PHE A N 1
ATOM 2723 C CA . PHE A 1 365 ? 8.533 -21.086 -1.665 1.00 97.31 365 PHE A CA 1
ATOM 2724 C C . PHE A 1 365 ? 9.399 -21.031 -2.923 1.00 97.31 365 PHE A C 1
ATOM 2726 O O . PHE A 1 365 ? 10.036 -20.021 -3.198 1.00 97.31 365 PHE A O 1
ATOM 2733 N N . ASP A 1 366 ? 9.398 -22.121 -3.687 1.00 96.88 366 ASP A N 1
ATOM 2734 C CA . ASP A 1 366 ? 10.059 -22.216 -4.989 1.00 96.88 366 ASP A CA 1
ATOM 2735 C C . ASP A 1 366 ? 9.073 -21.808 -6.092 1.00 96.88 366 ASP A C 1
ATOM 2737 O O . ASP A 1 366 ? 8.029 -22.439 -6.298 1.00 96.88 366 ASP A O 1
ATOM 2741 N N . THR A 1 367 ? 9.423 -20.751 -6.815 1.00 96.81 367 THR A N 1
ATOM 2742 C CA . THR A 1 367 ? 8.592 -20.147 -7.862 1.00 96.81 367 THR A CA 1
ATOM 2743 C C . THR A 1 367 ? 8.630 -20.909 -9.190 1.00 96.81 367 THR A C 1
ATOM 2745 O O . THR A 1 367 ? 7.925 -20.528 -10.118 1.00 96.81 367 THR A O 1
ATOM 2748 N N . SER A 1 368 ? 9.364 -22.025 -9.301 1.00 96.19 368 SER A N 1
ATOM 2749 C CA . SER A 1 368 ? 9.456 -22.858 -10.520 1.00 96.19 368 SER A CA 1
ATOM 2750 C C . SER A 1 368 ? 8.107 -23.344 -11.069 1.00 96.19 368 SER A C 1
ATOM 2752 O O . SER A 1 368 ? 8.016 -23.785 -12.215 1.00 96.19 368 SER A O 1
ATOM 2754 N N . SER A 1 369 ? 7.063 -23.346 -10.237 1.00 92.69 369 SER A N 1
ATOM 2755 C CA . SER A 1 369 ? 5.705 -23.745 -10.625 1.00 92.69 369 SER A CA 1
ATOM 2756 C C . SER A 1 369 ? 4.858 -22.605 -11.200 1.00 92.69 369 SER A C 1
ATOM 2758 O O . SER A 1 369 ? 3.798 -22.874 -11.768 1.00 92.69 369 SER A O 1
ATOM 2760 N N . ILE A 1 370 ? 5.320 -21.357 -11.079 1.00 94.31 370 ILE A N 1
ATOM 2761 C CA . ILE A 1 370 ? 4.600 -20.163 -11.515 1.00 94.31 370 ILE A CA 1
ATOM 2762 C C . ILE A 1 370 ? 4.913 -19.877 -12.983 1.00 94.31 370 ILE A C 1
ATOM 2764 O O . ILE A 1 370 ? 6.066 -19.825 -13.412 1.00 94.31 370 ILE A O 1
ATOM 2768 N N . ALA A 1 371 ? 3.860 -19.675 -13.772 1.00 93.88 371 ALA A N 1
ATOM 2769 C CA . ALA A 1 371 ? 3.992 -19.283 -15.164 1.00 93.88 371 ALA A CA 1
ATOM 2770 C C . ALA A 1 371 ? 4.152 -17.761 -15.272 1.00 93.88 371 ALA A C 1
ATOM 2772 O O . ALA A 1 371 ? 3.195 -17.006 -15.104 1.00 93.88 371 ALA A O 1
ATOM 2773 N N . MET A 1 372 ? 5.359 -17.323 -15.624 1.00 94.69 372 MET A N 1
ATOM 2774 C CA . MET A 1 372 ? 5.655 -15.905 -15.820 1.00 94.69 372 MET A CA 1
ATOM 2775 C C . MET A 1 372 ? 4.837 -15.319 -16.975 1.00 94.69 372 MET A C 1
ATOM 2777 O O . MET A 1 372 ? 4.682 -15.929 -18.038 1.00 94.69 372 MET A O 1
ATOM 2781 N N . SER A 1 373 ? 4.343 -14.101 -16.782 1.00 94.00 373 SER A N 1
ATOM 2782 C CA . SER A 1 373 ? 3.521 -13.379 -17.753 1.00 94.00 373 SER A CA 1
ATOM 2783 C C . SER A 1 373 ? 3.833 -11.878 -17.751 1.00 94.00 373 SER A C 1
ATOM 2785 O O . SER A 1 373 ? 4.266 -11.360 -16.720 1.00 94.00 373 SER A O 1
ATOM 2787 N N . PRO A 1 374 ? 3.604 -11.175 -18.880 1.00 93.81 374 PRO A N 1
ATOM 2788 C CA . PRO A 1 374 ? 3.854 -9.738 -18.987 1.00 93.81 374 PRO A CA 1
ATOM 2789 C C . PRO A 1 374 ? 2.969 -8.948 -18.022 1.00 93.81 374 PRO A C 1
ATOM 2791 O O . PRO A 1 374 ? 1.749 -9.120 -18.042 1.00 93.81 374 PRO A O 1
ATOM 2794 N N . ASN A 1 375 ? 3.567 -8.058 -17.231 1.00 92.50 375 ASN A N 1
ATOM 2795 C CA . ASN A 1 375 ? 2.928 -7.307 -16.145 1.00 92.50 375 ASN A CA 1
ATOM 2796 C C . ASN A 1 375 ? 2.198 -8.218 -15.147 1.00 92.50 375 ASN A C 1
ATOM 2798 O O . ASN A 1 375 ? 1.181 -7.829 -14.569 1.00 92.50 375 ASN A O 1
ATOM 2802 N N . GLY A 1 376 ? 2.672 -9.456 -15.003 1.00 91.44 376 GLY A N 1
ATOM 2803 C CA . GLY A 1 376 ? 2.071 -10.416 -14.098 1.00 91.44 376 GLY A CA 1
ATOM 2804 C C . GLY A 1 376 ? 2.343 -10.063 -12.640 1.00 91.44 376 GLY A C 1
ATOM 2805 O O . GLY A 1 376 ? 3.348 -9.438 -12.296 1.00 91.44 376 GLY A O 1
ATOM 2806 N N . LEU A 1 377 ? 1.407 -10.462 -11.790 1.00 93.00 377 LEU A N 1
ATOM 2807 C CA . LEU A 1 377 ? 1.412 -10.186 -10.365 1.00 93.00 377 LEU A CA 1
ATOM 2808 C C . LEU A 1 377 ? 0.857 -11.411 -9.653 1.00 93.00 377 LEU A C 1
ATOM 2810 O O . LEU A 1 377 ? -0.243 -11.860 -9.979 1.00 93.00 377 LEU A O 1
ATOM 2814 N N . GLU A 1 378 ? 1.589 -11.911 -8.668 1.00 93.12 378 GLU A N 1
ATOM 2815 C CA . GLU A 1 378 ? 1.163 -13.056 -7.872 1.00 93.12 378 GLU A CA 1
ATOM 2816 C C . GLU A 1 378 ? 0.703 -12.629 -6.493 1.00 93.12 378 GLU A C 1
ATOM 2818 O O . GLU A 1 378 ? 1.244 -11.694 -5.901 1.00 93.12 378 GLU A O 1
ATOM 2823 N N . SER A 1 379 ? -0.312 -13.323 -5.980 1.00 94.69 379 SER A N 1
ATOM 2824 C CA . SER A 1 379 ? -0.847 -13.078 -4.647 1.00 94.69 379 SER A CA 1
ATOM 2825 C C . SER A 1 379 ? -0.444 -14.200 -3.705 1.00 94.69 379 SER A C 1
ATOM 2827 O O . SER A 1 379 ? -0.715 -15.380 -3.935 1.00 94.69 379 SER A O 1
ATOM 2829 N N . PHE A 1 380 ? 0.172 -13.814 -2.600 1.00 95.88 380 PHE A N 1
ATOM 2830 C CA . PHE A 1 380 ? 0.477 -14.692 -1.490 1.00 95.88 380 PHE A CA 1
ATOM 2831 C C . PHE A 1 380 ? -0.356 -14.268 -0.295 1.00 95.88 380 PHE A C 1
ATOM 2833 O O . PHE A 1 380 ? -0.547 -13.085 -0.023 1.00 95.88 380 PHE A O 1
ATOM 2840 N N . ARG A 1 381 ? -0.860 -15.253 0.433 1.00 94.94 381 ARG A N 1
ATOM 2841 C CA . ARG A 1 381 ? -1.757 -15.051 1.560 1.00 94.94 381 ARG A CA 1
ATOM 2842 C C . ARG A 1 381 ? -1.222 -15.765 2.771 1.00 94.94 381 ARG A C 1
ATOM 2844 O O . ARG A 1 381 ? -0.804 -16.915 2.686 1.00 94.94 381 ARG A O 1
ATOM 2851 N N . PHE A 1 382 ? -1.338 -15.125 3.915 1.00 95.75 382 PHE A N 1
ATOM 2852 C CA . PHE A 1 382 ? -1.198 -15.783 5.195 1.00 95.75 382 PHE A CA 1
ATOM 2853 C C . PHE A 1 382 ? -2.526 -15.717 5.938 1.00 95.75 382 PHE A C 1
ATOM 2855 O O . PHE A 1 382 ? -3.216 -14.699 5.898 1.00 95.75 382 PHE A O 1
ATOM 2862 N N . LYS A 1 383 ? -2.928 -16.832 6.551 1.00 91.62 383 LYS A N 1
ATOM 2863 C CA . LYS A 1 383 ? -4.258 -16.976 7.145 1.00 91.62 383 LYS A CA 1
ATOM 2864 C C . LYS A 1 383 ? -4.220 -17.810 8.415 1.00 91.62 383 LYS A C 1
ATOM 2866 O O . LYS A 1 383 ? -3.578 -18.864 8.461 1.00 91.62 383 LYS A O 1
ATOM 2871 N N . MET A 1 384 ? -4.985 -17.358 9.399 1.00 91.69 384 MET A N 1
ATOM 2872 C CA . MET A 1 384 ? -5.357 -18.110 10.587 1.00 91.69 384 MET A CA 1
ATOM 2873 C C . MET A 1 384 ? -6.701 -18.801 10.368 1.00 91.69 384 MET A C 1
ATOM 2875 O O . MET A 1 384 ? -7.641 -18.209 9.839 1.00 91.69 384 MET A O 1
ATOM 2879 N N . THR A 1 385 ? -6.811 -20.075 10.746 1.00 89.81 385 THR A N 1
ATOM 2880 C CA . THR A 1 385 ? -8.080 -20.812 10.672 1.00 89.81 385 THR A CA 1
ATOM 2881 C C . THR A 1 385 ? -8.307 -21.700 11.886 1.00 89.81 385 THR A C 1
ATOM 2883 O O . THR A 1 385 ? -7.358 -22.175 12.517 1.00 89.81 385 THR A O 1
ATOM 2886 N N . GLY A 1 386 ? -9.580 -21.967 12.184 1.00 86.00 386 GLY A N 1
ATOM 2887 C CA . GLY A 1 386 ? -9.974 -22.799 13.321 1.00 86.00 386 GLY A CA 1
ATOM 2888 C C . GLY A 1 386 ? -9.834 -22.090 14.667 1.00 86.00 386 GLY A C 1
ATOM 2889 O O . GLY A 1 386 ? -9.636 -22.763 15.675 1.00 86.00 386 GLY A O 1
ATOM 2890 N N . THR A 1 387 ? -9.904 -20.759 14.669 1.00 88.31 387 THR A N 1
ATOM 2891 C CA . THR A 1 387 ? -9.973 -19.948 15.881 1.00 88.31 387 THR A CA 1
ATOM 2892 C C . THR A 1 387 ? -11.399 -19.913 16.433 1.00 88.31 387 THR A C 1
ATOM 2894 O O . THR A 1 387 ? -12.364 -20.262 15.745 1.00 88.31 387 THR A O 1
ATOM 2897 N N . THR A 1 388 ? -11.548 -19.567 17.711 1.00 82.69 388 THR A N 1
ATOM 2898 C CA . THR A 1 388 ? -12.855 -19.498 18.381 1.00 82.69 388 THR A CA 1
ATOM 2899 C C . THR A 1 388 ? -12.905 -18.327 19.339 1.00 82.69 388 THR A C 1
ATOM 2901 O O . THR A 1 388 ? -11.911 -18.058 20.005 1.00 82.69 388 THR A O 1
ATOM 2904 N N . GLY A 1 389 ? -14.089 -17.759 19.531 1.00 75.81 389 GLY A N 1
ATOM 2905 C CA . GLY A 1 389 ? -14.295 -16.703 20.516 1.00 75.81 389 GLY A CA 1
ATOM 2906 C C . GLY A 1 389 ? -14.164 -15.307 19.933 1.00 75.81 389 GLY A C 1
ATOM 2907 O O . GLY A 1 389 ? -14.613 -14.401 20.605 1.00 75.81 389 GLY A O 1
ATOM 2908 N N . GLU A 1 390 ? -13.657 -15.163 18.706 1.00 76.00 390 GLU A N 1
ATOM 2909 C CA . GLU A 1 390 ? -13.605 -13.911 17.935 1.00 76.00 390 GLU A CA 1
ATOM 2910 C C . GLU A 1 390 ? -14.972 -13.554 17.319 1.00 76.00 390 GLU A C 1
ATOM 2912 O O . GLU A 1 390 ? -15.808 -14.441 17.106 1.00 76.00 390 GLU A O 1
ATOM 2917 N N . ASN A 1 391 ? -15.211 -12.264 17.037 1.00 66.56 391 ASN A N 1
ATOM 2918 C CA . ASN A 1 391 ? -16.453 -11.795 16.410 1.00 66.56 391 ASN A CA 1
ATOM 2919 C C . ASN A 1 391 ? -16.350 -11.901 14.876 1.00 66.56 391 ASN A C 1
ATOM 2921 O O . ASN A 1 391 ? -15.325 -11.596 14.279 1.00 66.56 391 ASN A O 1
ATOM 2925 N N . ASP A 1 392 ? -17.424 -12.364 14.233 1.00 54.53 392 ASP A N 1
ATOM 2926 C CA . ASP A 1 392 ? -17.517 -12.541 12.774 1.00 54.53 392 ASP A CA 1
ATOM 2927 C C . ASP A 1 392 ? -17.947 -11.213 12.106 1.00 54.53 392 ASP A C 1
ATOM 2929 O O . ASP A 1 392 ? -18.919 -10.612 12.578 1.00 54.53 392 ASP A O 1
ATOM 2933 N N . PRO A 1 393 ? -17.295 -10.754 11.015 1.00 52.38 393 PRO A N 1
ATOM 2934 C CA . PRO A 1 393 ? -16.219 -11.414 10.271 1.00 52.38 393 PRO A CA 1
ATOM 2935 C C . PRO A 1 393 ? -14.817 -11.131 10.787 1.00 52.38 393 PRO A C 1
ATOM 2937 O O . PRO A 1 393 ? -14.397 -9.987 10.920 1.00 52.38 393 PRO A O 1
ATOM 2940 N N . ILE A 1 394 ? -14.044 -12.212 10.921 1.00 66.69 394 ILE A N 1
ATOM 2941 C CA . ILE A 1 394 ? -12.646 -12.176 11.350 1.00 66.69 394 ILE A CA 1
ATOM 2942 C C . ILE A 1 394 ? -11.739 -11.843 10.154 1.00 66.69 394 ILE A C 1
ATOM 2944 O O . ILE A 1 394 ? -10.960 -12.665 9.665 1.00 66.69 394 ILE A O 1
ATOM 2948 N N . GLY A 1 395 ? -11.937 -10.658 9.574 1.00 69.88 395 GLY A N 1
ATOM 2949 C CA . GLY A 1 395 ? -11.221 -10.207 8.376 1.00 69.88 395 GLY A CA 1
ATOM 2950 C C . GLY A 1 395 ? -9.729 -9.963 8.621 1.00 69.88 395 GLY A C 1
ATOM 2951 O O . GLY A 1 395 ? -8.916 -10.167 7.723 1.00 69.88 395 GLY A O 1
ATOM 2952 N N . ASN A 1 396 ? -9.372 -9.592 9.848 1.00 77.69 396 ASN A N 1
ATOM 2953 C CA . ASN A 1 396 ? -8.007 -9.383 10.338 1.00 77.69 396 ASN A CA 1
ATOM 2954 C C . ASN A 1 396 ? -7.217 -10.695 10.540 1.00 77.69 396 ASN A C 1
ATOM 2956 O O . ASN A 1 396 ? -5.991 -10.659 10.652 1.00 77.69 396 ASN A O 1
ATOM 2960 N N . ASN A 1 397 ? -7.864 -11.865 10.477 1.00 87.12 397 ASN A N 1
ATOM 2961 C CA . ASN A 1 397 ? -7.200 -13.173 10.540 1.00 87.12 397 ASN A CA 1
ATOM 2962 C C . ASN A 1 397 ? -6.491 -13.592 9.246 1.00 87.12 397 ASN A C 1
ATOM 2964 O O . ASN A 1 397 ? -6.016 -14.728 9.117 1.00 87.12 397 ASN A O 1
ATOM 2968 N N . MET A 1 398 ? -6.404 -12.697 8.266 1.00 88.94 398 MET A N 1
ATOM 2969 C CA . MET A 1 398 ? -5.683 -12.942 7.030 1.00 88.94 398 MET A CA 1
ATOM 2970 C C . MET A 1 398 ? -5.027 -11.679 6.487 1.00 88.94 398 MET A C 1
ATOM 2972 O O . MET A 1 398 ? -5.549 -10.580 6.627 1.00 88.94 398 MET A O 1
ATOM 2976 N N . MET A 1 399 ? -3.911 -11.858 5.790 1.00 88.56 399 MET A N 1
ATOM 2977 C CA . MET A 1 399 ? -3.218 -10.789 5.075 1.00 88.56 399 MET A CA 1
ATOM 2978 C C . MET A 1 399 ? -2.790 -11.294 3.698 1.00 88.56 399 MET A C 1
ATOM 2980 O O . MET A 1 399 ? -2.415 -12.459 3.553 1.00 88.56 399 MET A O 1
ATOM 2984 N N . ASN A 1 400 ? -2.875 -10.426 2.688 1.00 91.38 400 ASN A N 1
ATOM 2985 C CA . ASN A 1 400 ? -2.384 -10.693 1.338 1.00 91.38 400 ASN A CA 1
ATOM 2986 C C . ASN A 1 400 ? -1.207 -9.770 1.037 1.00 91.38 400 ASN A C 1
ATOM 2988 O O . ASN A 1 400 ? -1.265 -8.584 1.351 1.00 91.38 400 ASN A O 1
ATOM 2992 N N . VAL A 1 401 ? -0.185 -10.309 0.386 1.00 92.88 401 VAL A N 1
ATOM 2993 C CA . VAL A 1 401 ? 0.946 -9.566 -0.166 1.00 92.88 401 VAL A CA 1
ATOM 2994 C C . VAL A 1 401 ? 1.082 -9.958 -1.629 1.00 92.88 401 VAL A C 1
ATOM 2996 O O . VAL A 1 401 ? 0.922 -11.128 -1.985 1.00 92.88 401 VAL A O 1
ATOM 2999 N N . TRP A 1 402 ? 1.350 -8.975 -2.480 1.00 92.62 402 TRP A N 1
ATOM 3000 C CA . TRP A 1 402 ? 1.532 -9.192 -3.908 1.00 92.62 402 TRP A CA 1
ATOM 3001 C C . TRP A 1 402 ? 2.996 -9.056 -4.290 1.00 92.62 402 TRP A C 1
ATOM 3003 O O . TRP A 1 402 ? 3.703 -8.220 -3.734 1.00 92.62 402 TRP A O 1
ATOM 3013 N N . MET A 1 403 ? 3.433 -9.865 -5.250 1.00 93.62 403 MET A N 1
ATOM 3014 C CA . MET A 1 403 ? 4.794 -9.817 -5.770 1.00 93.62 403 MET A CA 1
ATOM 3015 C C . MET A 1 403 ? 4.779 -9.836 -7.294 1.00 93.62 403 MET A C 1
ATOM 3017 O O . MET A 1 403 ? 4.096 -10.659 -7.907 1.00 93.62 403 MET A O 1
ATOM 3021 N N . SER A 1 404 ? 5.502 -8.895 -7.896 1.00 95.56 404 SER A N 1
ATOM 3022 C CA . SER A 1 404 ? 5.539 -8.706 -9.345 1.00 95.56 404 SER A CA 1
ATOM 3023 C C . SER A 1 404 ? 6.381 -9.773 -10.033 1.00 95.56 404 SER A C 1
ATOM 3025 O O . SER A 1 404 ? 7.407 -10.214 -9.515 1.00 95.56 404 SER A O 1
ATOM 3027 N N . HIS A 1 405 ? 5.962 -10.146 -11.235 1.00 95.19 405 HIS A N 1
ATOM 3028 C CA . HIS A 1 405 ? 6.812 -10.879 -12.158 1.00 95.19 405 HIS A CA 1
ATOM 3029 C C . HIS A 1 405 ? 7.941 -9.985 -12.657 1.00 95.19 405 HIS A C 1
ATOM 3031 O O . HIS A 1 405 ? 7.686 -8.849 -13.032 1.00 95.19 405 HIS A O 1
ATOM 3037 N N . ASP A 1 406 ? 9.149 -10.528 -12.696 1.00 95.25 406 ASP A N 1
ATOM 3038 C CA . ASP A 1 406 ? 10.261 -10.015 -13.493 1.00 95.25 406 ASP A CA 1
ATOM 3039 C C . ASP A 1 406 ? 10.168 -10.682 -14.881 1.00 95.25 406 ASP A C 1
ATOM 3041 O O . ASP A 1 406 ? 10.038 -11.913 -14.990 1.00 95.25 406 ASP A O 1
ATOM 3045 N N . TYR A 1 407 ? 10.029 -9.889 -15.942 1.00 95.12 407 TYR A N 1
ATOM 3046 C CA . TYR A 1 407 ? 9.673 -10.401 -17.260 1.00 95.12 407 TYR A CA 1
ATOM 3047 C C . TYR A 1 407 ? 10.504 -9.783 -18.377 1.00 95.12 407 TYR A C 1
ATOM 3049 O O . TYR A 1 407 ? 10.746 -8.587 -18.439 1.00 95.12 407 TYR A O 1
ATOM 3057 N N . SER A 1 408 ? 10.829 -10.614 -19.372 1.00 94.94 408 SER A N 1
ATOM 3058 C CA . SER A 1 408 ? 11.656 -10.187 -20.496 1.00 94.94 408 SER A CA 1
ATOM 3059 C C . SER A 1 408 ? 11.099 -8.938 -21.197 1.00 94.94 408 SER A C 1
ATOM 3061 O O . SER A 1 408 ? 9.911 -8.940 -21.582 1.00 94.94 408 SER A O 1
ATOM 3063 N N . PRO A 1 409 ? 11.954 -7.940 -21.482 1.00 97.06 409 PRO A N 1
ATOM 3064 C CA . PRO A 1 409 ? 11.522 -6.699 -22.093 1.00 97.06 409 PRO A CA 1
ATOM 3065 C C . PRO A 1 409 ? 11.092 -6.898 -23.550 1.00 97.06 409 PRO A C 1
ATOM 3067 O O . PRO A 1 409 ? 11.183 -7.970 -24.154 1.00 97.06 409 PRO A O 1
ATOM 3070 N N . SER A 1 410 ? 10.624 -5.816 -24.155 1.00 96.50 410 SER A N 1
ATOM 3071 C CA . SER A 1 410 ? 10.424 -5.693 -25.599 1.00 96.50 410 SER A CA 1
ATOM 3072 C C . SER A 1 410 ? 11.143 -4.465 -26.119 1.00 96.50 410 SER A C 1
ATOM 3074 O O . SER A 1 410 ? 11.235 -3.460 -25.419 1.00 96.50 410 SER A O 1
ATOM 3076 N N . THR A 1 411 ? 11.632 -4.549 -27.349 1.00 97.62 411 THR A N 1
ATOM 3077 C CA . THR A 1 411 ? 12.353 -3.459 -28.007 1.00 97.62 411 THR A CA 1
ATOM 3078 C C . THR A 1 411 ? 11.564 -2.983 -29.207 1.00 97.62 411 THR A C 1
ATOM 3080 O O . THR A 1 411 ? 11.123 -3.787 -30.031 1.00 97.62 411 THR A O 1
ATOM 3083 N N . ASP A 1 412 ? 11.401 -1.673 -29.312 1.00 96.62 412 ASP A N 1
ATOM 3084 C CA . ASP A 1 412 ? 10.773 -1.058 -30.468 1.00 96.62 412 ASP A CA 1
ATOM 3085 C C . ASP A 1 412 ? 11.746 -1.024 -31.647 1.00 96.62 412 ASP A C 1
ATOM 3087 O O . ASP A 1 412 ? 12.962 -1.166 -31.500 1.00 96.62 412 ASP A O 1
ATOM 3091 N N . THR A 1 413 ? 11.206 -0.888 -32.855 1.00 97.38 413 THR A N 1
ATOM 3092 C CA . THR A 1 413 ? 12.032 -0.805 -34.061 1.00 97.38 413 THR A CA 1
ATOM 3093 C C . THR A 1 413 ? 12.951 0.415 -33.978 1.00 97.38 413 THR A C 1
ATOM 3095 O O . THR A 1 413 ? 12.438 1.512 -33.752 1.00 97.38 413 THR A O 1
ATOM 3098 N N . PRO A 1 414 ? 14.277 0.262 -34.167 1.00 97.19 414 PRO A N 1
ATOM 3099 C CA . PRO A 1 414 ? 15.189 1.398 -34.118 1.00 97.19 414 PRO A CA 1
ATOM 3100 C C . PRO A 1 414 ? 14.846 2.444 -35.174 1.00 97.19 414 PRO A C 1
ATOM 3102 O O . PRO A 1 414 ? 14.534 2.098 -36.316 1.00 97.19 414 PRO A O 1
ATOM 3105 N N . VAL A 1 415 ? 14.938 3.721 -34.807 1.00 96.50 415 VAL A N 1
ATOM 3106 C CA . VAL A 1 415 ? 14.569 4.839 -35.685 1.00 96.50 415 VAL A CA 1
ATOM 3107 C C . VAL A 1 415 ? 15.776 5.735 -35.912 1.00 96.50 415 VAL A C 1
ATOM 3109 O O . VAL A 1 415 ? 16.388 6.195 -34.957 1.00 96.50 415 VAL A O 1
ATOM 3112 N N . ALA A 1 416 ? 16.108 5.996 -37.175 1.00 96.44 416 ALA A N 1
ATOM 3113 C CA . ALA A 1 416 ? 17.165 6.935 -37.530 1.00 96.44 416 ALA A CA 1
ATOM 3114 C C . ALA A 1 416 ? 16.763 8.379 -37.180 1.00 96.44 416 ALA A C 1
ATOM 3116 O O . ALA A 1 416 ? 15.682 8.832 -37.569 1.00 96.44 416 ALA A O 1
ATOM 3117 N N . ASP A 1 417 ? 17.653 9.115 -36.518 1.00 93.62 417 ASP A N 1
ATOM 3118 C CA . ASP A 1 417 ? 17.517 10.548 -36.252 1.00 93.62 417 ASP A CA 1
ATOM 3119 C C . ASP A 1 417 ? 18.375 11.342 -37.248 1.00 93.62 417 ASP A C 1
ATOM 3121 O O . ASP A 1 417 ? 19.541 11.659 -37.013 1.00 93.62 417 ASP A O 1
ATOM 3125 N N . GLY A 1 418 ? 17.808 11.611 -38.427 1.00 91.50 418 GLY A N 1
ATOM 3126 C CA . GLY A 1 418 ? 18.456 12.429 -39.450 1.00 91.50 418 GLY A CA 1
ATOM 3127 C C . GLY A 1 418 ? 18.292 11.908 -40.873 1.00 91.50 418 GLY A C 1
ATOM 3128 O O . GLY A 1 418 ? 17.310 11.257 -41.227 1.00 91.50 418 GLY A O 1
ATOM 3129 N N . GLN A 1 419 ? 19.250 12.262 -41.733 1.00 90.94 419 GLN A N 1
ATOM 3130 C CA . GLN A 1 419 ? 19.270 11.802 -43.120 1.00 90.94 419 GLN A CA 1
ATOM 3131 C C . GLN A 1 419 ? 19.827 10.381 -43.195 1.00 90.94 419 GLN A C 1
ATOM 3133 O O . GLN A 1 419 ? 20.963 10.131 -42.814 1.00 90.94 419 GLN A O 1
ATOM 3138 N N . THR A 1 420 ? 19.049 9.469 -43.770 1.00 94.12 420 THR A N 1
ATOM 3139 C CA . THR A 1 420 ? 19.409 8.051 -43.905 1.00 94.12 420 THR A CA 1
ATOM 3140 C C . THR A 1 420 ? 20.334 7.759 -45.087 1.00 94.12 420 THR A C 1
ATOM 3142 O O . THR A 1 420 ? 20.636 6.606 -45.352 1.00 94.12 420 THR A O 1
ATOM 3145 N N . ASN A 1 421 ? 20.814 8.780 -45.799 1.00 93.00 421 ASN A N 1
ATOM 3146 C CA . ASN A 1 421 ? 21.879 8.641 -46.790 1.00 93.00 421 ASN A CA 1
ATOM 3147 C C . ASN A 1 421 ? 23.133 9.289 -46.216 1.00 93.00 421 ASN A C 1
ATOM 3149 O O . ASN A 1 421 ? 23.220 10.518 -46.173 1.00 93.00 421 ASN A O 1
ATOM 3153 N N . ILE A 1 422 ? 24.086 8.471 -45.782 1.00 89.81 422 ILE A N 1
ATOM 3154 C CA . ILE A 1 422 ? 25.345 8.946 -45.210 1.00 89.81 422 ILE A CA 1
ATOM 3155 C C . ILE A 1 422 ? 26.510 8.544 -46.100 1.00 89.81 422 ILE A C 1
ATOM 3157 O O . ILE A 1 422 ? 26.524 7.461 -46.677 1.00 89.81 422 ILE A O 1
ATOM 3161 N N . ALA A 1 423 ? 27.492 9.426 -46.232 1.00 82.62 423 ALA A N 1
ATOM 3162 C CA . ALA A 1 423 ? 28.755 9.101 -46.880 1.00 82.62 423 ALA A CA 1
ATOM 3163 C C . ALA A 1 423 ? 29.724 8.498 -45.850 1.00 82.62 423 ALA A C 1
ATOM 3165 O O . ALA A 1 423 ? 29.619 8.799 -44.659 1.00 82.62 423 ALA A O 1
ATOM 3166 N N . ARG A 1 424 ? 30.695 7.687 -46.289 1.00 79.38 424 ARG A N 1
ATOM 3167 C CA . ARG A 1 424 ? 31.799 7.254 -45.412 1.00 79.38 424 ARG A CA 1
ATOM 3168 C C . ARG A 1 424 ? 32.507 8.468 -44.787 1.00 79.38 424 ARG A C 1
ATOM 3170 O O . ARG A 1 424 ? 32.826 9.429 -45.487 1.00 79.38 424 ARG A O 1
ATOM 3177 N N . GLY A 1 425 ? 32.718 8.426 -43.469 1.00 73.44 425 GLY A N 1
ATOM 3178 C CA . GLY A 1 425 ? 33.203 9.553 -42.658 1.00 73.44 425 GLY A CA 1
ATOM 3179 C C . GLY A 1 425 ? 32.111 10.480 -42.100 1.00 73.44 425 GLY A C 1
ATOM 3180 O O . GLY A 1 425 ? 32.435 11.426 -41.386 1.00 73.44 425 GLY A O 1
ATOM 3181 N N . GLY A 1 426 ? 30.837 10.235 -42.419 1.00 82.31 426 GLY A N 1
ATOM 3182 C CA . GLY A 1 426 ? 29.690 10.822 -41.724 1.00 82.31 426 GLY A CA 1
ATOM 3183 C C . GLY A 1 426 ? 29.107 9.860 -40.689 1.00 82.31 426 GLY A C 1
ATOM 3184 O O . GLY A 1 426 ? 29.297 8.653 -40.793 1.00 82.31 426 GLY A O 1
ATOM 3185 N N . THR A 1 427 ? 28.359 10.395 -39.726 1.00 90.75 427 THR A N 1
ATOM 3186 C CA . THR A 1 427 ? 27.684 9.618 -38.679 1.00 90.75 427 THR A CA 1
ATOM 3187 C C . THR A 1 427 ? 26.165 9.725 -38.799 1.00 90.75 427 THR A C 1
ATOM 3189 O O . THR A 1 427 ? 25.645 10.674 -39.392 1.00 90.75 427 THR A O 1
ATOM 3192 N N . LEU A 1 428 ? 25.446 8.765 -38.220 1.00 95.81 428 LEU A N 1
ATOM 3193 C CA . LEU A 1 428 ? 23.988 8.803 -38.083 1.00 95.81 428 LEU A CA 1
ATOM 3194 C C . LEU A 1 428 ? 23.589 8.262 -36.714 1.00 95.81 428 LEU A C 1
ATOM 3196 O O . LEU A 1 428 ? 24.122 7.246 -36.271 1.00 95.81 428 LEU A O 1
ATOM 3200 N N . ASP A 1 429 ? 22.641 8.929 -36.069 1.00 97.62 429 ASP A N 1
ATOM 3201 C CA . ASP A 1 429 ? 22.119 8.496 -34.781 1.00 97.62 429 ASP A CA 1
ATOM 3202 C C . ASP A 1 429 ? 20.870 7.625 -34.961 1.00 97.62 429 ASP A C 1
ATOM 3204 O O . ASP A 1 429 ? 20.083 7.807 -35.893 1.00 97.62 429 ASP A O 1
ATOM 3208 N N . PHE A 1 430 ? 20.697 6.668 -34.055 1.00 98.12 430 PHE A N 1
ATOM 3209 C CA . PHE A 1 430 ? 19.539 5.796 -33.953 1.00 98.12 430 PHE A CA 1
ATOM 3210 C C . PHE A 1 430 ? 18.969 5.837 -32.542 1.00 98.12 430 PHE A C 1
ATOM 3212 O O . PHE A 1 430 ? 19.648 5.510 -31.566 1.00 98.12 430 PHE A O 1
ATOM 3219 N N . ASP A 1 431 ? 17.687 6.164 -32.466 1.00 97.31 431 ASP A N 1
ATOM 3220 C CA . ASP A 1 431 ? 16.893 6.075 -31.258 1.00 97.31 431 ASP A CA 1
ATOM 3221 C C . ASP A 1 431 ? 16.407 4.634 -31.062 1.00 97.31 431 ASP A C 1
ATOM 3223 O O . ASP A 1 431 ? 15.745 4.044 -31.922 1.00 97.31 431 ASP A O 1
ATOM 3227 N N . VAL A 1 432 ? 16.720 4.077 -29.895 1.00 97.56 432 VAL A N 1
ATOM 3228 C CA . VAL A 1 432 ? 16.274 2.764 -29.429 1.00 97.56 432 VAL A CA 1
ATOM 3229 C C . VAL A 1 432 ? 15.461 2.950 -28.156 1.00 97.56 432 VAL A C 1
ATOM 3231 O O . VAL A 1 432 ? 15.919 3.537 -27.175 1.00 97.56 432 VAL A O 1
ATOM 3234 N N . THR A 1 433 ? 14.242 2.427 -28.161 1.00 96.06 433 THR A N 1
ATOM 3235 C CA . THR A 1 433 ? 13.344 2.433 -27.005 1.00 96.06 433 THR A CA 1
ATOM 3236 C C . THR A 1 433 ? 12.652 1.077 -26.869 1.00 96.06 433 THR A C 1
ATOM 3238 O O . THR A 1 433 ? 12.926 0.145 -27.631 1.00 96.06 433 THR A O 1
ATOM 3241 N N . GLY A 1 434 ? 11.820 0.927 -25.848 1.00 94.75 434 GLY A N 1
ATOM 3242 C CA . GLY A 1 434 ? 11.115 -0.312 -25.578 1.00 94.75 434 GLY A CA 1
ATOM 3243 C C . GLY A 1 434 ? 10.321 -0.273 -24.283 1.00 94.75 434 GLY A C 1
ATOM 3244 O O . GLY A 1 434 ? 10.179 0.765 -23.634 1.00 94.75 434 GLY A O 1
ATOM 3245 N N . ASN A 1 435 ? 9.800 -1.433 -23.905 1.00 94.06 435 ASN A N 1
ATOM 3246 C CA . ASN A 1 435 ? 8.934 -1.604 -22.747 1.00 94.06 435 ASN A CA 1
ATOM 3247 C C . ASN A 1 435 ? 9.447 -2.750 -21.868 1.00 94.06 435 ASN A C 1
ATOM 3249 O O . ASN A 1 435 ? 9.765 -3.814 -22.401 1.00 94.06 435 ASN A O 1
ATOM 3253 N N . ALA A 1 436 ? 9.486 -2.535 -20.548 1.00 93.00 436 ALA A N 1
ATOM 3254 C CA . ALA A 1 436 ? 9.891 -3.542 -19.560 1.00 93.00 436 ALA A CA 1
ATOM 3255 C C . ALA A 1 436 ? 8.974 -4.749 -19.530 1.00 93.00 436 ALA A C 1
ATOM 3257 O O . ALA A 1 436 ? 9.431 -5.873 -19.426 1.00 93.00 436 ALA A O 1
ATOM 3258 N N . ARG A 1 437 ? 7.680 -4.510 -19.745 1.00 94.19 437 ARG A N 1
ATOM 3259 C CA . ARG A 1 437 ? 6.617 -5.509 -19.663 1.00 94.19 437 ARG A CA 1
ATOM 3260 C C . ARG A 1 437 ? 6.496 -6.122 -18.275 1.00 94.19 437 ARG A C 1
ATOM 3262 O O . ARG A 1 437 ? 5.993 -7.237 -18.158 1.00 94.19 437 ARG A O 1
ATOM 3269 N N . ASP A 1 438 ? 6.868 -5.363 -17.257 1.00 93.81 438 ASP A N 1
ATOM 3270 C CA . ASP A 1 438 ? 6.644 -5.652 -15.854 1.00 93.81 438 ASP A CA 1
ATOM 3271 C C . ASP A 1 438 ? 6.639 -4.363 -15.009 1.00 93.81 438 ASP A C 1
ATOM 3273 O O . ASP A 1 438 ? 6.639 -3.246 -15.537 1.00 93.81 438 ASP A O 1
ATOM 3277 N N . ALA A 1 439 ? 6.574 -4.541 -13.688 1.00 91.94 439 ALA A N 1
ATOM 3278 C CA . ALA A 1 439 ? 6.658 -3.477 -12.690 1.00 91.94 439 ALA A CA 1
ATOM 3279 C C . ALA A 1 439 ? 7.997 -3.479 -11.925 1.00 91.94 439 ALA A C 1
ATOM 3281 O O . ALA A 1 439 ? 8.113 -2.801 -10.904 1.00 91.94 439 ALA A O 1
ATOM 3282 N N . VAL A 1 440 ? 8.973 -4.266 -12.384 1.00 92.44 440 VAL A N 1
ATOM 3283 C CA . VAL A 1 440 ? 10.279 -4.454 -11.742 1.00 92.44 440 VAL A CA 1
ATOM 3284 C C . VAL A 1 440 ? 11.309 -3.543 -12.399 1.00 92.44 440 VAL A C 1
ATOM 3286 O O . VAL A 1 440 ? 12.052 -2.832 -11.720 1.00 92.44 440 VAL A O 1
ATOM 3289 N N . ASP A 1 441 ? 11.304 -3.517 -13.728 1.00 92.12 441 ASP A N 1
ATOM 3290 C CA . ASP A 1 441 ? 12.265 -2.796 -14.533 1.00 92.12 441 ASP A CA 1
ATOM 3291 C C . ASP A 1 441 ? 11.688 -1.524 -15.158 1.00 92.12 441 ASP A C 1
ATOM 3293 O O . ASP A 1 441 ? 10.488 -1.302 -15.331 1.00 92.12 441 ASP A O 1
ATOM 3297 N N . THR A 1 442 ? 12.602 -0.643 -15.548 1.00 91.75 442 THR A N 1
ATOM 3298 C CA . THR A 1 442 ? 12.311 0.525 -16.374 1.00 91.75 442 THR A CA 1
ATOM 3299 C C . THR A 1 442 ? 13.279 0.544 -17.545 1.00 91.75 442 THR A C 1
ATOM 3301 O O . THR A 1 442 ? 14.324 -0.101 -17.515 1.00 91.75 442 THR A O 1
ATOM 3304 N N . LEU A 1 443 ? 13.009 1.356 -18.568 1.00 92.94 443 LEU A N 1
ATOM 3305 C CA . LEU A 1 443 ? 13.947 1.495 -19.687 1.00 92.94 443 LEU A CA 1
ATOM 3306 C C . LEU A 1 443 ? 15.376 1.859 -19.225 1.00 92.94 443 LEU A C 1
ATOM 3308 O O . LEU A 1 443 ? 16.346 1.488 -19.876 1.00 92.94 443 LEU A O 1
ATOM 3312 N N . ALA A 1 444 ? 15.509 2.549 -18.087 1.00 91.44 444 ALA A N 1
ATOM 3313 C CA . ALA A 1 444 ? 16.792 2.946 -17.514 1.00 91.44 444 ALA A CA 1
ATOM 3314 C C . ALA A 1 444 ? 17.535 1.826 -16.756 1.00 91.44 444 ALA A C 1
ATOM 3316 O O . ALA A 1 444 ? 18.736 1.968 -16.539 1.00 91.44 444 ALA A O 1
ATOM 3317 N N . THR A 1 445 ? 16.856 0.754 -16.329 1.00 91.00 445 THR A N 1
ATOM 3318 C CA . THR A 1 445 ? 17.498 -0.412 -15.684 1.00 91.00 445 THR A CA 1
ATOM 3319 C C . THR A 1 445 ? 17.936 -1.469 -16.698 1.00 91.00 445 THR A C 1
ATOM 3321 O O . THR A 1 445 ? 18.744 -2.335 -16.371 1.00 91.00 445 THR A O 1
ATOM 3324 N N . MET A 1 446 ? 17.469 -1.359 -17.944 1.00 93.25 446 MET A N 1
ATOM 3325 C CA . MET A 1 446 ? 17.878 -2.214 -19.058 1.00 93.25 446 MET A CA 1
ATOM 3326 C C . MET A 1 446 ? 19.156 -1.728 -19.735 1.00 93.25 446 MET A C 1
ATOM 3328 O O . MET A 1 446 ? 19.468 -0.542 -19.746 1.00 93.25 446 MET A O 1
ATOM 3332 N N . THR A 1 447 ? 19.843 -2.645 -20.407 1.00 95.06 447 THR A N 1
ATOM 3333 C CA . THR A 1 447 ? 20.985 -2.384 -21.282 1.00 95.06 447 THR A CA 1
ATOM 3334 C C . THR A 1 447 ? 20.605 -2.671 -22.738 1.00 95.06 447 THR A C 1
ATOM 3336 O O . THR A 1 447 ? 20.130 -3.769 -23.035 1.00 95.06 447 THR A O 1
ATOM 3339 N N . PRO A 1 448 ? 20.797 -1.723 -23.669 1.00 95.69 448 PRO A N 1
ATOM 3340 C CA . PRO A 1 448 ? 20.518 -1.946 -25.081 1.00 95.69 448 PRO A CA 1
ATOM 3341 C C . PRO A 1 448 ? 21.701 -2.588 -25.819 1.00 95.69 448 PRO A C 1
ATOM 3343 O O . PRO A 1 448 ? 22.865 -2.308 -25.539 1.00 95.69 448 PRO A O 1
ATOM 3346 N N . GLU A 1 449 ? 21.392 -3.372 -26.845 1.00 97.19 449 GLU A N 1
ATOM 3347 C CA . GLU A 1 449 ? 22.342 -3.860 -27.845 1.00 97.19 449 GLU A CA 1
ATOM 3348 C C . GLU A 1 449 ? 21.900 -3.398 -29.236 1.00 97.19 449 GLU A C 1
ATOM 3350 O O . GLU A 1 449 ? 20.701 -3.361 -29.518 1.00 97.19 449 GLU A O 1
ATOM 3355 N N . PHE A 1 450 ? 22.855 -3.066 -30.108 1.00 98.25 450 PHE A N 1
ATOM 3356 C CA . PHE A 1 450 ? 22.586 -2.565 -31.456 1.00 98.25 450 PHE A CA 1
ATOM 3357 C C . PHE A 1 450 ? 23.621 -3.087 -32.452 1.00 98.25 450 PHE A C 1
ATOM 3359 O O . PHE A 1 450 ? 24.824 -3.060 -32.187 1.00 98.25 450 PHE A O 1
ATOM 3366 N N . GLU A 1 451 ? 23.153 -3.537 -33.612 1.00 98.06 451 GLU A N 1
ATOM 3367 C CA . GLU A 1 451 ? 23.993 -4.096 -34.669 1.00 98.06 451 GLU A CA 1
ATOM 3368 C C . GLU A 1 451 ? 23.521 -3.645 -36.052 1.00 98.06 451 GLU A C 1
ATOM 3370 O O . GLU A 1 451 ? 22.332 -3.406 -36.282 1.00 98.06 451 GLU A O 1
ATOM 3375 N N . THR A 1 452 ? 24.459 -3.600 -36.996 1.00 96.75 452 THR A N 1
ATOM 3376 C CA . THR A 1 452 ? 24.206 -3.302 -38.408 1.00 96.75 452 THR A CA 1
ATOM 3377 C C . THR A 1 452 ? 24.553 -4.501 -39.290 1.00 96.75 452 THR A C 1
ATOM 3379 O O . THR A 1 452 ? 25.384 -5.345 -38.937 1.00 96.75 452 THR A O 1
ATOM 3382 N N . SER A 1 453 ? 23.913 -4.596 -40.454 1.00 96.56 453 SER A N 1
ATOM 3383 C CA . SER A 1 453 ? 24.209 -5.605 -41.473 1.00 96.56 453 SER A CA 1
ATOM 3384 C C . SER A 1 453 ? 24.007 -5.032 -42.868 1.00 96.56 453 SER A C 1
ATOM 3386 O O . SER A 1 453 ? 23.072 -4.273 -43.083 1.00 96.56 453 SER A O 1
ATOM 3388 N N . LEU A 1 454 ? 24.848 -5.404 -43.838 1.00 94.81 454 LEU A N 1
ATOM 3389 C CA . LEU A 1 454 ? 24.570 -5.072 -45.238 1.00 94.81 454 LEU A CA 1
ATOM 3390 C C . LEU A 1 454 ? 23.259 -5.758 -45.653 1.00 94.81 454 LEU A C 1
ATOM 3392 O O . LEU A 1 454 ? 23.111 -6.964 -45.414 1.00 94.81 454 LEU A O 1
ATOM 3396 N N . SER A 1 455 ? 22.343 -5.016 -46.275 1.00 95.19 455 SER A N 1
ATOM 3397 C CA . SER A 1 455 ? 20.998 -5.486 -46.617 1.00 95.19 455 SER A CA 1
ATOM 3398 C C . SER A 1 455 ? 21.054 -6.805 -47.394 1.00 95.19 455 SER A C 1
ATOM 3400 O O . SER A 1 455 ? 21.827 -6.988 -48.342 1.00 95.19 455 SER A O 1
ATOM 3402 N N . GLY A 1 456 ? 20.293 -7.792 -46.917 1.00 92.38 456 GLY A N 1
ATOM 3403 C CA . GLY A 1 456 ? 20.243 -9.144 -47.485 1.00 92.38 456 GLY A CA 1
ATOM 3404 C C . GLY A 1 456 ? 21.450 -10.052 -47.196 1.00 92.38 456 GLY A C 1
ATOM 3405 O O . GLY A 1 456 ? 21.426 -11.218 -47.596 1.00 92.38 456 GLY A O 1
ATOM 3406 N N . SER A 1 457 ? 22.488 -9.579 -46.492 1.00 93.00 457 SER A N 1
ATOM 3407 C CA . SER A 1 457 ? 23.650 -10.405 -46.114 1.00 93.00 457 SER A CA 1
ATOM 3408 C C . SER A 1 457 ? 23.420 -11.232 -44.845 1.00 93.00 457 SER A C 1
ATOM 3410 O O . SER A 1 457 ? 23.953 -12.337 -44.732 1.00 93.00 457 SER A O 1
ATOM 3412 N N . ASN A 1 458 ? 22.617 -10.714 -43.905 1.00 92.25 458 ASN A N 1
ATOM 3413 C CA . ASN A 1 458 ? 22.377 -11.291 -42.577 1.00 92.25 458 ASN A CA 1
ATOM 3414 C C . ASN A 1 458 ? 23.675 -11.567 -41.782 1.00 92.25 458 ASN A C 1
ATOM 3416 O O . ASN A 1 458 ? 23.761 -12.525 -41.009 1.00 92.25 458 ASN A O 1
ATOM 3420 N N . VAL A 1 459 ? 24.699 -10.737 -41.996 1.00 94.88 459 VAL A N 1
ATOM 3421 C CA . VAL A 1 459 ? 25.955 -10.729 -41.236 1.00 94.88 459 VAL A CA 1
ATOM 3422 C C . VAL A 1 459 ? 25.946 -9.505 -40.328 1.00 94.88 459 VAL A C 1
ATOM 3424 O O . VAL A 1 459 ? 26.098 -8.386 -40.814 1.00 94.88 459 VAL A O 1
ATOM 3427 N N . TRP A 1 460 ? 25.716 -9.719 -39.035 1.00 96.38 460 TRP A N 1
ATOM 3428 C CA . TRP A 1 460 ? 25.531 -8.653 -38.050 1.00 96.38 460 TRP A CA 1
ATOM 3429 C C . TRP A 1 460 ? 26.839 -8.309 -37.343 1.00 96.38 460 TRP A C 1
ATOM 3431 O O . TRP A 1 460 ? 27.610 -9.208 -37.003 1.00 96.38 460 TRP A O 1
ATOM 3441 N N . SER A 1 461 ? 27.086 -7.017 -37.138 1.00 94.81 461 SER A N 1
ATOM 3442 C CA . SER A 1 461 ? 28.257 -6.511 -36.424 1.00 94.81 461 SER A CA 1
ATOM 3443 C C . SER A 1 461 ? 27.926 -5.225 -35.663 1.00 94.81 461 SER A C 1
ATOM 3445 O O . SER A 1 461 ? 27.062 -4.449 -36.071 1.00 94.81 461 SER A O 1
ATOM 3447 N N . SER A 1 462 ? 28.650 -4.993 -34.571 1.00 95.44 462 SER A N 1
ATOM 3448 C CA . SER A 1 462 ? 28.657 -3.746 -33.805 1.00 95.44 462 SER A CA 1
ATOM 3449 C C . SER A 1 462 ? 29.991 -2.988 -33.931 1.00 95.44 462 SER A C 1
ATOM 3451 O O . SER A 1 462 ? 30.247 -2.081 -33.147 1.00 95.44 462 SER A O 1
ATOM 3453 N N . ASP A 1 463 ? 30.866 -3.356 -34.880 1.00 90.31 463 ASP A N 1
ATOM 3454 C CA . ASP A 1 463 ? 32.262 -2.866 -34.960 1.00 90.31 463 ASP A CA 1
ATOM 3455 C C . ASP A 1 463 ? 32.381 -1.342 -35.117 1.00 90.31 463 ASP A C 1
ATOM 3457 O O . ASP A 1 463 ? 33.394 -0.747 -34.759 1.00 90.31 463 ASP A O 1
ATOM 3461 N N . TRP A 1 464 ? 31.347 -0.716 -35.671 1.00 90.50 464 TRP A N 1
ATOM 3462 C CA . TRP A 1 464 ? 31.269 0.713 -35.970 1.00 90.50 464 TRP A CA 1
ATOM 3463 C C . TRP A 1 464 ? 30.021 1.354 -35.353 1.00 90.50 464 TRP A C 1
ATOM 3465 O O . TRP A 1 464 ? 29.499 2.358 -35.839 1.00 90.50 464 TRP A O 1
ATOM 3475 N N . VAL A 1 465 ? 29.527 0.738 -34.279 1.00 96.06 465 VAL A N 1
ATOM 3476 C CA . VAL A 1 465 ? 28.417 1.224 -33.466 1.00 96.06 465 VAL A CA 1
ATOM 3477 C C . VAL A 1 465 ? 28.992 1.791 -32.173 1.00 96.06 465 VAL A C 1
ATOM 3479 O O . VAL A 1 465 ? 29.630 1.088 -31.391 1.00 96.06 465 VAL A O 1
ATOM 3482 N N . ILE A 1 466 ? 28.737 3.068 -31.926 1.00 95.56 466 ILE A N 1
ATOM 3483 C CA . ILE A 1 466 ? 29.066 3.747 -30.679 1.00 95.56 466 ILE A CA 1
ATOM 3484 C C . ILE A 1 466 ? 27.834 3.660 -29.777 1.00 95.56 466 ILE A C 1
ATOM 3486 O O . ILE A 1 466 ? 26.803 4.283 -30.037 1.00 95.56 466 ILE A O 1
ATOM 3490 N N . ALA A 1 467 ? 27.938 2.855 -28.721 1.00 94.12 467 ALA A N 1
ATOM 3491 C CA . ALA A 1 467 ? 26.870 2.690 -27.745 1.00 94.12 467 ALA A CA 1
ATOM 3492 C C . ALA A 1 467 ? 26.744 3.917 -26.817 1.00 94.12 467 ALA A C 1
ATOM 3494 O O . ALA A 1 467 ? 27.762 4.516 -26.449 1.00 94.12 467 ALA A O 1
ATOM 3495 N N . PRO A 1 468 ? 25.521 4.273 -26.385 1.00 93.00 468 PRO A N 1
ATOM 3496 C CA . PRO A 1 468 ? 25.319 5.335 -25.408 1.00 93.00 468 PRO A CA 1
ATOM 3497 C C . PRO A 1 468 ? 25.922 4.965 -24.050 1.00 93.00 468 PRO A C 1
ATOM 3499 O O . PRO A 1 468 ? 25.878 3.816 -23.618 1.00 93.00 468 PRO A O 1
ATOM 3502 N N . THR A 1 469 ? 26.432 5.965 -23.330 1.00 89.00 469 THR A N 1
ATOM 3503 C CA . THR A 1 469 ? 26.898 5.799 -21.940 1.00 89.00 469 THR A CA 1
ATOM 3504 C C . THR A 1 469 ? 25.782 5.987 -20.912 1.00 89.00 469 THR A C 1
ATOM 3506 O O . THR A 1 469 ? 25.935 5.592 -19.757 1.00 89.00 469 THR A O 1
ATOM 3509 N N . SER A 1 470 ? 24.663 6.591 -21.317 1.00 91.06 470 SER A N 1
ATOM 3510 C CA . SER A 1 470 ? 23.475 6.795 -20.495 1.00 91.06 470 SER A CA 1
ATOM 3511 C C . SER A 1 470 ? 22.219 6.941 -21.355 1.00 91.06 470 SER A C 1
ATOM 3513 O O . SER A 1 470 ? 22.280 7.236 -22.549 1.00 91.06 470 SER A O 1
ATOM 3515 N N . ILE A 1 471 ? 21.061 6.751 -20.727 1.00 94.31 471 ILE A N 1
ATOM 3516 C CA . ILE A 1 471 ? 19.763 7.008 -21.347 1.00 94.31 471 ILE A CA 1
ATOM 3517 C C . ILE A 1 471 ? 19.526 8.518 -21.525 1.00 94.31 471 ILE A C 1
ATOM 3519 O O . ILE A 1 471 ? 19.845 9.331 -20.651 1.00 94.31 471 ILE A O 1
ATOM 3523 N N . THR A 1 472 ? 18.918 8.899 -22.646 1.00 94.69 472 THR A N 1
ATOM 3524 C CA . THR A 1 472 ? 18.469 10.272 -22.907 1.00 94.69 472 THR A CA 1
ATOM 3525 C C . THR A 1 472 ? 17.086 10.492 -22.306 1.00 94.69 472 THR A C 1
ATOM 3527 O O . THR A 1 472 ? 16.214 9.646 -22.457 1.00 94.69 472 THR A O 1
ATOM 3530 N N . ALA A 1 473 ? 16.872 11.643 -21.659 1.00 90.62 473 ALA A N 1
ATOM 3531 C CA . ALA A 1 473 ? 15.597 12.051 -21.050 1.00 90.62 473 ALA A CA 1
ATOM 3532 C C . ALA A 1 473 ? 14.962 11.004 -20.091 1.00 90.62 473 ALA A C 1
ATOM 3534 O O . ALA A 1 473 ? 13.784 10.662 -20.252 1.00 90.62 473 ALA A O 1
ATOM 3535 N N . PRO A 1 474 ? 15.712 10.505 -19.080 1.00 88.00 474 PRO A N 1
ATOM 3536 C CA . PRO A 1 474 ? 15.219 9.504 -18.130 1.00 88.00 474 PRO A CA 1
ATOM 3537 C C . PRO A 1 474 ? 13.948 9.964 -17.411 1.00 88.00 474 PRO A C 1
ATOM 3539 O O . PRO A 1 474 ? 13.817 11.132 -17.048 1.00 88.00 474 PRO A O 1
ATOM 3542 N N . GLY A 1 475 ? 13.021 9.032 -17.182 1.00 80.62 475 GLY A N 1
ATOM 3543 C CA . GLY A 1 475 ? 11.767 9.297 -16.467 1.00 80.62 475 GLY A CA 1
ATOM 3544 C C . GLY A 1 475 ? 10.741 10.120 -17.253 1.00 80.62 475 GLY A C 1
ATOM 3545 O O . GLY A 1 475 ? 9.738 10.541 -16.684 1.00 80.62 475 GLY A O 1
ATOM 3546 N N . THR A 1 476 ? 10.971 10.361 -18.548 1.00 87.44 476 THR A N 1
ATOM 3547 C CA . THR A 1 476 ? 10.022 11.056 -19.429 1.00 87.44 476 THR A CA 1
ATOM 3548 C C . THR A 1 476 ? 9.492 10.116 -20.516 1.00 87.44 476 THR A C 1
ATOM 3550 O O . THR A 1 476 ? 10.165 9.140 -20.850 1.00 87.44 476 THR A O 1
ATOM 3553 N N . PRO A 1 477 ? 8.351 10.430 -21.157 1.00 85.75 477 PRO A N 1
ATOM 3554 C CA . PRO A 1 477 ? 7.882 9.694 -22.336 1.00 85.75 477 PRO A CA 1
ATOM 3555 C C . PRO A 1 477 ? 8.852 9.722 -23.530 1.00 85.75 477 PRO A C 1
ATOM 3557 O O . PRO A 1 477 ? 8.652 8.999 -24.497 1.00 85.75 477 PRO A O 1
ATOM 3560 N N . SER A 1 478 ? 9.883 10.571 -23.490 1.00 89.44 478 SER A N 1
ATOM 3561 C CA . SER A 1 478 ? 10.921 10.684 -24.521 1.00 89.44 478 SER A CA 1
ATOM 3562 C C . SER A 1 478 ? 12.209 9.934 -24.159 1.00 89.44 478 SER A C 1
ATOM 3564 O O . SER A 1 478 ? 13.253 10.184 -24.774 1.00 89.44 478 SER A O 1
ATOM 3566 N N . ALA A 1 479 ? 12.148 9.055 -23.151 1.00 93.25 479 ALA A N 1
ATOM 3567 C CA . ALA A 1 479 ? 13.268 8.232 -22.728 1.00 93.25 479 ALA A CA 1
ATOM 3568 C C . ALA A 1 479 ? 13.699 7.271 -23.847 1.00 93.25 479 ALA A C 1
ATOM 3570 O O . ALA A 1 479 ? 12.877 6.530 -24.392 1.00 93.25 479 ALA A O 1
ATOM 3571 N N . ARG A 1 480 ? 14.988 7.301 -24.200 1.00 96.00 480 ARG A N 1
ATOM 3572 C CA . ARG A 1 480 ? 15.560 6.471 -25.271 1.00 96.00 480 ARG A CA 1
ATOM 3573 C C . ARG A 1 480 ? 17.075 6.348 -25.166 1.00 96.00 480 ARG A C 1
ATOM 3575 O O . ARG A 1 480 ? 17.747 7.220 -24.609 1.00 96.00 480 ARG A O 1
ATOM 3582 N N . TYR A 1 481 ? 17.603 5.285 -25.744 1.00 97.44 481 TYR A N 1
ATOM 3583 C CA . TYR A 1 481 ? 19.024 5.087 -25.982 1.00 97.44 481 TYR A CA 1
ATOM 3584 C C . TYR A 1 481 ? 19.387 5.612 -27.365 1.00 97.44 481 TYR A C 1
ATOM 3586 O O . TYR A 1 481 ? 18.689 5.312 -28.326 1.00 97.44 481 TYR A O 1
ATOM 3594 N N . VAL A 1 482 ? 20.464 6.391 -27.456 1.00 97.50 482 VAL A N 1
ATOM 3595 C CA . VAL A 1 482 ? 20.927 6.975 -28.720 1.00 97.50 482 VAL A CA 1
ATOM 3596 C C . VAL A 1 482 ? 22.228 6.291 -29.109 1.00 97.50 482 VAL A C 1
ATOM 3598 O O . VAL A 1 482 ? 23.245 6.466 -28.441 1.00 97.50 482 VAL A O 1
ATOM 3601 N N . PHE A 1 483 ? 22.177 5.474 -30.153 1.00 97.94 483 PHE A N 1
ATOM 3602 C CA . PHE A 1 483 ? 23.356 4.855 -30.751 1.00 97.94 483 PHE A CA 1
ATOM 3603 C C . PHE A 1 483 ? 23.851 5.710 -31.902 1.00 97.94 483 PHE A C 1
ATOM 3605 O O . PHE A 1 483 ? 23.043 6.146 -32.712 1.00 97.94 483 PHE A O 1
ATOM 3612 N N . THR A 1 484 ? 25.162 5.879 -32.030 1.00 97.19 484 THR A N 1
ATOM 3613 C CA . THR A 1 484 ? 25.753 6.546 -33.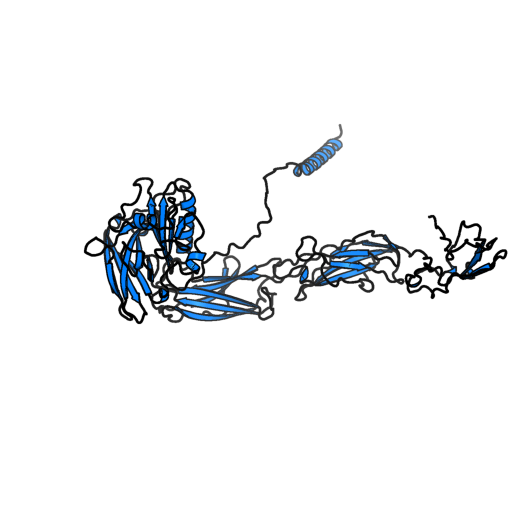194 1.00 97.19 484 THR A CA 1
ATOM 3614 C C . THR A 1 484 ? 26.445 5.507 -34.058 1.00 97.19 484 THR A C 1
ATOM 3616 O O . THR A 1 484 ? 27.313 4.778 -33.578 1.00 97.19 484 THR A O 1
ATOM 3619 N N . ILE A 1 485 ? 26.089 5.428 -35.336 1.00 95.62 485 ILE A N 1
ATOM 3620 C CA . ILE A 1 485 ? 26.859 4.657 -36.312 1.00 95.62 485 ILE A CA 1
ATOM 3621 C C . ILE A 1 485 ? 27.955 5.540 -36.920 1.00 95.62 485 ILE A C 1
ATOM 3623 O O . ILE A 1 485 ? 27.686 6.663 -37.348 1.00 95.62 485 ILE A O 1
ATOM 3627 N N . ASP A 1 486 ? 29.183 5.024 -36.962 1.00 91.44 486 ASP A N 1
ATOM 3628 C CA . ASP A 1 486 ? 30.371 5.694 -37.514 1.00 91.44 486 ASP A CA 1
ATOM 3629 C C . ASP A 1 486 ? 31.107 4.753 -38.489 1.00 91.44 486 ASP A C 1
ATOM 3631 O O . ASP A 1 486 ? 32.062 4.074 -38.100 1.00 91.44 486 ASP A O 1
ATOM 3635 N N . PRO A 1 487 ? 30.607 4.604 -39.736 1.00 88.06 487 PRO A N 1
ATOM 3636 C CA . PRO A 1 487 ? 31.083 3.592 -40.671 1.00 88.06 487 PRO A CA 1
ATOM 3637 C C . PRO A 1 487 ? 32.592 3.625 -40.893 1.00 88.06 487 PRO A C 1
ATOM 3639 O O . PRO A 1 487 ? 33.154 4.607 -41.380 1.00 88.06 487 PRO A O 1
ATOM 3642 N N . ALA A 1 488 ? 33.234 2.484 -40.632 1.00 78.69 488 ALA A N 1
ATOM 3643 C CA . ALA A 1 488 ? 34.635 2.276 -40.964 1.00 78.69 488 ALA A CA 1
ATOM 3644 C C . ALA A 1 488 ? 34.869 2.412 -42.477 1.00 78.69 488 ALA A C 1
ATOM 3646 O O . ALA A 1 488 ? 34.027 2.032 -43.292 1.00 78.69 488 ALA A O 1
ATOM 3647 N N . GLN A 1 489 ? 36.064 2.855 -42.871 1.00 71.00 489 GLN A N 1
ATOM 3648 C CA . GLN A 1 489 ? 36.400 3.060 -44.289 1.00 71.00 489 GLN A CA 1
ATOM 3649 C C . GLN A 1 489 ? 36.356 1.775 -45.129 1.00 71.00 489 GLN A C 1
ATOM 3651 O O . GLN A 1 489 ? 36.216 1.817 -46.348 1.00 71.00 489 GLN A O 1
ATOM 3656 N N . THR A 1 490 ? 36.442 0.614 -44.482 1.00 72.50 490 THR A N 1
ATOM 3657 C CA . THR A 1 490 ? 36.339 -0.703 -45.119 1.00 72.50 490 THR A CA 1
ATOM 3658 C C . THR A 1 490 ? 34.898 -1.197 -45.288 1.00 72.50 490 THR A C 1
ATOM 3660 O O . THR A 1 490 ? 34.693 -2.247 -45.903 1.00 72.50 490 THR A O 1
ATOM 3663 N N . ALA A 1 491 ? 33.897 -0.486 -44.754 1.00 81.88 491 ALA A N 1
ATOM 3664 C CA . ALA A 1 491 ? 32.492 -0.843 -44.913 1.00 81.88 491 ALA A CA 1
ATOM 3665 C C . ALA A 1 491 ? 32.083 -0.744 -46.391 1.00 81.88 491 ALA A C 1
ATOM 3667 O O . ALA A 1 491 ? 32.437 0.211 -47.081 1.00 81.88 491 ALA A O 1
ATOM 3668 N N . SER A 1 492 ? 31.347 -1.737 -46.894 1.00 84.19 492 SER A N 1
ATOM 3669 C CA . SER A 1 492 ? 30.875 -1.754 -48.287 1.00 84.19 492 SER A CA 1
ATOM 3670 C C . SER A 1 492 ? 29.786 -0.703 -48.502 1.00 84.19 492 SER A C 1
ATOM 3672 O O . SER A 1 492 ? 28.989 -0.465 -47.610 1.00 84.19 492 SER A O 1
ATOM 3674 N N . SER A 1 493 ? 29.721 -0.061 -49.670 1.00 87.56 493 SER A N 1
ATOM 3675 C CA . SER A 1 493 ? 28.578 0.812 -49.975 1.00 87.56 493 SER A CA 1
ATOM 3676 C C . SER A 1 493 ? 27.312 0.005 -50.275 1.00 87.56 493 SER A C 1
ATOM 3678 O O . SER A 1 493 ? 27.386 -1.137 -50.739 1.00 87.56 493 SER A O 1
ATOM 3680 N N . GLY A 1 494 ? 26.153 0.614 -50.029 1.00 91.19 494 GLY A N 1
ATOM 3681 C CA . GLY A 1 494 ? 24.839 -0.003 -50.206 1.00 91.19 494 GLY A CA 1
ATOM 3682 C C . GLY A 1 494 ? 23.913 0.237 -49.018 1.00 91.19 494 GLY A C 1
ATOM 3683 O O . GLY A 1 494 ? 24.257 0.968 -48.091 1.00 91.19 494 GLY A O 1
ATOM 3684 N N . ASP A 1 495 ? 22.739 -0.384 -49.066 1.00 96.25 495 ASP A N 1
ATOM 3685 C CA . ASP A 1 495 ? 21.733 -0.278 -48.011 1.00 96.25 495 ASP A CA 1
ATOM 3686 C C . ASP A 1 495 ? 22.075 -1.213 -46.847 1.00 96.25 495 ASP A C 1
ATOM 3688 O O . ASP A 1 495 ? 22.567 -2.327 -47.048 1.00 96.25 495 ASP A O 1
ATOM 3692 N N . TYR A 1 496 ? 21.831 -0.749 -45.628 1.00 97.12 496 TYR A N 1
ATOM 3693 C CA . TYR A 1 496 ? 22.118 -1.455 -44.389 1.00 97.12 496 TYR A CA 1
ATOM 3694 C C . TYR A 1 496 ? 20.851 -1.632 -43.559 1.00 97.12 496 TYR A C 1
ATOM 3696 O O . TYR A 1 496 ? 20.087 -0.691 -43.349 1.00 97.12 496 TYR A O 1
ATOM 3704 N N . ASP A 1 497 ? 20.679 -2.839 -43.034 1.00 98.00 497 ASP A N 1
ATOM 3705 C CA . ASP A 1 497 ? 19.693 -3.166 -42.015 1.00 98.00 497 ASP A CA 1
ATOM 3706 C C . ASP A 1 497 ? 20.277 -2.864 -40.630 1.00 98.00 497 ASP A C 1
ATOM 3708 O O . ASP A 1 497 ? 21.482 -3.026 -40.396 1.00 98.00 497 ASP A O 1
ATOM 3712 N N . VAL A 1 498 ? 19.419 -2.484 -39.685 1.00 98.12 498 VAL A N 1
ATOM 3713 C CA . VAL A 1 498 ? 19.797 -2.364 -38.270 1.00 98.12 498 VAL A CA 1
ATOM 3714 C C . VAL A 1 498 ? 18.875 -3.186 -37.393 1.00 98.12 498 VAL A C 1
ATOM 3716 O O . VAL A 1 498 ? 17.701 -3.389 -37.714 1.00 98.12 498 VAL A O 1
ATOM 3719 N N . ARG A 1 499 ? 19.396 -3.648 -36.260 1.00 98.19 499 ARG A N 1
ATOM 3720 C CA . ARG A 1 499 ? 18.589 -4.291 -35.228 1.00 98.19 499 ARG A CA 1
ATOM 3721 C C . ARG A 1 499 ? 19.019 -3.864 -33.839 1.00 98.19 499 ARG A C 1
ATOM 3723 O O . ARG A 1 499 ? 20.201 -3.626 -33.605 1.00 98.19 499 ARG A O 1
ATOM 3730 N N . ALA A 1 500 ? 18.059 -3.829 -32.927 1.00 98.12 500 ALA A N 1
ATOM 3731 C CA . ALA A 1 500 ? 18.312 -3.618 -31.513 1.00 98.12 500 ALA A CA 1
ATOM 3732 C C . ALA A 1 500 ? 17.549 -4.618 -30.649 1.00 98.12 500 ALA A C 1
ATOM 3734 O O . ALA A 1 500 ? 16.520 -5.159 -31.064 1.00 98.12 500 ALA A O 1
ATOM 3735 N N . ARG A 1 501 ? 18.051 -4.839 -29.439 1.00 97.88 501 ARG A N 1
ATOM 3736 C CA . ARG A 1 501 ? 17.338 -5.531 -28.364 1.00 97.88 501 ARG A CA 1
ATOM 3737 C C . ARG A 1 501 ? 17.697 -4.917 -27.015 1.00 97.88 501 ARG A C 1
ATOM 3739 O O . ARG A 1 501 ? 18.660 -4.161 -26.913 1.00 97.88 501 ARG A O 1
ATOM 3746 N N . LEU A 1 502 ? 16.921 -5.237 -25.994 1.00 97.69 502 LEU A N 1
ATOM 3747 C CA . LEU A 1 502 ? 17.098 -4.789 -24.621 1.00 97.69 502 LEU A CA 1
ATOM 3748 C C . LEU A 1 502 ? 17.325 -6.013 -23.743 1.00 97.69 502 LEU A C 1
ATOM 3750 O O . LEU A 1 502 ? 16.724 -7.067 -23.955 1.00 97.69 502 LEU A O 1
ATOM 3754 N N . VAL A 1 503 ? 18.206 -5.847 -22.770 1.00 96.38 503 VAL A N 1
ATOM 3755 C CA . VAL A 1 503 ? 18.527 -6.833 -21.746 1.00 96.38 503 VAL A CA 1
ATOM 3756 C C . VAL A 1 503 ? 18.197 -6.201 -20.405 1.00 96.38 503 VAL A C 1
ATOM 3758 O O . VAL A 1 503 ? 18.688 -5.110 -20.126 1.00 96.38 503 VAL A O 1
ATOM 3761 N N . ASP A 1 504 ? 17.350 -6.822 -19.598 1.00 94.31 504 ASP A N 1
ATOM 3762 C CA . ASP A 1 504 ? 17.048 -6.311 -18.258 1.00 94.31 504 ASP A CA 1
ATOM 3763 C C . ASP A 1 504 ? 18.202 -6.536 -17.265 1.00 94.31 504 ASP A C 1
ATOM 3765 O O . ASP A 1 504 ? 19.278 -7.047 -17.601 1.00 94.31 504 ASP A O 1
ATOM 3769 N N . SER A 1 505 ? 17.977 -6.130 -16.017 1.00 90.31 505 SER A N 1
ATOM 3770 C CA . SER A 1 505 ? 18.974 -6.196 -14.950 1.00 90.31 505 SER A CA 1
ATOM 3771 C C . SER A 1 505 ? 19.363 -7.626 -14.541 1.00 90.31 505 SER A C 1
ATOM 3773 O O . SER A 1 505 ? 20.441 -7.823 -13.967 1.00 90.31 505 SER A O 1
ATOM 3775 N N . ARG A 1 506 ? 18.544 -8.634 -14.872 1.00 91.50 506 ARG A N 1
ATOM 3776 C CA . ARG A 1 506 ? 18.792 -10.062 -14.591 1.00 91.50 506 ARG A CA 1
ATOM 3777 C C . ARG A 1 506 ? 19.132 -10.879 -15.825 1.00 91.50 506 ARG A C 1
ATOM 3779 O O . ARG A 1 506 ? 19.360 -12.087 -15.729 1.00 91.50 506 ARG A O 1
ATOM 3786 N N . GLY A 1 507 ? 19.284 -10.217 -16.964 1.00 92.31 507 GLY A N 1
ATOM 3787 C CA . GLY A 1 507 ? 19.757 -10.825 -18.191 1.00 92.31 507 GLY A CA 1
ATOM 3788 C C . GLY A 1 507 ? 18.671 -11.522 -19.000 1.00 92.31 507 GLY A C 1
ATOM 3789 O O . GLY A 1 507 ? 19.030 -12.300 -19.890 1.00 92.31 507 GLY A O 1
ATOM 3790 N N . GLN A 1 508 ? 17.378 -11.281 -18.745 1.00 94.62 508 GLN A N 1
ATOM 3791 C CA . GLN A 1 508 ? 16.377 -11.668 -19.735 1.00 94.62 508 GLN A CA 1
ATOM 3792 C C . GLN A 1 508 ? 16.466 -10.702 -20.919 1.00 94.62 508 GLN A C 1
ATOM 3794 O O . GLN A 1 508 ? 16.782 -9.518 -20.802 1.00 94.62 508 GLN A O 1
ATOM 3799 N N . VAL A 1 509 ? 16.281 -11.257 -22.111 1.00 96.81 509 VAL A N 1
ATOM 3800 C CA . VAL A 1 509 ? 16.566 -10.569 -23.370 1.00 96.81 509 VAL A CA 1
ATOM 3801 C C . VAL A 1 509 ? 15.294 -10.463 -24.188 1.00 96.81 509 VAL A C 1
ATOM 3803 O O . VAL A 1 509 ? 14.538 -11.431 -24.291 1.00 96.81 509 VAL A O 1
ATOM 3806 N N . SER A 1 510 ? 15.071 -9.304 -24.798 1.00 97.44 510 SER A N 1
ATOM 3807 C CA . SER A 1 510 ? 14.025 -9.158 -25.801 1.00 97.44 510 SER A CA 1
ATOM 3808 C C . SER A 1 510 ? 14.415 -9.837 -27.119 1.00 97.44 510 SER A C 1
ATOM 3810 O O . SER A 1 510 ? 15.593 -10.094 -27.411 1.00 97.44 510 SER A O 1
ATOM 3812 N N . ASP A 1 511 ? 13.404 -10.106 -27.946 1.00 96.94 511 ASP A N 1
ATOM 3813 C CA . ASP A 1 511 ? 13.622 -10.422 -29.353 1.00 96.94 511 ASP A CA 1
ATOM 3814 C C . ASP A 1 511 ? 14.279 -9.237 -30.074 1.00 96.94 511 ASP A C 1
ATOM 3816 O O . ASP A 1 511 ? 14.045 -8.069 -29.755 1.00 96.94 511 ASP A O 1
ATOM 3820 N N . TRP A 1 512 ? 15.072 -9.540 -31.102 1.00 97.38 512 TRP A N 1
ATOM 3821 C CA . TRP A 1 512 ? 15.624 -8.511 -31.977 1.00 97.38 512 TRP A CA 1
ATOM 3822 C C . TRP A 1 512 ? 14.509 -7.779 -32.727 1.00 97.38 512 TRP A C 1
ATOM 3824 O O . TRP A 1 512 ? 13.759 -8.394 -33.488 1.00 97.38 512 TRP A O 1
ATOM 3834 N N . SER A 1 513 ? 14.471 -6.457 -32.587 1.00 98.00 513 SER A N 1
ATOM 3835 C CA . SER A 1 513 ? 13.648 -5.575 -33.409 1.00 98.00 513 SER A CA 1
ATOM 3836 C C . SER A 1 513 ? 14.488 -4.993 -34.537 1.00 98.00 513 SER A C 1
ATOM 3838 O O . SER A 1 513 ? 15.597 -4.518 -34.298 1.00 98.00 513 SER A O 1
ATOM 3840 N N . MET A 1 514 ? 13.993 -5.065 -35.773 1.00 97.06 514 MET A N 1
ATOM 3841 C CA . MET A 1 514 ? 14.777 -4.795 -36.980 1.00 97.06 514 MET A CA 1
ATOM 3842 C C . MET A 1 514 ? 14.130 -3.717 -37.845 1.00 97.06 514 MET A C 1
ATOM 3844 O O . MET A 1 514 ? 12.926 -3.765 -38.095 1.00 97.06 514 MET A O 1
ATOM 3848 N N . ALA A 1 515 ? 14.950 -2.804 -38.359 1.00 97.06 515 ALA A N 1
ATOM 3849 C CA . ALA A 1 515 ? 14.601 -1.910 -39.455 1.00 97.06 515 ALA A CA 1
ATOM 3850 C C . ALA A 1 515 ? 15.387 -2.331 -40.705 1.00 97.06 515 ALA A C 1
ATOM 3852 O O . ALA A 1 515 ? 16.618 -2.380 -40.683 1.00 97.06 515 ALA A O 1
ATOM 3853 N N . GLN A 1 516 ? 14.661 -2.667 -41.773 1.00 96.56 516 GLN A N 1
ATOM 3854 C CA . GLN A 1 516 ? 15.249 -3.018 -43.067 1.00 96.56 516 GLN A CA 1
ATOM 3855 C C . GLN A 1 516 ? 15.562 -1.764 -43.875 1.00 96.56 516 GLN A C 1
ATOM 3857 O O . GLN A 1 516 ? 14.803 -0.797 -43.790 1.00 96.56 516 GLN A O 1
ATOM 3862 N N . ASP A 1 517 ? 16.640 -1.803 -44.660 1.00 95.50 517 ASP A N 1
ATOM 3863 C CA . ASP A 1 517 ? 17.109 -0.679 -45.483 1.00 95.50 517 ASP A CA 1
ATOM 3864 C C . ASP A 1 517 ? 17.116 0.645 -44.681 1.00 95.50 517 ASP A C 1
ATOM 3866 O O . ASP A 1 517 ? 16.665 1.699 -45.136 1.00 95.50 517 ASP A O 1
ATOM 3870 N N . ALA A 1 518 ? 17.578 0.567 -43.429 1.00 96.31 518 ALA A N 1
ATOM 3871 C CA . ALA A 1 518 ? 17.488 1.628 -42.433 1.00 96.31 518 ALA A CA 1
ATOM 3872 C C . ALA A 1 518 ? 18.334 2.857 -42.796 1.00 96.31 518 ALA A C 1
ATOM 3874 O O . ALA A 1 518 ? 17.966 3.984 -42.457 1.00 96.31 518 ALA A O 1
ATOM 3875 N N . PHE A 1 519 ? 19.454 2.650 -43.492 1.00 96.81 519 PHE A N 1
ATOM 3876 C CA . PHE A 1 519 ? 20.247 3.713 -44.105 1.00 96.81 519 PHE A CA 1
ATOM 3877 C C . PHE A 1 519 ? 21.042 3.193 -45.308 1.00 96.81 519 PHE A C 1
ATOM 3879 O O . PHE A 1 519 ? 21.307 1.999 -45.425 1.00 96.81 519 PHE A O 1
ATOM 3886 N N . SER A 1 520 ? 21.447 4.102 -46.192 1.00 95.62 520 SER A N 1
ATOM 3887 C CA . SER A 1 520 ? 22.311 3.833 -47.337 1.00 95.62 520 SER A CA 1
ATOM 3888 C C . SER A 1 520 ? 23.690 4.438 -47.097 1.00 95.62 520 SER A C 1
ATOM 3890 O O . SER A 1 520 ? 23.822 5.648 -46.879 1.00 95.62 520 SER A O 1
ATOM 3892 N N . LEU A 1 521 ? 24.722 3.595 -47.140 1.00 91.94 521 LEU A N 1
ATOM 3893 C CA . LEU A 1 521 ? 26.112 4.024 -47.082 1.00 91.94 521 LEU A CA 1
ATOM 3894 C C . LEU A 1 521 ? 26.603 4.343 -48.494 1.00 91.94 521 LEU A C 1
ATOM 3896 O O . LEU A 1 521 ? 26.864 3.458 -49.316 1.00 91.94 521 LEU A O 1
ATOM 3900 N N . MET A 1 522 ? 26.731 5.633 -48.766 1.00 87.69 522 MET A N 1
ATOM 3901 C CA . MET A 1 522 ? 27.284 6.177 -49.995 1.00 87.69 522 MET A CA 1
ATOM 3902 C C . MET A 1 522 ? 28.811 6.242 -49.924 1.00 87.69 522 MET A C 1
ATOM 3904 O O . MET A 1 522 ? 29.416 6.217 -48.848 1.00 87.69 522 MET A O 1
ATOM 3908 N N . ASN A 1 523 ? 29.440 6.385 -51.089 1.00 75.75 523 ASN A N 1
ATOM 3909 C CA . ASN A 1 523 ? 30.858 6.706 -51.134 1.00 75.75 523 ASN A CA 1
ATOM 3910 C C . ASN A 1 523 ? 31.118 8.085 -50.493 1.00 75.75 523 ASN A C 1
ATOM 3912 O O . ASN A 1 523 ? 30.330 9.019 -50.666 1.00 75.75 523 ASN A O 1
ATOM 3916 N N . GLY A 1 524 ? 32.219 8.186 -49.754 1.00 70.12 524 GLY A N 1
ATOM 3917 C CA . GLY A 1 524 ? 32.824 9.409 -49.254 1.00 70.12 524 GLY A CA 1
ATOM 3918 C C . GLY A 1 524 ? 33.117 10.387 -50.387 1.00 70.12 524 GLY A C 1
ATOM 3919 O O . GLY A 1 524 ? 33.427 9.995 -51.512 1.00 70.12 524 GLY A O 1
ATOM 3920 N N . LEU A 1 525 ? 32.981 11.678 -50.090 1.00 71.25 525 LEU A N 1
ATOM 3921 C CA . LEU A 1 525 ? 33.418 12.738 -50.992 1.00 71.25 525 LEU A CA 1
ATOM 3922 C C . LEU A 1 525 ? 34.903 13.045 -50.748 1.00 71.25 525 LEU A C 1
ATOM 3924 O O . LEU A 1 525 ? 35.320 13.075 -49.585 1.00 71.25 525 LEU A O 1
ATOM 3928 N N . PRO A 1 526 ? 35.667 13.402 -51.797 1.00 76.44 526 PRO A N 1
ATOM 3929 C CA . PRO A 1 526 ? 37.012 13.923 -51.620 1.00 76.44 526 PRO A CA 1
ATOM 3930 C C . PRO A 1 526 ? 36.994 15.205 -50.783 1.00 76.44 526 PRO A C 1
ATOM 3932 O O . PRO A 1 526 ? 36.238 16.141 -51.054 1.00 76.44 526 PRO A O 1
ATOM 3935 N N . VAL A 1 527 ? 37.867 15.269 -49.786 1.00 77.75 527 VAL A N 1
ATOM 3936 C CA . VAL A 1 527 ? 38.033 16.384 -48.854 1.00 77.75 527 VAL A CA 1
ATOM 3937 C C . VAL A 1 527 ? 39.264 17.203 -49.232 1.00 77.75 527 VAL A C 1
ATOM 3939 O O . VAL A 1 527 ? 40.346 16.667 -49.467 1.00 77.75 527 VAL A O 1
ATOM 3942 N N . VAL A 1 528 ? 39.118 18.528 -49.240 1.00 84.19 528 VAL A N 1
ATOM 3943 C CA . VAL A 1 528 ? 40.246 19.470 -49.276 1.00 84.19 528 VAL A CA 1
ATOM 3944 C C . VAL A 1 528 ? 40.566 19.873 -47.839 1.00 84.19 528 VAL A C 1
ATOM 3946 O O . VAL A 1 528 ? 39.688 20.366 -47.133 1.00 84.19 528 VAL A O 1
ATOM 3949 N N . VAL A 1 529 ? 41.806 19.665 -47.401 1.00 83.50 529 VAL A N 1
ATOM 3950 C CA . VAL A 1 529 ? 42.240 19.951 -46.026 1.00 83.50 529 VAL A CA 1
ATOM 3951 C C . VAL A 1 529 ? 42.213 21.460 -45.770 1.00 83.50 529 VAL A C 1
ATOM 3953 O O . VAL A 1 529 ? 42.805 22.226 -46.534 1.00 83.50 529 VAL A O 1
ATOM 3956 N N . ASP A 1 530 ? 41.553 21.891 -44.688 1.00 80.94 530 ASP A N 1
ATOM 3957 C CA . ASP A 1 530 ? 41.565 23.292 -44.249 1.00 80.94 530 ASP A CA 1
ATOM 3958 C C . ASP A 1 530 ? 42.955 23.650 -43.694 1.00 80.94 530 ASP A C 1
ATOM 3960 O O . ASP A 1 530 ? 43.354 23.122 -42.654 1.00 80.94 530 ASP A O 1
ATOM 3964 N N . PRO A 1 531 ? 43.696 24.580 -44.322 1.00 79.50 531 PRO A N 1
ATOM 3965 C CA . PRO A 1 531 ? 45.024 24.960 -43.854 1.00 79.50 531 PRO A CA 1
ATOM 3966 C C . PRO A 1 531 ? 45.053 25.596 -42.461 1.00 79.50 531 PRO A C 1
ATOM 3968 O O . PRO A 1 531 ? 46.116 25.636 -41.843 1.00 79.50 531 PRO A O 1
ATOM 3971 N N . ASN A 1 532 ? 43.927 26.138 -41.982 1.00 80.25 532 ASN A N 1
ATOM 3972 C CA . ASN A 1 532 ? 43.836 26.754 -40.657 1.00 80.25 532 ASN A CA 1
ATOM 3973 C C . ASN A 1 532 ? 43.532 25.735 -39.554 1.00 80.25 532 ASN A C 1
ATOM 3975 O O . ASN A 1 532 ? 43.798 26.018 -38.389 1.00 80.25 532 ASN A O 1
ATOM 3979 N N . ASN A 1 533 ? 43.004 24.566 -39.924 1.00 79.19 533 ASN A N 1
ATOM 3980 C CA . ASN A 1 533 ? 42.661 23.477 -39.016 1.00 79.19 533 ASN A CA 1
ATOM 3981 C C . ASN A 1 533 ? 43.082 22.125 -39.626 1.00 79.19 533 ASN A C 1
ATOM 3983 O O . ASN A 1 533 ? 42.233 21.267 -39.844 1.00 79.19 533 ASN A O 1
ATOM 3987 N N . PRO A 1 534 ? 44.373 21.901 -39.926 1.00 77.62 534 PRO A N 1
ATOM 3988 C CA . PRO A 1 534 ? 44.809 20.700 -40.644 1.00 77.62 534 PRO A CA 1
AT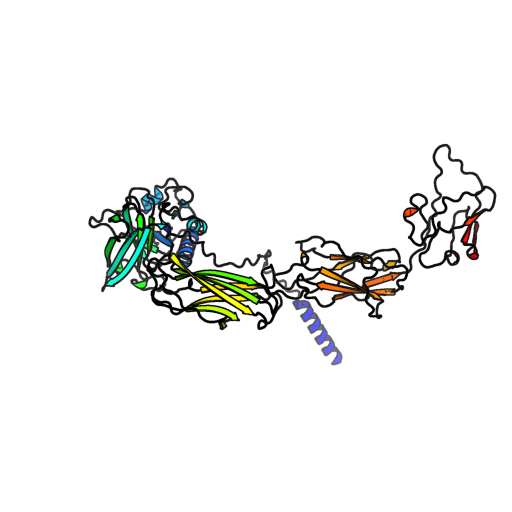OM 3989 C C . PRO A 1 534 ? 44.550 19.399 -39.868 1.00 77.62 534 PRO A C 1
ATOM 3991 O O . PRO A 1 534 ? 44.442 18.336 -40.472 1.00 77.62 534 PRO A O 1
ATOM 3994 N N . ASP A 1 535 ? 44.395 19.490 -38.545 1.00 73.12 535 ASP A N 1
ATOM 3995 C CA . ASP A 1 535 ? 44.101 18.361 -37.658 1.00 73.12 535 ASP A CA 1
ATOM 3996 C C . ASP A 1 535 ? 42.661 17.823 -37.805 1.00 73.12 535 ASP A C 1
ATOM 3998 O O . ASP A 1 535 ? 42.336 16.795 -37.218 1.00 73.12 535 ASP A O 1
ATOM 4002 N N . THR A 1 536 ? 41.787 18.491 -38.572 1.00 68.50 536 THR A N 1
ATOM 4003 C CA . THR A 1 536 ? 40.422 18.009 -38.869 1.00 68.50 536 THR A CA 1
ATOM 4004 C C . THR A 1 536 ? 40.341 17.162 -40.141 1.00 68.50 536 THR A C 1
ATOM 4006 O O . THR A 1 536 ? 39.255 16.722 -40.519 1.00 68.50 536 THR A O 1
ATOM 4009 N N . ALA A 1 537 ? 41.471 16.927 -40.817 1.00 68.06 537 ALA A N 1
ATOM 4010 C CA . ALA A 1 537 ? 41.530 16.029 -41.962 1.00 68.06 537 ALA A CA 1
ATOM 4011 C C . ALA A 1 537 ? 41.207 14.573 -41.551 1.00 68.06 537 ALA A C 1
ATOM 4013 O O . ALA A 1 537 ? 41.527 14.172 -40.429 1.00 68.06 537 ALA A O 1
ATOM 4014 N N . PRO A 1 538 ? 40.621 13.754 -42.449 1.00 67.12 538 PRO A N 1
ATOM 4015 C CA . PRO A 1 538 ? 40.402 12.331 -42.187 1.00 67.12 538 PRO A CA 1
ATOM 4016 C C . PRO A 1 538 ? 41.701 11.627 -41.766 1.00 67.12 538 PRO A C 1
ATOM 4018 O O . PRO A 1 538 ? 42.754 11.900 -42.338 1.00 67.12 538 PRO A O 1
ATOM 4021 N N . GLY A 1 539 ? 41.640 10.703 -40.801 1.00 64.25 539 GLY A N 1
ATOM 4022 C CA . GLY A 1 539 ? 42.831 10.079 -40.196 1.00 64.25 539 GLY A CA 1
ATOM 4023 C C . GLY A 1 539 ? 43.755 9.320 -41.163 1.00 64.25 539 GLY A C 1
ATOM 4024 O O . GLY A 1 539 ? 44.944 9.184 -40.884 1.00 64.25 539 GLY A O 1
ATOM 4025 N N . ASP A 1 540 ? 43.235 8.884 -42.314 1.00 66.19 540 ASP A N 1
ATOM 4026 C CA . ASP A 1 540 ? 43.994 8.204 -43.376 1.00 66.19 540 ASP A CA 1
ATOM 4027 C C . ASP A 1 540 ? 44.629 9.176 -44.393 1.00 66.19 540 ASP A C 1
ATOM 4029 O O . ASP A 1 540 ? 45.336 8.771 -45.319 1.00 66.19 540 ASP A O 1
ATOM 4033 N N . CYS A 1 541 ? 44.399 10.480 -44.229 1.00 74.38 541 CYS A N 1
ATOM 4034 C CA . CYS A 1 541 ? 45.006 11.522 -45.043 1.00 74.38 541 CYS A CA 1
ATOM 4035 C C . CYS A 1 541 ? 46.511 11.629 -44.724 1.00 74.38 541 CYS A C 1
ATOM 4037 O O . CYS A 1 541 ? 46.892 11.695 -43.550 1.00 74.38 541 CYS A O 1
ATOM 4039 N N . PRO A 1 542 ? 47.404 11.679 -45.733 1.00 82.81 542 PRO A N 1
ATOM 4040 C CA . PRO A 1 542 ? 48.814 11.965 -45.497 1.00 82.81 542 PRO A CA 1
ATOM 4041 C C . PRO A 1 542 ? 48.996 13.265 -44.706 1.00 82.81 542 PRO A C 1
ATOM 4043 O O . PRO A 1 542 ? 48.238 14.215 -44.888 1.00 82.81 542 PRO A O 1
ATOM 4046 N N . ALA A 1 543 ? 50.027 13.322 -43.859 1.00 85.19 543 ALA A N 1
ATOM 4047 C CA . ALA A 1 543 ? 50.280 14.485 -43.009 1.00 85.19 543 ALA A CA 1
ATOM 4048 C C . ALA A 1 543 ? 50.297 15.794 -43.819 1.00 85.19 543 ALA A C 1
ATOM 4050 O O . ALA A 1 543 ? 50.976 15.879 -44.848 1.00 85.19 543 ALA A O 1
ATOM 4051 N N . PHE A 1 544 ? 49.579 16.809 -43.325 1.00 87.38 544 PHE A N 1
ATOM 4052 C CA . PHE A 1 544 ? 49.481 18.113 -43.975 1.00 87.38 544 PHE A CA 1
ATOM 4053 C C . PHE A 1 544 ? 50.886 18.705 -44.205 1.00 87.38 544 PHE A C 1
ATOM 4055 O O . PHE A 1 544 ? 51.609 18.968 -43.238 1.00 87.38 544 PHE A O 1
ATOM 4062 N N . PRO A 1 545 ? 51.305 18.937 -45.463 1.00 86.94 545 PRO A N 1
ATOM 4063 C CA . PRO A 1 545 ? 52.682 19.321 -45.779 1.00 86.94 545 PRO A CA 1
ATOM 4064 C C . PRO A 1 545 ? 52.981 20.810 -45.529 1.00 86.94 545 PRO A C 1
ATOM 4066 O O . PRO A 1 545 ? 54.107 21.258 -45.758 1.00 86.94 545 PRO A O 1
ATOM 4069 N N . GLY A 1 546 ? 51.994 21.587 -45.071 1.00 85.44 546 GLY A N 1
ATOM 4070 C CA . GLY A 1 546 ? 52.049 23.047 -45.016 1.00 85.44 546 GLY A CA 1
ATOM 4071 C C . GLY A 1 546 ? 51.467 23.703 -46.271 1.00 85.44 546 GLY A C 1
ATOM 4072 O O . GLY A 1 546 ? 51.238 23.057 -47.292 1.00 85.44 546 GLY A O 1
ATOM 4073 N N . LEU A 1 547 ? 51.230 25.016 -46.200 1.00 84.12 547 LEU A N 1
ATOM 4074 C CA . LEU A 1 547 ? 50.745 25.796 -47.341 1.00 84.12 547 LEU A CA 1
ATOM 4075 C C . LEU A 1 547 ? 51.789 25.818 -48.473 1.00 84.12 547 LEU A C 1
ATOM 4077 O O . LEU A 1 547 ? 52.912 26.287 -48.250 1.00 84.12 547 LEU A O 1
ATOM 4081 N N . PRO A 1 548 ? 51.438 25.379 -49.696 1.00 85.62 548 PRO A N 1
ATOM 4082 C CA . PRO A 1 548 ? 52.349 25.443 -50.830 1.00 85.62 548 PRO A CA 1
ATOM 4083 C C . PRO A 1 548 ? 52.755 26.878 -51.156 1.00 85.62 548 PRO A C 1
ATOM 4085 O O . PRO A 1 548 ? 51.932 27.793 -51.155 1.00 85.62 548 PRO A O 1
ATOM 4088 N N . THR A 1 549 ? 54.025 27.068 -51.507 1.00 83.62 549 THR A N 1
ATOM 4089 C CA . THR A 1 549 ? 54.526 28.337 -52.043 1.00 83.62 549 THR A CA 1
ATOM 4090 C C . THR A 1 549 ? 55.081 28.107 -53.440 1.00 83.62 549 THR A C 1
ATOM 4092 O O . THR A 1 549 ? 55.783 27.129 -53.689 1.00 83.62 549 THR A O 1
ATOM 4095 N N . VAL A 1 550 ? 54.746 29.004 -54.364 1.00 85.94 550 VAL A N 1
ATOM 4096 C CA . VAL A 1 550 ? 55.137 28.919 -55.775 1.00 85.94 550 VAL A CA 1
ATOM 4097 C C . VAL A 1 550 ? 55.700 30.254 -56.246 1.00 85.94 550 VAL A C 1
ATOM 4099 O O . VAL A 1 550 ? 55.407 31.307 -55.673 1.00 85.94 550 VAL A O 1
ATOM 4102 N N . LYS A 1 551 ? 56.540 30.223 -57.281 1.00 85.06 551 LYS A N 1
ATOM 4103 C CA . LYS A 1 551 ? 57.038 31.439 -57.930 1.00 85.06 551 LYS A CA 1
ATOM 4104 C C . LYS A 1 551 ? 55.939 32.048 -58.800 1.00 85.06 551 LYS A C 1
ATOM 4106 O O . LYS A 1 551 ? 55.061 31.349 -59.295 1.00 85.06 551 LYS A O 1
ATOM 4111 N N . VAL A 1 552 ? 55.989 33.366 -58.961 1.00 87.06 552 VAL A N 1
ATOM 4112 C CA . VAL A 1 552 ? 55.095 34.087 -59.875 1.00 87.06 552 VAL A CA 1
ATOM 4113 C C . VAL A 1 552 ? 55.677 34.115 -61.283 1.00 87.06 552 VAL A C 1
ATOM 4115 O O . VAL A 1 552 ? 56.884 33.958 -61.458 1.00 87.06 552 VAL A O 1
ATOM 4118 N N . GLU A 1 553 ? 54.816 34.355 -62.268 1.00 84.38 553 GLU A N 1
ATOM 4119 C CA . GLU A 1 553 ? 55.129 34.450 -63.699 1.00 84.38 553 GLU A CA 1
ATOM 4120 C C . GLU A 1 553 ? 55.696 33.155 -64.315 1.00 84.38 553 GLU A C 1
ATOM 4122 O O . GLU A 1 553 ? 56.083 33.136 -65.484 1.00 84.38 553 GLU A O 1
ATOM 4127 N N . THR A 1 554 ? 55.703 32.051 -63.563 1.00 88.19 554 THR A N 1
ATOM 4128 C CA . THR A 1 554 ? 56.118 30.719 -64.013 1.00 88.19 554 THR A CA 1
ATOM 4129 C C . THR A 1 554 ? 55.019 29.693 -63.753 1.00 88.19 554 THR A C 1
ATOM 4131 O O . THR A 1 554 ? 54.222 29.834 -62.825 1.00 88.19 554 THR A O 1
ATOM 4134 N N . ASN A 1 555 ? 54.961 28.657 -64.596 1.00 90.94 555 ASN A N 1
ATOM 4135 C CA . ASN A 1 555 ? 54.143 27.481 -64.311 1.00 90.94 555 ASN A CA 1
ATOM 4136 C C . ASN A 1 555 ? 54.862 26.644 -63.254 1.00 90.94 555 ASN A C 1
ATOM 4138 O O . ASN A 1 555 ? 55.996 26.216 -63.473 1.00 90.94 555 ASN A O 1
ATOM 4142 N N . GLU A 1 556 ? 54.195 26.393 -62.138 1.00 93.50 556 GLU A N 1
ATOM 4143 C CA . GLU A 1 556 ? 54.722 25.610 -61.026 1.00 93.50 556 GLU A CA 1
ATOM 4144 C C . GLU A 1 556 ? 53.799 24.419 -60.755 1.00 93.50 556 GLU A C 1
ATOM 4146 O O . GLU A 1 556 ? 52.577 24.520 -60.891 1.00 93.50 556 GLU A O 1
ATOM 4151 N N . ARG A 1 557 ? 54.389 23.279 -60.385 1.00 92.25 557 ARG A N 1
ATOM 4152 C CA . ARG A 1 557 ? 53.659 22.056 -60.029 1.00 92.25 557 ARG A CA 1
ATOM 4153 C C . ARG A 1 557 ? 53.617 21.902 -58.519 1.00 92.25 557 ARG A C 1
ATOM 4155 O O . ARG A 1 557 ? 54.644 22.047 -57.859 1.00 92.25 557 ARG A O 1
ATOM 4162 N N . VAL A 1 558 ? 52.435 21.618 -57.985 1.00 91.44 558 VAL A N 1
ATOM 4163 C CA . VAL A 1 558 ? 52.183 21.493 -56.549 1.00 91.44 558 VAL A CA 1
ATOM 4164 C C . VAL A 1 558 ? 51.582 20.117 -56.257 1.00 91.44 558 VAL A C 1
ATOM 4166 O O . VAL A 1 558 ? 50.509 19.821 -56.789 1.00 91.44 558 VAL A O 1
ATOM 4169 N N . PRO A 1 559 ? 52.225 19.282 -55.420 1.00 91.88 559 PRO A N 1
ATOM 4170 C CA . PRO A 1 559 ? 51.661 18.002 -55.006 1.00 91.88 559 PRO A CA 1
ATOM 4171 C C . PRO A 1 559 ? 50.457 18.220 -54.091 1.00 91.88 559 PRO A C 1
ATOM 4173 O O . PRO A 1 559 ? 50.503 19.058 -53.193 1.00 91.88 559 PRO A O 1
ATOM 4176 N N . LEU A 1 560 ? 49.392 17.444 -54.303 1.00 90.50 560 LEU A N 1
ATOM 4177 C CA . LEU A 1 560 ? 48.174 17.510 -53.489 1.00 90.50 560 LEU A CA 1
ATOM 4178 C C . LEU A 1 560 ? 48.117 16.474 -52.358 1.00 90.50 560 LEU A C 1
ATOM 4180 O O . LEU A 1 560 ? 47.153 16.461 -51.598 1.00 90.50 560 LEU A O 1
ATOM 4184 N N . SER A 1 561 ? 49.141 15.631 -52.207 1.00 88.75 561 SER A N 1
ATOM 4185 C CA . SER A 1 561 ? 49.232 14.685 -51.088 1.00 88.75 561 SER A CA 1
ATOM 4186 C C . SER A 1 561 ? 49.159 15.423 -49.748 1.00 88.75 561 SER A C 1
ATOM 4188 O O . SER A 1 561 ? 49.980 16.299 -49.485 1.00 88.75 561 SER A O 1
ATOM 4190 N N . GLY A 1 562 ? 48.188 15.062 -48.906 1.00 85.00 562 GLY A N 1
ATOM 4191 C CA . GLY A 1 562 ? 47.936 15.725 -47.620 1.00 85.00 562 GLY A CA 1
ATOM 4192 C C . GLY A 1 562 ? 47.280 17.109 -47.726 1.00 85.00 562 GLY A C 1
ATOM 4193 O O . GLY A 1 562 ? 47.127 17.785 -46.716 1.00 85.00 562 GLY A O 1
ATOM 4194 N N . LEU A 1 563 ? 46.899 17.545 -48.934 1.00 87.31 563 LEU A N 1
ATOM 4195 C CA . LEU A 1 563 ? 46.093 18.751 -49.193 1.00 87.31 563 LEU A CA 1
ATOM 4196 C C . LEU A 1 563 ? 44.701 18.401 -49.727 1.00 87.31 563 LEU A C 1
ATOM 4198 O O . LEU A 1 563 ? 43.739 19.116 -49.459 1.00 87.31 563 LEU A O 1
ATOM 4202 N N . VAL A 1 564 ? 44.601 17.310 -50.487 1.00 87.44 564 VAL A N 1
ATOM 4203 C CA . VAL A 1 564 ? 43.348 16.701 -50.933 1.00 87.44 564 VAL A CA 1
ATOM 4204 C C . VAL A 1 564 ? 43.412 15.222 -50.606 1.00 87.44 564 VAL A C 1
ATOM 4206 O O . VAL A 1 564 ? 44.396 14.552 -50.926 1.00 87.44 564 VAL A O 1
ATOM 4209 N N . CYS A 1 565 ? 42.365 14.731 -49.967 1.00 79.25 565 CYS A N 1
ATOM 4210 C CA . CYS A 1 565 ? 42.275 13.372 -49.476 1.00 79.25 565 CYS A CA 1
ATOM 4211 C C . CYS A 1 565 ? 40.892 12.829 -49.790 1.00 79.25 565 CYS A C 1
ATOM 4213 O O . CYS A 1 565 ? 39.895 13.484 -49.524 1.00 79.25 565 CYS A O 1
ATOM 4215 N N . ASP A 1 566 ? 40.836 11.635 -50.354 1.00 76.75 566 ASP A N 1
ATOM 4216 C CA . ASP A 1 566 ? 39.604 10.878 -50.496 1.00 76.75 566 ASP A CA 1
ATOM 4217 C C . ASP A 1 566 ? 39.802 9.555 -49.772 1.00 76.75 566 ASP A C 1
ATOM 4219 O O . ASP A 1 566 ? 40.887 8.974 -49.826 1.00 76.75 566 ASP A O 1
ATOM 4223 N N . ALA A 1 567 ? 38.785 9.122 -49.036 1.00 66.75 567 ALA A N 1
ATOM 4224 C CA . ALA A 1 567 ? 38.908 7.959 -48.170 1.00 66.75 567 ALA A CA 1
ATOM 4225 C C . ALA A 1 567 ? 38.943 6.629 -48.948 1.00 66.75 567 ALA A C 1
ATOM 4227 O O . ALA A 1 567 ? 39.304 5.600 -48.385 1.00 66.75 567 ALA A O 1
ATOM 4228 N N . GLU A 1 568 ? 38.580 6.630 -50.234 1.00 68.38 568 GLU A N 1
ATOM 4229 C CA . GLU A 1 568 ? 38.357 5.404 -51.011 1.00 68.38 568 GLU A CA 1
ATOM 4230 C C . GLU A 1 568 ? 39.080 5.370 -52.352 1.00 68.38 568 GLU A C 1
ATOM 4232 O O . GLU A 1 568 ? 39.398 4.306 -52.886 1.00 68.38 568 GLU A O 1
ATOM 4237 N N . THR A 1 569 ? 39.294 6.546 -52.923 1.00 76.94 569 THR A N 1
ATOM 4238 C CA . THR A 1 569 ? 39.855 6.752 -54.242 1.00 76.94 569 THR A CA 1
ATOM 4239 C C . THR A 1 569 ? 41.252 7.309 -54.071 1.00 76.94 569 THR A C 1
ATOM 4241 O O . THR A 1 569 ? 41.440 8.405 -53.544 1.00 76.94 569 THR A O 1
ATOM 4244 N N . ASP A 1 570 ? 42.254 6.585 -54.569 1.00 81.50 570 ASP A N 1
ATOM 4245 C CA . ASP A 1 570 ? 43.616 7.112 -54.622 1.00 81.50 570 ASP A CA 1
ATOM 4246 C C . ASP A 1 570 ? 43.621 8.500 -55.279 1.00 81.50 570 ASP A C 1
ATOM 4248 O O . ASP A 1 570 ? 42.972 8.706 -56.306 1.00 81.50 570 ASP A O 1
ATOM 4252 N N . LEU A 1 571 ? 44.422 9.433 -54.750 1.00 84.44 571 LEU A N 1
ATOM 4253 C CA . LEU A 1 571 ? 44.537 10.806 -55.266 1.00 84.44 571 LEU A CA 1
ATOM 4254 C C . LEU A 1 571 ? 44.738 10.844 -56.791 1.00 84.44 571 LEU A C 1
ATOM 4256 O O . LEU A 1 571 ? 44.191 11.700 -57.477 1.00 84.44 571 LEU A O 1
ATOM 4260 N N . THR A 1 572 ? 45.489 9.886 -57.338 1.00 87.75 572 THR A N 1
ATOM 4261 C CA . THR A 1 572 ? 45.771 9.781 -58.780 1.00 87.75 572 THR A CA 1
ATOM 4262 C C . THR A 1 572 ? 44.569 9.369 -59.636 1.00 87.75 572 THR A C 1
ATOM 4264 O O . THR A 1 572 ? 44.598 9.536 -60.854 1.00 87.75 572 THR A O 1
ATOM 4267 N N . SER A 1 573 ? 43.514 8.852 -59.011 1.00 85.88 573 SER A N 1
ATOM 4268 C CA . SER A 1 573 ? 42.251 8.463 -59.641 1.00 85.88 573 SER A CA 1
ATOM 4269 C C . SER A 1 573 ? 41.166 9.537 -59.497 1.00 85.88 573 SER A C 1
ATOM 4271 O O . SER A 1 573 ? 40.087 9.393 -60.072 1.00 85.88 573 SER A O 1
ATOM 4273 N N . LEU A 1 574 ? 41.449 10.635 -58.785 1.00 85.31 574 LEU A N 1
ATOM 4274 C CA . LEU A 1 574 ? 40.542 11.773 -58.675 1.00 85.31 574 LEU A CA 1
ATOM 4275 C C . LEU A 1 574 ? 40.553 12.634 -59.944 1.00 85.31 574 LEU A C 1
ATOM 4277 O O . LEU A 1 574 ? 41.582 12.835 -60.599 1.00 85.31 574 LEU A O 1
ATOM 4281 N N . VAL A 1 575 ? 39.392 13.206 -60.261 1.00 87.31 575 VAL A N 1
ATOM 4282 C CA . VAL A 1 575 ? 39.247 14.249 -61.280 1.00 87.31 575 VAL A CA 1
ATOM 4283 C C . VAL A 1 575 ? 39.223 15.598 -60.576 1.00 87.31 575 VAL A C 1
ATOM 4285 O O . VAL A 1 575 ? 38.312 15.877 -59.804 1.00 87.31 575 VAL A O 1
ATOM 4288 N N . ILE A 1 576 ? 40.217 16.442 -60.853 1.00 86.62 576 ILE A N 1
ATOM 4289 C CA . ILE A 1 576 ? 40.334 17.774 -60.253 1.00 86.62 576 ILE A CA 1
ATOM 4290 C C . ILE A 1 576 ? 40.242 18.824 -61.354 1.00 86.62 576 ILE A C 1
ATOM 4292 O O . ILE A 1 576 ? 41.018 18.825 -62.311 1.00 86.62 576 ILE A O 1
ATOM 4296 N N . THR A 1 577 ? 39.290 19.739 -61.204 1.00 86.88 577 THR A N 1
ATOM 4297 C CA . THR A 1 577 ? 39.067 20.860 -62.123 1.00 86.88 577 THR A CA 1
ATOM 4298 C C . THR A 1 577 ? 38.914 22.155 -61.346 1.00 86.88 577 THR A C 1
ATOM 4300 O O . THR A 1 577 ? 38.457 22.145 -60.206 1.00 86.88 577 THR A O 1
ATOM 4303 N N . SER A 1 578 ? 39.242 23.285 -61.969 1.00 86.88 578 SER A N 1
ATOM 4304 C CA . SER A 1 578 ? 38.952 24.598 -61.405 1.00 86.88 578 SER A CA 1
ATOM 4305 C C . SER A 1 578 ? 38.700 25.637 -62.483 1.00 86.88 578 SER A C 1
ATOM 4307 O O . SER A 1 578 ? 39.212 25.539 -63.596 1.00 86.88 578 SER A O 1
ATOM 4309 N N . ASN A 1 579 ? 37.928 26.652 -62.104 1.00 88.69 579 ASN A N 1
ATOM 4310 C CA . ASN A 1 579 ? 37.651 27.834 -62.906 1.00 88.69 579 ASN A CA 1
ATOM 4311 C C . ASN A 1 579 ? 38.558 29.030 -62.541 1.00 88.69 579 ASN A C 1
ATOM 4313 O O . ASN A 1 579 ? 38.396 30.099 -63.128 1.00 88.69 579 ASN A O 1
ATOM 4317 N N . ASP A 1 580 ? 39.478 28.899 -61.570 1.00 88.25 580 ASP A N 1
ATOM 4318 C CA . ASP A 1 580 ? 40.429 29.976 -61.251 1.00 88.25 580 ASP A CA 1
ATOM 4319 C C . ASP A 1 580 ? 41.418 30.150 -62.422 1.00 88.25 580 ASP A C 1
ATOM 4321 O O . ASP A 1 580 ? 42.041 29.170 -62.832 1.00 88.25 580 ASP A O 1
ATOM 4325 N N . PRO A 1 581 ? 41.625 31.375 -62.945 1.00 86.50 581 PRO A N 1
ATOM 4326 C CA . PRO A 1 581 ? 42.561 31.627 -64.047 1.00 86.50 581 PRO A CA 1
ATOM 4327 C C . PRO A 1 581 ? 44.011 31.209 -63.770 1.00 86.50 581 PRO A C 1
ATOM 4329 O O . PRO A 1 581 ? 44.804 31.088 -64.701 1.00 86.50 581 PRO A O 1
ATOM 4332 N N . SER A 1 582 ? 44.368 31.037 -62.498 1.00 89.31 582 SER A N 1
ATOM 4333 C CA . SER A 1 582 ? 45.694 30.607 -62.054 1.00 89.31 582 SER A CA 1
ATOM 4334 C C . SER A 1 582 ? 45.851 29.086 -62.088 1.00 89.31 582 SER A C 1
ATOM 4336 O O . SER A 1 582 ? 46.969 28.604 -61.944 1.00 89.31 582 SER A O 1
ATOM 4338 N N . PHE A 1 583 ? 44.767 28.323 -62.259 1.00 92.44 583 PHE A N 1
ATOM 4339 C CA . PHE A 1 583 ? 44.807 26.878 -62.454 1.00 92.44 583 PHE A CA 1
ATOM 4340 C C . PHE A 1 583 ? 45.052 26.558 -63.929 1.00 92.44 583 PHE A C 1
ATOM 4342 O O . PHE A 1 583 ? 44.285 26.959 -64.802 1.00 92.44 583 PHE A O 1
ATOM 4349 N N . VAL A 1 584 ? 46.127 25.824 -64.210 1.00 93.12 584 VAL A N 1
ATOM 4350 C CA . VAL A 1 584 ? 46.531 25.466 -65.575 1.00 93.12 584 VAL A CA 1
ATOM 4351 C C . VAL A 1 584 ? 46.062 24.055 -65.922 1.00 93.12 584 VAL A C 1
ATOM 4353 O O . VAL A 1 584 ? 45.441 23.862 -66.966 1.00 93.12 584 VAL A O 1
ATOM 4356 N N . ALA A 1 585 ? 46.359 23.063 -65.074 1.00 93.44 585 ALA A N 1
ATOM 4357 C CA . ALA A 1 585 ? 46.006 21.662 -65.320 1.00 93.44 585 ALA A CA 1
ATOM 4358 C C . ALA A 1 585 ? 46.090 20.784 -64.058 1.00 93.44 585 ALA A C 1
ATOM 4360 O O . ALA A 1 585 ? 46.849 21.076 -63.136 1.00 93.44 585 ALA A O 1
ATOM 4361 N N . TRP A 1 586 ? 45.370 19.658 -64.064 1.00 93.38 586 TRP A N 1
ATOM 4362 C CA . TRP A 1 586 ? 45.545 18.546 -63.122 1.00 93.38 586 TRP A CA 1
ATOM 4363 C C . TRP A 1 586 ? 46.363 17.421 -63.767 1.00 93.38 586 TRP A C 1
ATOM 4365 O O . TRP A 1 586 ? 46.036 16.961 -64.862 1.00 93.38 586 TRP A O 1
ATOM 4375 N N . HIS A 1 587 ? 47.410 16.957 -63.084 1.00 94.06 587 HIS A N 1
ATOM 4376 C CA . HIS A 1 587 ? 48.299 15.886 -63.537 1.00 94.06 587 HIS A CA 1
ATOM 4377 C C . HIS A 1 587 ? 48.102 14.634 -62.681 1.00 94.06 587 HIS A C 1
ATOM 4379 O O . HIS A 1 587 ? 48.916 14.315 -61.813 1.00 94.06 587 HIS A O 1
ATOM 4385 N N . ALA A 1 588 ? 47.018 13.910 -62.969 1.00 89.38 588 ALA A N 1
ATOM 4386 C CA . ALA A 1 588 ? 46.540 12.752 -62.211 1.00 89.38 588 ALA A CA 1
ATOM 4387 C C . ALA A 1 588 ? 47.626 11.709 -61.894 1.00 89.38 588 ALA A C 1
ATOM 4389 O O . ALA A 1 588 ? 47.805 11.333 -60.742 1.00 89.38 588 ALA A O 1
ATOM 4390 N N . SER A 1 589 ? 48.437 11.308 -62.880 1.00 89.81 589 SER A N 1
ATOM 4391 C CA . SER A 1 589 ? 49.486 10.293 -62.688 1.00 89.81 589 SER A CA 1
ATOM 4392 C C . SER A 1 589 ? 50.600 10.700 -61.716 1.00 89.81 589 SER A C 1
ATOM 4394 O O . SER A 1 589 ? 51.328 9.834 -61.243 1.00 89.81 589 SER A O 1
ATOM 4396 N N . ALA A 1 590 ? 50.777 12.003 -61.473 1.00 90.00 590 ALA A N 1
ATOM 4397 C CA . ALA A 1 590 ? 51.775 12.544 -60.551 1.00 90.00 590 ALA A CA 1
ATOM 4398 C C . ALA A 1 590 ? 51.161 13.019 -59.222 1.00 90.00 590 ALA A C 1
ATOM 4400 O O . ALA A 1 590 ? 51.899 13.267 -58.275 1.00 90.00 590 ALA A O 1
ATOM 4401 N N . GLY A 1 591 ? 49.833 13.148 -59.138 1.00 90.44 591 GLY A N 1
ATOM 4402 C CA . GLY A 1 591 ? 49.167 13.709 -57.964 1.00 90.44 591 GLY A CA 1
ATOM 4403 C C . GLY A 1 591 ? 49.391 15.221 -57.792 1.00 90.44 591 GLY A C 1
ATOM 4404 O O . GLY A 1 591 ? 49.385 15.711 -56.662 1.00 90.44 591 GLY A O 1
ATOM 4405 N N . GLU A 1 592 ? 49.625 15.962 -58.884 1.00 93.94 592 GLU A N 1
ATOM 4406 C CA . GLU A 1 592 ? 50.028 17.378 -58.859 1.00 93.94 592 GLU A CA 1
ATOM 4407 C C . GLU A 1 592 ? 49.088 18.295 -59.654 1.00 93.94 592 GLU A C 1
ATOM 4409 O O . GLU A 1 592 ? 48.685 17.972 -60.773 1.00 93.94 592 GLU A O 1
ATOM 4414 N N . ILE A 1 593 ? 48.812 19.491 -59.131 1.00 93.44 593 ILE A N 1
ATOM 4415 C CA . ILE A 1 593 ? 48.207 20.584 -59.908 1.00 93.44 593 ILE A CA 1
ATOM 4416 C C . ILE A 1 593 ? 49.291 21.484 -60.494 1.00 93.44 593 ILE A C 1
ATOM 4418 O O . ILE A 1 593 ? 50.324 21.720 -59.874 1.00 93.44 593 ILE A O 1
ATOM 4422 N N . GLU A 1 594 ? 49.052 22.012 -61.687 1.00 94.19 594 GLU A N 1
ATOM 4423 C CA . GLU A 1 594 ? 49.875 23.042 -62.310 1.00 94.19 594 GLU A CA 1
ATOM 4424 C C . GLU A 1 594 ? 49.178 24.392 -62.173 1.00 94.19 594 GLU A C 1
ATOM 4426 O O . GLU A 1 594 ? 48.010 24.540 -62.541 1.00 94.19 594 GLU A O 1
ATOM 4431 N N . VAL A 1 595 ? 49.901 25.372 -61.639 1.00 92.44 595 VAL A N 1
ATOM 4432 C CA . VAL A 1 595 ? 49.398 26.723 -61.392 1.00 92.44 595 VAL A CA 1
ATOM 4433 C C . VAL A 1 595 ? 50.337 27.770 -61.980 1.00 92.44 595 VAL A C 1
ATOM 4435 O O . VAL A 1 595 ? 51.547 27.561 -62.049 1.00 92.44 595 VAL A O 1
ATOM 4438 N N . ASN A 1 596 ? 49.790 28.912 -62.393 1.00 91.25 596 ASN A N 1
ATOM 4439 C CA . ASN A 1 596 ? 50.560 30.084 -62.800 1.00 91.25 596 ASN A CA 1
ATOM 4440 C C . ASN A 1 596 ? 49.931 31.340 -62.200 1.00 91.25 596 ASN A C 1
ATOM 4442 O O . ASN A 1 596 ? 48.786 31.682 -62.494 1.00 91.25 596 ASN A O 1
ATOM 4446 N N . PHE A 1 597 ? 50.696 32.043 -61.369 1.00 87.56 597 PHE A N 1
ATOM 4447 C CA . PHE A 1 597 ? 50.269 33.309 -60.787 1.00 87.56 597 PHE A CA 1
ATOM 4448 C C . PHE A 1 597 ? 50.979 34.469 -61.491 1.00 87.56 597 PHE A C 1
ATOM 4450 O O . PHE A 1 597 ? 52.200 34.563 -61.387 1.00 87.56 597 PHE A O 1
ATOM 4457 N N . PRO A 1 598 ? 50.261 35.387 -62.164 1.00 81.12 598 PRO A N 1
ATOM 4458 C CA . PRO A 1 598 ? 50.881 36.404 -63.015 1.00 81.12 598 PRO A CA 1
ATOM 4459 C C . PRO A 1 598 ? 51.582 37.523 -62.238 1.00 81.12 598 PRO A C 1
ATOM 4461 O O . PRO A 1 598 ? 52.388 38.243 -62.810 1.00 81.12 598 PRO A O 1
ATOM 4464 N N . THR A 1 599 ? 51.264 37.716 -60.958 1.00 78.44 599 THR A N 1
ATOM 4465 C CA . THR A 1 599 ? 51.859 38.764 -60.124 1.00 78.44 599 THR A CA 1
ATOM 4466 C C . THR A 1 599 ? 51.950 38.316 -58.671 1.00 78.44 599 THR A C 1
ATOM 4468 O O . THR A 1 599 ? 51.155 37.498 -58.201 1.00 78.44 599 THR A O 1
ATOM 4471 N N . ILE A 1 600 ? 52.905 38.888 -57.929 1.00 72.06 600 ILE A N 1
ATOM 4472 C CA . ILE A 1 600 ? 52.903 38.789 -56.465 1.00 72.06 600 ILE A CA 1
ATOM 4473 C C . ILE A 1 600 ? 51.744 39.647 -55.968 1.00 72.06 600 ILE A C 1
ATOM 4475 O O . ILE A 1 600 ? 51.773 40.869 -56.115 1.00 72.06 600 ILE A O 1
ATOM 4479 N N . GLN A 1 601 ? 50.746 39.018 -55.355 1.00 58.16 601 GLN A N 1
ATOM 4480 C CA . GLN A 1 601 ? 49.757 39.739 -54.562 1.00 58.16 601 GLN A CA 1
ATOM 4481 C C . GLN A 1 601 ? 50.468 40.247 -53.301 1.00 58.16 601 GLN A C 1
ATOM 4483 O O . GLN A 1 601 ? 50.805 39.475 -52.405 1.00 58.16 601 GLN A O 1
ATOM 4488 N N . ARG A 1 602 ? 50.785 41.544 -53.271 1.00 46.75 602 ARG A N 1
ATOM 4489 C CA . ARG A 1 602 ? 51.155 42.246 -52.041 1.00 46.75 602 ARG A CA 1
ATOM 4490 C C . ARG A 1 602 ? 49.900 42.948 -51.549 1.00 46.75 602 ARG A C 1
ATOM 4492 O O . ARG A 1 602 ? 49.495 43.933 -52.155 1.00 46.75 602 ARG A O 1
ATOM 4499 N N . GLU A 1 603 ? 49.292 42.445 -50.483 1.00 43.22 603 GLU A N 1
ATOM 4500 C CA . GLU A 1 603 ? 48.315 43.241 -49.747 1.00 43.22 603 GLU A CA 1
ATOM 4501 C C . GLU A 1 603 ? 49.061 44.287 -48.917 1.00 43.22 603 GLU A C 1
ATOM 4503 O O . GLU A 1 603 ? 50.026 43.971 -48.210 1.00 43.22 603 GLU A O 1
ATOM 4508 N N . ASP A 1 604 ? 48.631 45.543 -49.027 1.00 41.38 604 ASP A N 1
ATOM 4509 C CA . ASP A 1 604 ? 49.095 46.637 -48.183 1.00 41.38 604 ASP A CA 1
ATOM 4510 C C . ASP A 1 604 ? 48.658 46.380 -46.731 1.00 41.38 604 ASP A C 1
ATOM 4512 O O . ASP A 1 604 ? 47.628 46.853 -46.263 1.00 41.38 604 ASP A O 1
ATOM 4516 N N . GLY A 1 605 ? 49.485 45.619 -46.012 1.00 44.00 605 GLY A N 1
ATOM 4517 C CA . GLY A 1 605 ? 49.554 45.610 -44.557 1.00 44.00 605 GLY A CA 1
ATOM 4518 C C . GLY A 1 605 ? 48.445 44.866 -43.813 1.00 44.00 605 GLY A C 1
ATOM 4519 O O . GLY A 1 605 ? 47.755 45.498 -43.028 1.00 44.00 605 GLY A O 1
ATOM 4520 N N . GLN A 1 606 ? 48.359 43.539 -43.960 1.00 36.47 606 GLN A N 1
ATOM 4521 C CA . GLN A 1 606 ? 48.205 42.539 -42.877 1.00 36.47 606 GLN A CA 1
ATOM 4522 C C . GLN A 1 606 ? 47.930 41.148 -43.477 1.00 36.47 606 GLN A C 1
ATOM 4524 O O . GLN A 1 606 ? 47.028 41.014 -44.282 1.00 36.47 606 GLN A O 1
ATOM 4529 N N . SER A 1 607 ? 48.709 40.138 -43.052 1.00 37.09 607 SER A N 1
ATOM 4530 C CA . SER A 1 607 ? 48.473 38.677 -43.171 1.00 37.09 607 SER A CA 1
ATOM 4531 C C . SER A 1 607 ? 47.968 38.108 -44.513 1.00 37.09 607 SER A C 1
ATOM 4533 O O . SER A 1 607 ? 46.818 38.291 -44.882 1.00 37.09 607 SER A O 1
ATOM 4535 N N . CYS A 1 608 ? 48.812 37.289 -45.164 1.00 37.72 608 CYS A N 1
ATOM 4536 C CA . CYS A 1 608 ? 48.465 36.463 -46.330 1.00 37.72 608 CYS A CA 1
ATOM 4537 C C . CYS A 1 608 ? 47.125 35.739 -46.133 1.00 37.72 608 CYS A C 1
ATOM 4539 O O . CYS A 1 608 ? 47.039 34.857 -45.279 1.00 37.72 608 CYS A O 1
ATOM 4541 N N . THR A 1 609 ? 46.115 36.070 -46.939 1.00 39.03 609 THR A N 1
ATOM 4542 C CA . THR A 1 609 ? 44.862 35.314 -46.989 1.00 39.03 609 THR A CA 1
ATOM 4543 C C . THR A 1 609 ? 44.807 34.371 -48.192 1.00 39.03 609 THR A C 1
ATOM 4545 O O . THR A 1 609 ? 45.105 34.703 -49.339 1.00 39.03 609 THR A O 1
ATOM 4548 N N . THR A 1 610 ? 44.442 33.145 -47.844 1.00 43.28 610 THR A N 1
ATOM 4549 C CA . THR A 1 610 ? 43.869 32.041 -48.610 1.00 43.28 610 THR A CA 1
ATOM 4550 C C . THR A 1 610 ? 42.987 32.480 -49.784 1.00 43.28 610 THR A C 1
ATOM 4552 O O . THR A 1 610 ? 42.019 33.218 -49.611 1.00 43.28 610 THR A O 1
ATOM 4555 N N . ARG A 1 611 ? 43.237 31.928 -50.981 1.00 38.72 611 ARG A N 1
ATOM 4556 C CA . ARG A 1 611 ? 42.200 31.833 -52.018 1.00 38.72 611 ARG A CA 1
ATOM 4557 C C . ARG A 1 611 ? 41.320 30.625 -51.709 1.00 38.72 611 ARG A C 1
ATOM 4559 O O . ARG A 1 611 ? 41.806 29.497 -51.711 1.00 38.72 611 ARG A O 1
ATOM 4566 N N . HIS A 1 612 ? 40.041 30.865 -51.442 1.00 34.69 612 HIS A N 1
ATOM 4567 C CA . HIS A 1 612 ? 39.043 29.804 -51.369 1.00 34.69 612 HIS A CA 1
ATOM 4568 C C . HIS A 1 612 ? 38.750 29.278 -52.777 1.00 34.69 612 HIS A C 1
ATOM 4570 O O . HIS A 1 612 ? 38.364 30.038 -53.667 1.00 34.69 612 HIS A O 1
ATOM 4576 N N . TRP A 1 613 ? 38.924 27.972 -52.968 1.00 37.34 613 TRP A N 1
ATOM 4577 C CA . TRP A 1 613 ? 38.406 27.262 -54.131 1.00 37.34 613 TRP A CA 1
ATOM 4578 C C . TRP A 1 613 ? 36.924 26.990 -53.868 1.00 37.34 613 TRP A C 1
ATOM 4580 O O . TRP A 1 613 ? 36.585 26.215 -52.979 1.00 37.34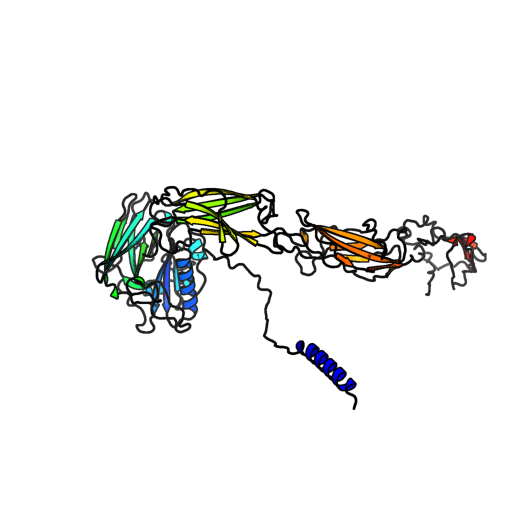 613 TRP A O 1
ATOM 4590 N N . ASN A 1 614 ? 36.035 27.655 -54.606 1.00 27.16 614 ASN A N 1
ATOM 4591 C CA . ASN A 1 614 ? 34.617 27.302 -54.611 1.00 27.16 614 ASN A CA 1
ATOM 4592 C C . ASN A 1 614 ? 34.406 26.116 -55.558 1.00 27.16 614 ASN A C 1
ATOM 4594 O O . ASN A 1 614 ? 34.734 26.213 -56.742 1.00 27.16 614 ASN A O 1
ATOM 4598 N N . HIS A 1 615 ? 33.822 25.030 -55.052 1.00 39.22 615 HIS A N 1
ATOM 4599 C CA . HIS A 1 615 ? 33.297 23.940 -55.873 1.00 39.22 615 HIS A CA 1
ATOM 4600 C C . HIS A 1 615 ? 31.807 24.198 -56.162 1.00 39.22 615 HIS A C 1
ATOM 4602 O O . HIS A 1 615 ? 31.053 24.570 -55.263 1.00 39.22 615 HIS A O 1
ATOM 4608 N N . HIS A 1 616 ? 31.375 24.007 -57.409 1.00 26.08 616 HIS A N 1
ATOM 4609 C CA . HIS A 1 616 ? 29.960 23.898 -57.786 1.00 26.08 616 HIS A CA 1
ATOM 4610 C C . HIS A 1 616 ? 29.685 22.475 -58.290 1.00 26.08 616 HIS A C 1
ATOM 4612 O O . HIS A 1 616 ? 30.607 21.846 -58.797 1.00 26.08 616 HIS A O 1
ATOM 4618 N N . GLN A 1 617 ? 28.444 22.021 -58.065 1.00 32.62 617 GLN A N 1
ATOM 4619 C CA . GLN A 1 617 ? 27.892 20.662 -58.234 1.00 32.62 617 GLN A CA 1
ATOM 4620 C C . GLN A 1 617 ? 28.473 19.811 -59.362 1.00 32.62 617 GLN A C 1
ATOM 4622 O O . GLN A 1 617 ? 28.562 20.321 -60.502 1.00 32.62 617 GLN A O 1
#

Secondary structure (DSSP, 8-state):
--THHHHHHHHHHHHHHHHGGG----------------------PPP-SS-EEEEEEEETT-HHHHHHHHHHHHHHHHSTTTEEEEEEEEBTTTBS---TTT-HHHHHHTSTT--S-S-EEEETT-SSSTTEEES----HHHHHTTTT--TTGGGEEEEEEEEEETTEEEEEEEEEE--SS-EEEEEEEEEEEEE-SSPPSS-TT---EEEEEEE---TTSSS-EEEEEBTTB-EEEEEEEEGGGSPPBTTB-TTTTEEEEEEEESS-TTS---EEEEEESSS-S--EEEEEEEEEESS-SSS-B-TTPEEEEEEEEEE-SSS-B-S--EEEEEEEETTEEEEEEEEEEPPPB-TT-EEEEEEEEEGGGS---TT-EEEEEEEEES--SPPSP-GGGEEEEEEEBP---EEPPPEEES-SEEETT--EEEEE-EE-SSSS--TTTSEEEEEEEETTT---B-TTEE--SS-BSTTSTT-BEEEEE---TTSPSEEEEEEEEEE-TT--BPPPEEEEEEEEEEPPPPEEP-TT-GGGS-TTSPPP-------BSSEEEEE-BTTEE-SSS-GGG-------TTEEEEEGGGTEEEEEBSS----SSS-----------

Foldseek 3Di:
DDPVVVVVVVVVVVVVVVVCVVVPPPPPPPPDDPPPPPPPPLPLLDALLAAKEKEKEEELADPQVLLQQVQLVSNCVSVVQRYDYAYQYADPVPGTAPPPPLPVVVLLCPAPQHPPADTWMAIQLDSHDDRTDHTRDHCSVCRNVPRQADPQLNQKEKAWAWDDDDQKIKIKIKIAGQDQDKAKKFKWKFKFFQWDQAHRPVDRVGTGGNYTQGTPDDPVNRWTDIDIYHHPDMDMDIDIGGLVSACAHPVGHSNRRIKMKMWIWRDISVDRTHTNHIHMNLNFLWAKFWPDKDKDFPVDPFFADEQFTKIKIKTKMAGQHNAKFAQKWWKFKFWDDPPDTHTADDIDIDHTHGHGRMDMDMGMDHRNPPDADQQDKTKMKMATDDGDRHRPPNPRRMDIDMTKHQDAWAKAAKAWDDAQEDEQQDKIKIWIDTGRSYPTDDRQQKDKDKWKDAAPPPDTDCPQKDWDPGWDPPPDPPTTTMIMGRDDLPDDWFFMKMWMWIAGNVGRIYDIRIDGSNHTYDHFDKDFQDLVCLVPDDPPQADQPHDDDDDAPDWDKDACRSRIDGSHDDLLRDDDDAPPPQWDDDDSVRNITIGHHHDPDDDDDDDDDDDDGDDDD

Radius of gyration: 42.39 Å; chains: 1; bounding box: 96×74×110 Å

pLDDT: mean 86.11, std 16.66, range [23.94, 98.5]